Protein AF-A0AAW1TJZ1-F1 (afdb_monomer)

Secondary structure (DSSP, 8-state):
--SSPEEEE-TTS-EEEE-------TT-TT--HHHHHHHHHHHHHH-SEEEEEEESS--HHHHHHHHHHHHHHHHS----S-TTS-HHHHHTTTSPEEEEEEET-----EETTEEPPHHHHHHHHTSPPP--SHHHHHHHHHHHHHHHH-SSEEEEE---S-S-HHHHTTGGGS-GGGS-HHHHHHHHHHHHHHHHH-PPPEETTEEPPHHHHHHHHHHHHHHHHTTPPP-HHHHHHHHHHHHHHHHHHHHHHHHHHH--TT--S-HHHHHHHHHHHHHHHHHHHHHH--S-HHHHHHHHHHHHHHHHHHHHHHHHHHHHHHHHHHHHHHHHHHHHHHHHHHH-HHHHHHHHHHHHHHHHH-SSS-STTHHHHHHHHIIIIIHHHHHHHHHHHHHHHHHHHHHHHHHHHHHHHHHHHHHHHHHHHHHHHHHHHHHHHHHHHHHHHHHHHHHHHHHHHHHH-S--HHHHHHHHHHHHHHHHHHHHHHHHHHHHHHHHHHHHHHHHHHHHHHHHHHHHHHHHHHHHHHHHHHHHHHHHHHHHHHHHHHHHHHHHHHHHHHHHHHHHHHHHHHHHHHHHHHHHHHHHHHHHHHHHHHHHHHHHHT-S-HHHHHHHHHHHHHHHHHHHHHHHHHHHHHHHHHHHHHHHHHHHHHHHHHHHHHHHHHHHHHTT-PPP----------------HHHHHHHS-HHHHHHHHHHTT-HHHHHHHHHTT--HHHHHHHHHHHH-

InterPro domains:
  IPR003191 Guanylate-binding protein/Atlastin, C-terminal [PF02841] (205-469)
  IPR015894 Guanylate-binding protein, N-terminal [PF02263] (1-201)
  IPR027417 P-loop containing nucleoside triphosphate hydrolase [G3DSA:3.40.50.300] (1-204)
  IPR027417 P-loop containing nucleoside triphosphate hydrolase [SSF52540] (12-201)
  IPR030386 GB1/RHD3-type guanine nucleotide-binding (G) domain [PS51715] (1-199)
  IPR036543 Guanylate-binding protein, C-terminal domain superfamily [SSF48340] (205-359)

Solvent-accessible surface area (backbone atoms only — not comparable to full-atom values): 40176 Å² total; per-residue (Å²): 96,60,95,66,67,44,81,44,69,49,98,87,68,51,76,49,68,49,75,55,77,71,76,84,70,75,77,52,94,88,62,53,72,67,56,37,40,50,56,50,47,51,50,44,64,73,30,34,54,38,74,49,78,44,72,36,75,94,50,69,67,62,53,53,59,52,32,58,38,44,50,57,56,62,56,34,44,74,77,66,102,54,99,84,61,67,71,62,69,62,50,40,64,54,42,24,37,35,33,41,36,22,33,51,40,79,78,79,56,61,55,98,89,41,80,51,52,54,44,56,52,49,54,56,73,50,46,75,65,89,71,89,51,71,70,41,50,51,57,35,50,40,35,50,43,50,48,44,50,29,74,51,62,45,39,45,69,31,47,55,50,67,87,54,64,75,55,60,76,43,47,92,77,53,59,77,85,77,39,37,70,68,26,54,54,40,51,53,52,49,52,53,48,50,63,71,63,53,52,83,40,53,55,85,93,42,76,61,46,73,71,54,49,54,48,43,50,50,44,43,50,54,28,48,76,72,73,40,72,43,34,62,45,62,39,48,50,54,46,23,53,51,38,22,48,52,10,31,55,47,13,52,53,43,22,62,72,60,50,67,84,86,58,56,47,34,66,71,52,46,52,51,50,48,53,56,19,48,52,52,10,53,52,45,20,61,78,50,41,42,70,57,71,68,63,37,50,56,38,51,48,56,35,50,53,50,54,49,53,55,48,49,55,50,50,54,53,40,42,53,51,16,47,51,40,34,50,52,52,52,53,52,45,48,57,54,41,56,56,26,33,76,76,29,56,67,51,25,55,58,50,47,58,54,48,50,52,52,54,70,72,32,79,65,36,31,34,86,56,41,61,59,55,48,51,54,41,50,73,42,66,49,44,55,48,52,53,49,24,47,53,54,52,50,53,50,54,50,52,55,49,54,50,48,50,52,51,41,53,58,43,49,54,51,29,54,55,35,47,52,51,32,52,50,42,49,52,56,51,51,52,52,52,50,52,52,53,49,56,49,51,54,49,55,50,52,52,50,51,54,51,52,52,54,52,49,55,67,70,71,51,100,77,56,70,66,60,54,53,52,48,52,51,50,49,51,52,46,56,50,50,52,50,53,49,53,50,48,49,53,54,48,52,54,50,49,51,54,45,48,53,50,34,53,55,33,48,55,50,31,53,54,36,51,51,53,44,54,52,48,50,51,53,45,52,51,52,52,49,52,53,51,48,52,51,50,53,45,52,51,50,52,53,46,50,51,49,47,53,51,46,54,50,48,51,51,48,46,54,50,50,52,52,52,49,52,51,52,53,52,52,52,54,54,49,52,52,52,55,49,49,51,51,54,40,52,51,41,50,52,50,44,54,51,42,51,52,33,40,74,70,69,78,48,59,79,62,61,49,50,50,44,52,51,50,38,52,50,46,48,53,51,49,52,48,52,49,51,53,50,50,53,53,48,55,51,54,49,53,52,48,52,50,55,50,48,53,51,49,51,53,49,51,52,53,48,55,52,51,53,55,53,51,60,65,61,69,76,69,76,82,92,78,88,86,84,92,81,83,82,87,90,82,90,83,87,79,62,55,63,68,54,40,71,74,48,50,68,67,57,50,36,49,51,33,39,78,70,74,36,44,71,59,38,49,54,40,59,76,66,68,57,55,67,67,58,53,35,49,53,53,34,65,71,73,106

Structure (mmCIF, N/CA/C/O backbone):
data_AF-A0AAW1TJZ1-F1
#
_entry.id   AF-A0AAW1TJZ1-F1
#
loop_
_atom_site.group_PDB
_atom_site.id
_atom_site.type_symbol
_atom_site.label_atom_id
_atom_site.label_alt_id
_atom_site.label_comp_id
_atom_site.label_asym_id
_atom_site.label_entity_id
_atom_site.label_seq_id
_atom_site.pdbx_PDB_ins_code
_atom_site.Cartn_x
_atom_site.Cartn_y
_atom_site.Cartn_z
_atom_site.occupancy
_atom_site.B_iso_or_equiv
_atom_site.auth_seq_id
_atom_site.auth_comp_id
_atom_site.auth_asym_id
_atom_site.auth_atom_id
_atom_site.pdbx_PDB_model_num
ATOM 1 N N . MET A 1 1 ? -26.585 -20.824 33.937 1.00 88.81 1 MET A N 1
ATOM 2 C CA . MET A 1 1 ? -26.961 -20.061 32.719 1.00 88.81 1 MET A CA 1
ATOM 3 C C . MET A 1 1 ? -27.839 -20.942 31.843 1.00 88.81 1 MET A C 1
ATOM 5 O O . MET A 1 1 ? -27.502 -22.107 31.672 1.00 88.81 1 MET A O 1
ATOM 9 N N . TRP A 1 2 ? -28.936 -20.411 31.297 1.00 88.88 2 TRP A N 1
ATOM 10 C CA . TRP A 1 2 ? -29.761 -21.132 30.317 1.00 88.88 2 TRP A CA 1
ATOM 11 C C . TRP A 1 2 ? -28.998 -21.361 29.003 1.00 88.88 2 TRP A C 1
ATOM 13 O O . TRP A 1 2 ? -28.299 -20.466 28.535 1.00 88.88 2 TRP A O 1
ATOM 23 N N . SER A 1 3 ? -29.120 -22.547 28.404 1.00 83.56 3 SER A N 1
ATOM 24 C CA . SER A 1 3 ? -28.240 -22.998 27.310 1.00 83.56 3 SER A CA 1
ATOM 25 C C . SER A 1 3 ? -28.377 -22.211 26.001 1.00 83.56 3 SER A C 1
ATOM 27 O O . SER A 1 3 ? -27.434 -22.185 25.213 1.00 83.56 3 SER A O 1
ATOM 29 N N . ALA A 1 4 ? -29.521 -21.563 25.766 1.00 87.12 4 ALA A N 1
ATOM 30 C CA . ALA A 1 4 ? -29.791 -20.792 24.555 1.00 87.12 4 ALA A CA 1
ATOM 31 C C . ALA A 1 4 ? -30.240 -19.357 24.897 1.00 87.12 4 ALA A C 1
ATOM 33 O O . ALA A 1 4 ? -31.246 -19.188 25.590 1.00 87.12 4 ALA A O 1
ATOM 34 N N . PRO A 1 5 ? -29.551 -18.312 24.406 1.00 88.44 5 PRO A N 1
ATOM 35 C CA . PRO A 1 5 ? -30.014 -16.937 24.567 1.00 88.44 5 PRO A CA 1
ATOM 36 C C . PRO A 1 5 ? -31.363 -16.717 23.868 1.00 88.44 5 PRO A C 1
ATOM 38 O O . PRO A 1 5 ? -31.568 -17.171 22.743 1.00 88.44 5 PRO A O 1
ATOM 41 N N . VAL A 1 6 ? -32.278 -15.987 24.506 1.00 88.81 6 VAL A N 1
ATOM 42 C CA . VAL A 1 6 ? -33.618 -15.712 23.959 1.00 88.81 6 VAL A CA 1
ATOM 43 C C . VAL A 1 6 ? -33.593 -14.386 23.201 1.00 88.81 6 VAL A C 1
ATOM 45 O O . VAL A 1 6 ? -33.327 -13.347 23.800 1.00 88.81 6 VAL A O 1
ATOM 48 N N . GLU A 1 7 ? -33.861 -14.393 21.893 1.00 90.44 7 GLU A N 1
ATOM 49 C CA . GLU A 1 7 ? -33.952 -13.157 21.100 1.00 90.44 7 GLU A CA 1
ATOM 50 C C . GLU A 1 7 ? -35.133 -12.291 21.565 1.00 90.44 7 GLU A C 1
ATOM 52 O O . GLU A 1 7 ? -36.242 -12.776 21.803 1.00 90.44 7 GLU A O 1
ATOM 57 N N . ARG A 1 8 ? -34.880 -10.991 21.701 1.00 87.25 8 ARG A N 1
ATOM 58 C CA . ARG A 1 8 ? -35.843 -9.961 22.083 1.00 87.25 8 ARG A CA 1
ATOM 59 C C . ARG A 1 8 ? -35.694 -8.750 21.172 1.00 87.25 8 ARG A C 1
ATOM 61 O O . ARG A 1 8 ? -34.637 -8.516 20.587 1.00 87.25 8 ARG A O 1
ATOM 68 N N . THR A 1 9 ? -36.763 -7.971 21.072 1.00 84.75 9 THR A N 1
ATOM 69 C CA . THR A 1 9 ? -36.805 -6.742 20.279 1.00 84.75 9 THR A CA 1
ATOM 70 C C . THR A 1 9 ? -37.154 -5.586 21.196 1.00 84.75 9 THR A C 1
ATOM 72 O O . THR A 1 9 ? -38.112 -5.660 21.964 1.00 84.75 9 THR A O 1
ATOM 75 N N . ARG A 1 10 ? -36.349 -4.531 21.147 1.00 78.31 10 ARG A N 1
ATOM 76 C CA . ARG A 1 10 ? -36.579 -3.308 21.909 1.00 78.31 10 ARG A CA 1
ATOM 77 C C . ARG A 1 10 ? -37.658 -2.463 21.224 1.00 78.31 10 ARG A C 1
ATOM 79 O O . ARG A 1 10 ? -37.985 -2.676 20.059 1.00 78.31 10 ARG A O 1
ATOM 86 N N . ALA A 1 11 ? -38.190 -1.470 21.933 1.00 77.62 11 ALA A N 1
ATOM 87 C CA . ALA A 1 11 ? -39.194 -0.548 21.397 1.00 77.62 11 ALA A CA 1
ATOM 88 C C . ALA A 1 11 ? -38.735 0.222 20.137 1.00 77.62 11 ALA A C 1
ATOM 90 O O . ALA A 1 11 ? -39.574 0.644 19.350 1.00 77.62 11 ALA A O 1
ATOM 91 N N . ASP A 1 12 ? -37.423 0.384 19.929 1.00 80.62 12 ASP A N 1
ATOM 92 C CA . ASP A 1 12 ? -36.824 1.022 18.745 1.00 80.62 12 ASP A CA 1
ATOM 93 C C . ASP A 1 12 ? -36.609 0.059 17.554 1.00 80.62 12 ASP A C 1
ATOM 95 O O . ASP A 1 12 ? -36.098 0.467 16.514 1.00 80.62 12 ASP A O 1
ATOM 99 N N . GLY A 1 13 ? -36.991 -1.217 17.690 1.00 81.62 13 GLY A N 1
ATOM 100 C CA . GLY A 1 13 ? -36.813 -2.253 16.669 1.00 81.62 13 GLY A CA 1
ATOM 101 C C . GLY A 1 13 ? -35.452 -2.959 16.694 1.00 81.62 13 GLY A C 1
ATOM 102 O O . GLY A 1 13 ? -35.262 -3.927 15.955 1.00 81.62 13 GLY A O 1
ATOM 103 N N . SER A 1 14 ? -34.511 -2.537 17.547 1.00 83.50 14 SER A N 1
ATOM 104 C CA . SER A 1 14 ? -33.222 -3.221 17.704 1.00 83.50 14 SER A CA 1
ATOM 105 C C . SER A 1 14 ? -33.387 -4.597 18.361 1.00 83.50 14 SER A C 1
ATOM 107 O O . SER A 1 14 ? -34.213 -4.795 19.258 1.00 83.50 14 SER A O 1
ATOM 109 N N . LYS A 1 15 ? -32.598 -5.574 17.900 1.00 89.00 15 LYS A N 1
ATOM 110 C CA . LYS A 1 15 ? -32.579 -6.935 18.450 1.00 89.00 15 LYS A CA 1
ATOM 111 C C . LYS A 1 15 ? -31.510 -7.071 19.526 1.00 89.00 15 LYS A C 1
ATOM 113 O O . LYS A 1 15 ? -30.409 -6.547 19.380 1.00 89.00 15 LYS A O 1
ATOM 118 N N . TYR A 1 16 ? -31.815 -7.823 20.574 1.00 88.69 16 TYR A N 1
ATOM 119 C CA . TYR A 1 16 ? -30.864 -8.202 21.614 1.00 88.69 16 TYR A CA 1
ATOM 120 C C . TYR A 1 16 ? -31.169 -9.607 22.131 1.00 88.69 16 TYR A C 1
ATOM 122 O O . TYR A 1 16 ? -32.215 -10.180 21.831 1.00 88.69 16 TYR A O 1
ATOM 130 N N . HIS A 1 17 ? -30.252 -10.169 22.913 1.00 90.94 17 HIS A N 1
ATOM 131 C CA . HIS A 1 17 ? -30.421 -11.495 23.495 1.00 90.94 17 HIS A CA 1
ATOM 132 C C . HIS A 1 17 ? -30.551 -11.406 25.014 1.00 90.94 17 HIS A C 1
ATOM 134 O O . HIS A 1 17 ? -29.714 -10.808 25.688 1.00 90.94 17 HIS A O 1
ATOM 140 N N . LEU A 1 18 ? -31.602 -12.022 25.549 1.00 91.00 18 LEU A N 1
ATOM 141 C CA . LEU A 1 18 ? -31.802 -12.227 26.974 1.00 91.00 18 LEU A CA 1
ATOM 142 C C . LEU A 1 18 ? -31.067 -13.497 27.410 1.00 91.00 18 LEU A C 1
ATOM 144 O O . LEU A 1 18 ? -31.303 -14.582 26.876 1.00 91.00 18 LEU A O 1
ATOM 148 N N . VAL A 1 19 ? -30.209 -13.351 28.415 1.00 92.88 19 VAL A N 1
ATOM 149 C CA . VAL A 1 19 ? -29.474 -14.448 29.045 1.00 92.88 19 VAL A CA 1
ATOM 150 C C . VAL A 1 19 ? -29.983 -14.604 30.472 1.00 92.88 19 VAL A C 1
ATOM 152 O O . VAL A 1 19 ? -29.928 -13.659 31.255 1.00 92.88 19 VAL A O 1
ATOM 155 N N . LEU A 1 20 ? -30.490 -15.792 30.803 1.00 92.44 20 LEU A N 1
ATOM 156 C CA . LEU A 1 20 ? -30.968 -16.107 32.147 1.00 92.44 20 LEU A CA 1
ATOM 157 C C . LEU A 1 20 ? -29.835 -16.735 32.962 1.00 92.44 20 LEU A C 1
ATOM 159 O O . LEU A 1 20 ? -29.272 -17.773 32.587 1.00 92.44 20 LEU A O 1
ATOM 163 N N . LEU A 1 21 ? -29.496 -16.077 34.067 1.00 92.56 21 LEU A N 1
ATOM 164 C CA . LEU A 1 21 ? -28.493 -16.517 35.027 1.00 92.56 21 LEU A CA 1
ATOM 165 C C . LEU A 1 21 ? -29.212 -16.979 36.290 1.00 92.56 21 LEU A C 1
ATOM 167 O O . LEU A 1 21 ? -29.774 -16.163 37.011 1.00 92.56 21 LEU A O 1
ATOM 171 N N . ASP A 1 22 ? -29.199 -18.288 36.510 1.00 92.19 22 ASP A N 1
ATOM 172 C CA . ASP A 1 22 ? -29.608 -18.895 37.771 1.00 92.19 22 ASP A CA 1
ATOM 173 C C . ASP A 1 22 ? -28.366 -19.097 38.643 1.00 92.19 22 ASP A C 1
ATOM 175 O O . ASP A 1 22 ? -27.307 -19.478 38.122 1.00 92.19 22 ASP A O 1
ATOM 179 N N . THR A 1 23 ? -28.483 -18.780 39.929 1.00 88.88 23 THR A N 1
ATOM 180 C CA . THR A 1 23 ? -27.375 -18.749 40.890 1.00 88.88 23 THR A CA 1
ATOM 181 C C . THR A 1 23 ? -27.717 -19.585 42.107 1.00 88.88 23 THR A C 1
ATOM 183 O O . THR A 1 23 ? -28.872 -19.648 42.519 1.00 88.88 23 THR A O 1
ATOM 186 N N . GLU A 1 24 ? -26.701 -20.174 42.723 1.00 85.38 24 GLU A N 1
ATOM 187 C CA . GLU A 1 24 ? -26.867 -20.915 43.969 1.00 85.38 24 GLU A CA 1
ATOM 188 C C . GLU A 1 24 ? -27.382 -20.016 45.113 1.00 85.38 24 GLU A C 1
ATOM 190 O O . GLU A 1 24 ? -27.117 -18.811 45.141 1.00 85.38 24 GLU A O 1
ATOM 195 N N . GLY A 1 25 ? -28.159 -20.598 46.035 1.00 75.31 25 GLY A N 1
ATOM 196 C CA . GLY A 1 25 ? -28.756 -19.887 47.170 1.00 75.31 25 GLY A CA 1
ATOM 197 C C . GLY A 1 25 ? -27.724 -19.454 48.216 1.00 75.31 25 GLY A C 1
ATOM 198 O O . GLY A 1 25 ? -26.722 -20.128 48.422 1.00 75.31 25 GLY A O 1
ATOM 199 N N . ILE A 1 26 ? -27.991 -18.332 48.892 1.00 66.81 26 ILE A N 1
ATOM 200 C CA . ILE A 1 26 ? -27.010 -17.614 49.730 1.00 66.81 26 ILE A CA 1
ATOM 201 C C . ILE A 1 26 ? -26.756 -18.287 51.097 1.00 66.81 26 ILE A C 1
ATOM 203 O O . ILE A 1 26 ? -25.726 -18.022 51.709 1.00 66.81 26 ILE A O 1
ATOM 207 N N . ASP A 1 27 ? -27.607 -19.222 51.528 1.00 62.88 27 ASP A N 1
ATOM 208 C CA . ASP A 1 27 ? -27.545 -19.869 52.850 1.00 62.88 27 ASP A CA 1
ATOM 209 C C . ASP A 1 27 ? -27.599 -21.408 52.758 1.00 62.88 27 ASP A C 1
ATOM 211 O O . ASP A 1 27 ? -28.305 -22.076 53.520 1.00 62.88 27 ASP A O 1
ATOM 215 N N . ALA A 1 28 ? -26.895 -22.002 51.789 1.00 63.72 28 ALA A N 1
ATOM 216 C CA . ALA A 1 28 ? -26.749 -23.456 51.758 1.00 63.72 28 ALA A CA 1
ATOM 217 C C . ALA A 1 28 ? -25.932 -23.938 52.975 1.00 63.72 28 ALA A C 1
ATOM 219 O O . ALA A 1 28 ? -24.959 -23.308 53.389 1.00 63.72 28 ALA A O 1
ATOM 220 N N . TRP A 1 29 ? -26.355 -25.056 53.574 1.00 58.41 29 TRP A N 1
ATOM 221 C CA . TRP A 1 29 ? -25.848 -25.556 54.862 1.00 58.41 29 TRP A CA 1
ATOM 222 C C . TRP A 1 29 ? -24.350 -25.913 54.862 1.00 58.41 29 TRP A C 1
ATOM 224 O O . TRP A 1 29 ? -23.751 -26.055 55.927 1.00 58.41 29 TRP A O 1
ATOM 234 N N . ASP A 1 30 ? -23.756 -26.075 53.685 1.00 58.34 30 ASP A N 1
ATOM 235 C CA . ASP A 1 30 ? -22.378 -26.488 53.432 1.00 58.34 30 ASP A CA 1
ATOM 236 C C . ASP A 1 30 ? -21.462 -25.342 52.959 1.00 58.34 30 ASP A C 1
ATOM 238 O O . ASP A 1 30 ? -20.275 -25.568 52.708 1.00 58.34 30 ASP A O 1
ATOM 242 N N . GLN A 1 31 ? -21.967 -24.107 52.866 1.00 63.06 31 GLN A N 1
ATOM 243 C CA . GLN A 1 31 ? -21.214 -22.979 52.320 1.00 63.06 31 GLN A CA 1
ATOM 244 C C . GLN A 1 31 ? -20.568 -22.080 53.379 1.00 63.06 31 GLN A C 1
ATOM 246 O O . GLN A 1 31 ? -21.090 -21.832 54.465 1.00 63.06 31 GLN A O 1
ATOM 251 N N . THR A 1 32 ? -19.410 -21.520 53.021 1.00 67.38 32 THR A N 1
ATOM 252 C CA . THR A 1 32 ? -18.811 -20.411 53.773 1.00 67.38 32 THR A CA 1
ATOM 253 C C . THR A 1 32 ? -19.457 -19.101 53.330 1.00 67.38 32 THR A C 1
ATOM 255 O O . THR A 1 32 ? -19.640 -18.890 52.134 1.00 67.38 32 THR A O 1
ATOM 258 N N . GLY A 1 33 ? -19.725 -18.171 54.254 1.00 70.00 33 GLY A N 1
ATOM 259 C CA . GLY A 1 33 ? -20.298 -16.863 53.890 1.00 70.00 33 GLY A CA 1
ATOM 260 C C . GLY A 1 33 ? -19.473 -16.095 52.842 1.00 70.00 33 GLY A C 1
ATOM 261 O O . GLY A 1 33 ? -20.010 -15.299 52.074 1.00 70.00 33 GLY A O 1
ATOM 262 N N . GLN A 1 34 ? -18.170 -16.380 52.739 1.00 73.81 34 GLN A N 1
ATOM 263 C CA . GLN A 1 34 ? -17.301 -15.832 51.699 1.00 73.81 34 GLN A CA 1
ATOM 264 C C . GLN A 1 34 ? -17.662 -16.344 50.293 1.00 73.81 34 GLN A C 1
ATOM 266 O O . GLN A 1 34 ? -17.684 -15.549 49.356 1.00 73.81 34 GLN A O 1
ATOM 271 N N . TYR A 1 35 ? -17.983 -17.632 50.143 1.00 78.44 35 TYR A N 1
ATOM 272 C CA . TYR A 1 35 ? -18.396 -18.220 48.865 1.00 78.44 35 TYR A CA 1
ATOM 273 C C . TYR A 1 35 ? -19.728 -17.635 48.382 1.00 78.44 35 TYR A C 1
ATOM 275 O O . TYR A 1 35 ? -19.812 -17.149 47.251 1.00 78.44 35 TYR A O 1
ATOM 283 N N . SER A 1 36 ? -20.733 -17.566 49.262 1.00 75.62 36 SER A N 1
ATOM 284 C CA . SER A 1 36 ? -22.034 -16.959 48.948 1.00 75.62 36 SER A CA 1
ATOM 285 C C . SER A 1 36 ? -21.872 -15.511 48.473 1.00 75.62 36 SER A C 1
ATOM 287 O O . SER A 1 36 ? -22.486 -15.088 47.492 1.00 75.62 36 SER A O 1
ATOM 289 N N . THR A 1 37 ? -20.967 -14.759 49.110 1.00 76.88 37 THR A N 1
ATOM 290 C CA . THR A 1 37 ? -20.686 -13.366 48.731 1.00 76.88 37 THR A CA 1
ATOM 291 C C . THR A 1 37 ? -19.993 -13.258 47.366 1.00 76.88 37 THR A C 1
ATOM 293 O O . THR A 1 37 ? -20.283 -12.336 46.597 1.00 76.88 37 THR A O 1
ATOM 296 N N . GLN A 1 38 ? -19.112 -14.200 47.013 1.00 80.44 38 GLN A N 1
ATOM 297 C CA . GLN A 1 38 ? -18.450 -14.244 45.702 1.00 80.44 38 GLN A CA 1
ATOM 298 C C . GLN A 1 38 ? -19.439 -14.525 44.564 1.00 80.44 38 GLN A C 1
ATOM 300 O O . GLN A 1 38 ? -19.434 -13.803 43.563 1.00 80.44 38 GLN A O 1
ATOM 305 N N . ILE A 1 39 ? -20.309 -15.529 44.725 1.00 84.38 39 ILE A N 1
ATOM 306 C CA . ILE A 1 39 ? -21.350 -15.869 43.741 1.00 84.38 39 ILE A CA 1
ATOM 307 C C . ILE A 1 39 ? -22.295 -14.687 43.535 1.00 84.38 39 ILE A C 1
ATOM 309 O O . ILE A 1 39 ? -22.574 -14.301 42.397 1.00 84.38 39 ILE A O 1
ATOM 313 N N . PHE A 1 40 ? -22.715 -14.051 44.628 1.00 81.31 40 PHE A N 1
ATOM 314 C CA . PHE A 1 40 ? -23.557 -12.864 44.559 1.00 81.31 40 PHE A CA 1
ATOM 315 C C . PHE A 1 40 ? -22.865 -11.716 43.817 1.00 81.31 40 PHE A C 1
ATOM 317 O O . PHE A 1 40 ? -23.442 -11.126 42.902 1.00 81.31 40 PHE A O 1
ATOM 324 N N . SER A 1 41 ? -21.615 -11.406 44.175 1.00 81.25 41 SER A N 1
ATOM 325 C CA . SER A 1 41 ? -20.845 -10.325 43.543 1.00 81.25 41 SER A CA 1
ATOM 326 C C . SER A 1 41 ? -20.720 -10.543 42.031 1.00 81.25 41 SER A C 1
ATOM 328 O O . SER A 1 41 ? -20.903 -9.612 41.245 1.00 81.25 41 SER A O 1
ATOM 330 N N . LEU A 1 42 ? -20.477 -11.787 41.607 1.00 86.25 42 LEU A N 1
ATOM 331 C CA . LEU A 1 42 ? -20.415 -12.153 40.194 1.00 86.25 42 LEU A CA 1
ATOM 332 C C . LEU A 1 42 ? -21.773 -11.974 39.494 1.00 86.25 42 LEU A C 1
ATOM 334 O O . LEU A 1 42 ? -21.828 -11.439 38.385 1.00 86.25 42 LEU A O 1
ATOM 338 N N . ALA A 1 43 ? -22.871 -12.361 40.144 1.00 88.81 43 ALA A N 1
ATOM 339 C CA . ALA A 1 43 ? -24.222 -12.193 39.614 1.00 88.81 43 ALA A CA 1
ATOM 340 C C . ALA A 1 43 ? -24.585 -10.713 39.400 1.00 88.81 43 ALA A C 1
ATOM 342 O O . ALA A 1 43 ? -25.149 -10.354 38.363 1.00 88.81 43 ALA A O 1
ATOM 343 N N . VAL A 1 44 ? -24.205 -9.833 40.331 1.00 86.00 44 VAL A N 1
ATOM 344 C CA . VAL A 1 44 ? -24.391 -8.378 40.200 1.00 86.00 44 VAL A CA 1
ATOM 345 C C . VAL A 1 44 ? -23.558 -7.821 39.044 1.00 86.00 44 VAL A C 1
ATOM 347 O O . VAL A 1 44 ? -24.081 -7.085 38.208 1.00 86.00 44 VAL A O 1
ATOM 350 N N . LEU A 1 45 ? -22.280 -8.198 38.948 1.00 85.12 45 LEU A N 1
ATOM 351 C CA . LEU A 1 45 ? -21.384 -7.708 37.898 1.00 85.12 45 LEU A CA 1
ATOM 352 C C . LEU A 1 45 ? -21.841 -8.100 36.487 1.00 85.12 45 LEU A C 1
ATOM 354 O O . LEU A 1 45 ? -21.790 -7.275 35.570 1.00 85.12 45 LEU A O 1
ATOM 358 N N . LEU A 1 46 ? -22.298 -9.340 36.306 1.00 89.75 46 LEU A N 1
ATOM 359 C CA . LEU A 1 46 ? -22.665 -9.882 34.995 1.00 89.75 46 LEU A CA 1
ATOM 360 C C . LEU A 1 46 ? -24.084 -9.509 34.549 1.00 89.75 46 LEU A C 1
ATOM 362 O O . LEU A 1 46 ? -24.361 -9.500 33.349 1.00 89.75 46 LEU A O 1
ATOM 366 N N . SER A 1 47 ? -24.984 -9.191 35.479 1.00 91.56 47 SER A N 1
ATOM 367 C CA . SER A 1 47 ? -26.386 -8.904 35.164 1.00 91.56 47 SER A CA 1
ATOM 368 C C . SER A 1 47 ? -26.623 -7.448 34.754 1.00 91.56 47 SER A C 1
ATOM 370 O O . SER A 1 47 ? -25.892 -6.532 35.135 1.00 91.56 47 SER A O 1
ATOM 372 N N . SER A 1 48 ? -27.662 -7.218 33.949 1.00 92.06 48 SER A N 1
ATOM 373 C CA . SER A 1 48 ? -28.251 -5.888 33.707 1.00 92.06 48 SER A CA 1
ATOM 374 C C . SER A 1 48 ? -29.510 -5.647 34.551 1.00 92.06 48 SER A C 1
ATOM 376 O O . SER A 1 48 ? -29.841 -4.503 34.868 1.00 92.06 48 SER A O 1
ATOM 378 N N . LEU A 1 49 ? -30.181 -6.730 34.950 1.00 93.31 49 LEU A N 1
ATOM 379 C CA . LEU A 1 49 ? -31.270 -6.782 35.917 1.00 93.31 49 LEU A CA 1
ATOM 380 C C . LEU A 1 49 ? -30.941 -7.880 36.931 1.00 93.31 49 LEU A C 1
ATOM 382 O O . LEU A 1 49 ? -30.781 -9.039 36.554 1.00 93.31 49 LEU A O 1
ATOM 386 N N . PHE A 1 50 ? -30.858 -7.505 38.199 1.00 92.56 50 PHE A N 1
ATOM 387 C CA . PHE A 1 50 ? -30.616 -8.406 39.311 1.00 92.56 50 PHE A CA 1
ATOM 388 C C . PHE A 1 50 ? -31.911 -8.588 40.103 1.00 92.56 50 PHE A C 1
ATOM 390 O O . PHE A 1 50 ? -32.478 -7.612 40.602 1.00 92.56 50 PHE A O 1
ATOM 397 N N . VAL A 1 51 ? -32.390 -9.830 40.191 1.00 93.94 51 VAL A N 1
ATOM 398 C CA . VAL A 1 51 ? -33.608 -10.181 40.929 1.00 93.94 51 VAL A CA 1
ATOM 399 C C . VAL A 1 51 ? -33.205 -10.837 42.241 1.00 93.94 51 VAL A C 1
ATOM 401 O O . VAL A 1 51 ? -32.706 -11.958 42.248 1.00 93.94 51 VAL A O 1
ATOM 404 N N . TYR A 1 52 ? -33.426 -10.139 43.350 1.00 91.69 52 TYR A N 1
ATOM 405 C CA . TYR A 1 52 ? -33.168 -10.661 44.684 1.00 91.69 52 TYR A CA 1
ATOM 406 C C . TYR A 1 52 ? -34.436 -11.309 45.235 1.00 91.69 52 TYR A C 1
ATOM 408 O O . TYR A 1 52 ? -35.418 -10.624 45.520 1.00 91.69 52 TYR A O 1
ATOM 416 N N . ASN A 1 53 ? -34.433 -12.636 45.329 1.00 91.31 53 ASN A N 1
ATOM 417 C CA . ASN A 1 53 ? -35.591 -13.427 45.731 1.00 91.31 53 ASN A CA 1
ATOM 418 C C . ASN A 1 53 ? -35.540 -13.753 47.230 1.00 91.31 53 ASN A C 1
ATOM 420 O O . ASN A 1 53 ? -34.604 -14.402 47.687 1.00 91.31 53 ASN A O 1
ATOM 424 N N . GLN A 1 54 ? -36.578 -13.364 47.968 1.00 90.06 54 GLN A N 1
ATOM 425 C CA . GLN A 1 54 ? -36.714 -13.578 49.410 1.00 90.06 54 GLN A CA 1
ATOM 426 C C . GLN A 1 54 ? -38.127 -14.057 49.749 1.00 90.06 54 GLN A C 1
ATOM 428 O O . GLN A 1 54 ? -39.078 -13.672 49.079 1.00 90.06 54 GLN A O 1
ATOM 433 N N . MET A 1 55 ? -38.288 -14.865 50.801 1.00 89.56 55 MET A N 1
ATOM 434 C CA . MET A 1 55 ? -39.610 -15.192 51.348 1.00 89.56 55 MET A CA 1
ATOM 435 C C . MET A 1 55 ? -40.048 -14.191 52.422 1.00 89.56 55 MET A C 1
ATOM 437 O O . MET A 1 55 ? -39.246 -13.780 53.257 1.00 89.56 55 MET A O 1
ATOM 441 N N . GLY A 1 56 ? -41.338 -13.864 52.450 1.00 91.75 56 GLY A N 1
ATOM 442 C CA . GLY A 1 56 ? -41.933 -12.986 53.452 1.00 91.75 56 GLY A CA 1
ATOM 443 C C . GLY A 1 56 ? -41.644 -11.501 53.221 1.00 91.75 56 GLY A C 1
ATOM 444 O O . GLY A 1 56 ? -41.431 -11.053 52.095 1.00 91.75 56 GLY A O 1
ATOM 445 N N . GLY A 1 57 ? -41.725 -10.717 54.299 1.00 90.12 57 GLY A N 1
ATOM 446 C CA . GLY A 1 57 ? -41.450 -9.277 54.279 1.00 90.12 57 GLY A CA 1
ATOM 447 C C . GLY A 1 57 ? -39.962 -8.941 54.370 1.00 90.12 57 GLY A C 1
ATOM 448 O O . GLY A 1 57 ? -39.138 -9.810 54.635 1.00 90.12 57 GLY A O 1
ATOM 449 N N . ILE A 1 58 ? -39.632 -7.663 54.174 1.00 91.50 58 ILE A N 1
ATOM 450 C CA . ILE A 1 58 ? -38.262 -7.160 54.319 1.00 91.50 58 ILE A CA 1
ATOM 451 C C . ILE A 1 58 ? -37.981 -6.956 55.810 1.00 91.50 58 ILE A C 1
ATOM 453 O O . ILE A 1 58 ? -38.623 -6.122 56.453 1.00 91.50 58 ILE A O 1
ATOM 457 N N . ASP A 1 59 ? -37.021 -7.702 56.349 1.00 87.50 59 ASP A N 1
ATOM 458 C CA . ASP A 1 59 ? -36.535 -7.583 57.721 1.00 87.50 59 ASP A CA 1
ATOM 459 C C . ASP A 1 59 ? -35.085 -7.063 57.768 1.00 87.50 59 ASP A C 1
ATOM 461 O O . ASP A 1 59 ? -34.429 -6.860 56.744 1.00 87.50 59 ASP A O 1
ATOM 465 N N . GLU A 1 60 ? -34.585 -6.789 58.975 1.00 85.06 60 GLU A N 1
ATOM 466 C CA . GLU A 1 60 ? -33.216 -6.281 59.156 1.00 85.06 60 GLU A CA 1
ATOM 467 C C . GLU A 1 60 ? -32.159 -7.313 58.753 1.00 85.06 60 GLU A C 1
ATOM 469 O O . GLU A 1 60 ? -31.127 -6.929 58.215 1.00 85.06 60 GLU A O 1
ATOM 474 N N . ALA A 1 61 ? -32.427 -8.609 58.945 1.00 82.81 61 ALA A N 1
ATOM 475 C CA . ALA A 1 61 ? -31.504 -9.666 58.541 1.00 82.81 61 ALA A CA 1
ATOM 476 C C . ALA A 1 61 ? -31.286 -9.652 57.022 1.00 82.81 61 ALA A C 1
ATOM 478 O O . ALA A 1 61 ? -30.148 -9.668 56.560 1.00 82.81 61 ALA A O 1
ATOM 479 N N . ALA A 1 62 ? -32.354 -9.519 56.233 1.00 83.50 62 ALA A N 1
ATOM 480 C CA . ALA A 1 62 ? -32.232 -9.427 54.785 1.00 83.50 62 ALA A CA 1
ATOM 481 C C . ALA A 1 62 ? -31.486 -8.164 54.321 1.00 83.50 62 ALA A C 1
ATOM 483 O O . ALA A 1 62 ? -30.737 -8.214 53.343 1.00 83.50 62 ALA A O 1
ATOM 484 N N . ILE A 1 63 ? -31.654 -7.040 55.028 1.00 87.31 63 ILE A N 1
ATOM 485 C CA . ILE A 1 63 ? -30.901 -5.803 54.770 1.00 87.31 63 ILE A CA 1
ATOM 486 C C . ILE A 1 63 ? -29.411 -5.992 55.099 1.00 87.31 63 ILE A C 1
ATOM 488 O O . ILE A 1 63 ? -28.557 -5.582 54.310 1.00 87.31 63 ILE A O 1
ATOM 492 N N . ASP A 1 64 ? -29.089 -6.640 56.218 1.00 80.19 64 ASP A N 1
ATOM 493 C CA . ASP A 1 64 ? -27.711 -6.923 56.628 1.00 80.19 64 ASP A CA 1
ATOM 494 C C . ASP A 1 64 ? -27.021 -7.908 55.663 1.00 80.19 64 ASP A C 1
ATOM 496 O O . ASP A 1 64 ? -25.863 -7.705 55.298 1.00 80.19 64 ASP A O 1
ATOM 500 N N . HIS A 1 65 ? -27.731 -8.922 55.156 1.00 76.88 65 HIS A N 1
ATOM 501 C CA . HIS A 1 65 ? -27.198 -9.854 54.150 1.00 76.88 65 HIS A CA 1
ATOM 502 C C . HIS A 1 65 ? -26.869 -9.135 52.832 1.00 76.88 65 HIS A C 1
ATOM 504 O O . HIS A 1 65 ? -25.796 -9.333 52.255 1.00 76.88 65 HIS A O 1
ATOM 510 N N . LEU A 1 66 ? -27.746 -8.229 52.384 1.00 79.62 66 LEU A N 1
ATOM 511 C CA . LEU A 1 66 ? -27.468 -7.353 51.242 1.00 79.62 66 LEU A CA 1
ATOM 512 C C . LEU A 1 66 ? -26.264 -6.433 51.499 1.00 79.62 66 LEU A C 1
ATOM 514 O O . LEU A 1 66 ? -25.528 -6.125 50.560 1.00 79.62 66 LEU A O 1
ATOM 518 N N . SER A 1 67 ? -26.015 -6.028 52.750 1.00 74.38 67 SER A N 1
ATOM 519 C CA . SER A 1 67 ? -24.864 -5.193 53.115 1.00 74.38 67 SER A CA 1
ATOM 520 C C . SER A 1 67 ? -23.528 -5.828 52.756 1.00 74.38 67 SER A C 1
ATOM 522 O O . SER A 1 67 ? -22.677 -5.158 52.170 1.00 74.38 67 SER A O 1
ATOM 524 N N . LEU A 1 68 ? -23.339 -7.107 53.086 1.00 66.75 68 LEU A N 1
ATOM 525 C CA . LEU A 1 68 ? -22.078 -7.822 52.864 1.00 66.75 68 LEU A CA 1
ATOM 526 C C . LEU A 1 68 ? -21.683 -7.812 51.380 1.00 66.75 68 LEU A C 1
ATOM 528 O O . LEU A 1 68 ? -20.525 -7.605 51.012 1.00 66.75 68 LEU A O 1
ATOM 532 N N . VAL A 1 69 ? -22.685 -7.930 50.513 1.00 66.50 69 VAL A N 1
ATOM 533 C CA . VAL A 1 69 ? -22.518 -7.789 49.070 1.00 66.50 69 VAL A CA 1
ATOM 534 C C . VAL A 1 69 ? -22.172 -6.354 48.697 1.00 66.50 69 VAL A C 1
ATOM 536 O O . VAL A 1 69 ? -21.278 -6.138 47.875 1.00 66.50 69 VAL A O 1
ATOM 539 N N . THR A 1 70 ? -22.864 -5.360 49.266 1.00 65.38 70 THR A N 1
ATOM 540 C CA . THR A 1 70 ? -22.522 -3.961 48.985 1.00 65.38 70 THR A CA 1
ATOM 541 C C . THR A 1 70 ? -21.087 -3.637 49.386 1.00 65.38 70 THR A C 1
ATOM 543 O O . THR A 1 70 ? -20.447 -2.865 48.684 1.00 65.38 70 THR A O 1
ATOM 546 N N . GLU A 1 71 ? -20.533 -4.260 50.429 1.00 64.75 71 GLU A N 1
ATOM 547 C CA . GLU A 1 71 ? -19.129 -4.086 50.817 1.00 64.75 71 GLU A CA 1
ATOM 548 C C . GLU A 1 71 ? -18.161 -4.716 49.811 1.00 64.75 71 GLU A C 1
ATOM 550 O O . GLU A 1 71 ? -17.244 -4.037 49.348 1.00 64.75 71 GLU A O 1
ATOM 555 N N . MET A 1 72 ? -18.390 -5.960 49.372 1.00 63.91 72 MET A N 1
ATOM 556 C CA . MET A 1 72 ? -17.570 -6.552 48.305 1.00 63.91 72 MET A CA 1
ATOM 557 C C . MET A 1 72 ? -17.688 -5.781 46.987 1.00 63.91 72 MET A C 1
ATOM 559 O O . MET A 1 72 ? -16.687 -5.588 46.300 1.00 63.91 72 MET A O 1
ATOM 563 N N . THR A 1 73 ? -18.877 -5.262 46.676 1.00 63.00 73 THR A N 1
ATOM 564 C CA . THR A 1 73 ? -19.113 -4.452 45.473 1.00 63.00 73 THR A CA 1
ATOM 565 C C . THR A 1 73 ? -18.547 -3.040 45.587 1.00 63.00 73 THR A C 1
ATOM 567 O O . THR A 1 73 ? -18.180 -2.452 44.579 1.00 63.00 73 THR A O 1
ATOM 570 N N . LYS A 1 74 ? -18.370 -2.511 46.799 1.00 60.88 74 LYS A N 1
ATOM 571 C CA . LYS A 1 74 ? -17.599 -1.284 47.047 1.00 60.88 74 LYS A CA 1
ATOM 572 C C . LYS A 1 74 ? -16.097 -1.503 46.946 1.00 60.88 74 LYS A C 1
ATOM 574 O O . LYS A 1 74 ? -15.373 -0.611 46.521 1.00 60.88 74 LYS A O 1
ATOM 579 N N . HIS A 1 75 ? -15.609 -2.682 47.327 1.00 57.97 75 HIS A N 1
ATOM 580 C CA . HIS A 1 75 ? -14.204 -3.028 47.134 1.00 57.97 75 HIS A CA 1
ATOM 581 C C . HIS A 1 75 ? -13.851 -3.242 45.655 1.00 57.97 75 HIS A C 1
ATOM 583 O O . HIS A 1 75 ? -12.664 -3.213 45.311 1.00 57.97 75 HIS A O 1
ATOM 589 N N . ILE A 1 76 ? -14.851 -3.430 44.782 1.00 61.25 76 ILE A N 1
ATOM 590 C CA . ILE A 1 76 ? -14.675 -3.401 43.330 1.00 61.25 76 ILE A CA 1
ATOM 591 C C . ILE A 1 76 ? -14.247 -1.987 42.941 1.00 61.25 76 ILE A C 1
ATOM 593 O O . ILE A 1 76 ? -15.046 -1.064 42.803 1.00 61.25 76 ILE A O 1
ATOM 597 N N . ARG A 1 77 ? -12.934 -1.812 42.789 1.00 55.25 77 ARG A N 1
ATOM 598 C CA . ARG A 1 77 ? -12.347 -0.526 42.428 1.00 55.25 77 ARG A CA 1
ATOM 599 C C . ARG A 1 77 ? -12.776 -0.158 41.011 1.00 55.25 77 ARG A C 1
ATOM 601 O O . ARG A 1 77 ? -12.602 -0.933 40.068 1.00 55.25 77 ARG A O 1
ATOM 608 N N . ILE A 1 78 ? -13.272 1.059 40.852 1.00 58.22 78 ILE A N 1
ATOM 609 C CA . ILE A 1 78 ? -13.340 1.735 39.562 1.00 58.22 78 ILE A CA 1
ATOM 610 C C . ILE A 1 78 ? -12.157 2.689 39.568 1.00 58.22 78 ILE A C 1
ATOM 612 O O . ILE A 1 78 ? -12.170 3.706 40.246 1.00 58.22 78 ILE A O 1
ATOM 616 N N . LYS A 1 79 ? -11.068 2.321 38.889 1.00 48.53 79 LYS A N 1
ATOM 617 C CA . LYS A 1 79 ? -10.037 3.314 38.580 1.00 48.53 79 LYS A CA 1
ATOM 618 C C . LYS A 1 79 ? -10.529 4.113 37.378 1.00 48.53 79 LYS A C 1
ATOM 620 O O . LYS A 1 79 ? -10.425 3.611 36.261 1.00 48.53 79 LYS A O 1
ATOM 625 N N . ALA A 1 80 ? -11.048 5.309 37.622 1.00 44.19 80 ALA A N 1
ATOM 626 C CA . ALA A 1 80 ? -11.103 6.381 36.638 1.00 44.19 80 ALA A CA 1
ATOM 627 C C . ALA A 1 80 ? -10.030 7.422 37.000 1.00 44.19 80 ALA A C 1
ATOM 629 O O . ALA A 1 80 ? -9.815 7.722 38.172 1.00 44.19 80 ALA A O 1
ATOM 630 N N . ASP A 1 81 ? -9.328 7.940 35.996 1.00 39.91 81 ASP A N 1
ATOM 631 C CA . ASP A 1 81 ? -8.207 8.894 36.083 1.00 39.91 81 ASP A CA 1
ATOM 632 C C . ASP A 1 81 ? -8.594 10.306 36.598 1.00 39.91 81 ASP A C 1
ATOM 634 O O . ASP A 1 81 ? -7.914 11.292 36.315 1.00 39.91 81 ASP A O 1
ATOM 638 N N . SER A 1 82 ? -9.670 10.445 37.374 1.00 38.88 82 SER A N 1
ATOM 639 C CA . SER A 1 82 ? -10.142 11.724 37.911 1.00 38.88 82 SER A CA 1
ATOM 640 C C . SER A 1 82 ? -10.297 11.655 39.426 1.00 38.88 82 SER A C 1
ATOM 642 O O . SER A 1 82 ? -11.299 11.183 39.951 1.00 38.88 82 SER A O 1
ATOM 644 N N . ALA A 1 83 ? -9.308 12.195 40.136 1.00 40.47 83 ALA A N 1
ATOM 645 C CA . ALA A 1 83 ? -9.288 12.328 41.595 1.00 40.47 83 ALA A CA 1
ATOM 646 C C . ALA A 1 83 ? -10.379 13.264 42.182 1.00 40.47 83 ALA A C 1
ATOM 648 O O . ALA A 1 83 ? -10.374 13.502 43.386 1.00 40.47 83 ALA A O 1
ATOM 649 N N . ASP A 1 84 ? -11.305 13.779 41.361 1.00 39.31 84 ASP A N 1
ATOM 650 C CA . ASP A 1 84 ? -12.264 14.838 41.722 1.00 39.31 84 ASP A CA 1
ATOM 651 C C . ASP A 1 84 ? -13.745 14.396 41.733 1.00 39.31 84 ASP A C 1
ATOM 653 O O . ASP A 1 84 ? -14.633 15.215 41.978 1.00 39.31 84 ASP A O 1
ATOM 657 N N . SER A 1 85 ? -14.052 13.116 41.494 1.00 42.66 85 SER A N 1
ATOM 658 C CA . SER A 1 85 ? -15.430 12.591 41.459 1.00 42.66 85 SER A CA 1
ATOM 659 C C . SER A 1 85 ? -15.700 11.588 42.590 1.00 42.66 85 SER A C 1
ATOM 661 O O . SER A 1 85 ? -14.890 10.686 42.798 1.00 42.66 85 SER A O 1
ATOM 663 N N . PRO A 1 86 ? -16.829 11.700 43.325 1.00 50.19 86 PRO A N 1
ATOM 664 C CA . PRO A 1 86 ? -17.139 10.777 44.414 1.00 50.19 86 PRO A CA 1
ATOM 665 C C . PRO A 1 86 ? -17.305 9.346 43.878 1.00 50.19 86 PRO A C 1
ATOM 667 O O . PRO A 1 86 ? -18.163 9.104 43.027 1.00 50.19 86 PRO A O 1
ATOM 670 N N . GLU A 1 87 ? -16.503 8.411 44.403 1.00 53.22 87 GLU A N 1
ATOM 671 C CA . GLU A 1 87 ? -16.405 6.994 43.987 1.00 53.22 87 GLU A CA 1
ATOM 672 C C . GLU A 1 87 ? -17.779 6.295 43.859 1.00 53.22 87 GLU A C 1
ATOM 674 O O . GLU A 1 87 ? -17.999 5.475 42.966 1.00 53.22 87 GLU A O 1
ATOM 679 N N . ASP A 1 88 ? -18.741 6.681 44.703 1.00 52.47 88 ASP A N 1
ATOM 680 C CA . ASP A 1 88 ? -20.105 6.141 44.738 1.00 52.47 88 ASP A CA 1
ATOM 681 C C . ASP A 1 88 ? -20.935 6.448 43.469 1.00 52.47 88 ASP A C 1
ATOM 683 O O . ASP A 1 88 ? -21.766 5.638 43.052 1.00 52.47 88 ASP A O 1
ATOM 687 N N . ALA A 1 89 ? -20.715 7.599 42.819 1.00 54.94 89 ALA A N 1
ATOM 688 C CA . ALA A 1 89 ? -21.488 8.013 41.643 1.00 54.94 89 ALA A CA 1
ATOM 689 C C . ALA A 1 89 ? -21.046 7.299 40.353 1.00 54.94 89 ALA A C 1
ATOM 691 O O . ALA A 1 89 ? -21.852 7.106 39.439 1.00 54.94 89 ALA A O 1
ATOM 692 N N . GLU A 1 90 ? -19.779 6.884 40.272 1.00 60.69 90 GLU A N 1
ATOM 693 C CA . GLU A 1 90 ? -19.269 6.106 39.142 1.00 60.69 90 GLU A CA 1
ATOM 694 C C . GLU A 1 90 ? -19.708 4.641 39.218 1.00 60.69 90 GLU A C 1
ATOM 696 O O . GLU A 1 90 ? -20.063 4.058 38.192 1.00 60.69 90 GLU A O 1
ATOM 701 N N . LEU A 1 91 ? -19.782 4.068 40.425 1.00 64.75 91 LEU A N 1
ATOM 702 C CA . LEU A 1 91 ? -20.213 2.683 40.651 1.00 64.75 91 LEU A CA 1
ATOM 703 C C . LEU A 1 91 ? -21.658 2.434 40.219 1.00 64.75 91 LEU A C 1
ATOM 705 O O . LEU A 1 91 ? -21.945 1.431 39.565 1.00 64.75 91 LEU A O 1
ATOM 709 N N . ALA A 1 92 ? -22.537 3.403 40.467 1.00 64.12 92 ALA A N 1
ATOM 710 C CA . ALA A 1 92 ? -23.934 3.396 40.045 1.00 64.12 92 ALA A CA 1
ATOM 711 C C . ALA A 1 92 ? -24.147 3.218 38.522 1.00 64.12 92 ALA A C 1
ATOM 713 O O . ALA A 1 92 ? -25.238 2.841 38.092 1.00 64.12 92 ALA A O 1
ATOM 714 N N . ARG A 1 93 ? -23.134 3.501 37.685 1.00 67.88 93 ARG A N 1
ATOM 715 C CA . ARG A 1 93 ? -23.215 3.347 36.217 1.00 67.88 93 ARG A CA 1
ATOM 716 C C . ARG A 1 93 ? -22.952 1.921 35.741 1.00 67.88 93 ARG A C 1
ATOM 718 O O . ARG A 1 93 ? -23.308 1.591 34.614 1.00 67.88 93 ARG A O 1
ATOM 725 N N . PHE A 1 94 ? -22.323 1.096 36.573 1.00 72.62 94 PHE A N 1
ATOM 726 C CA . PHE A 1 94 ? -21.938 -0.275 36.230 1.00 72.62 94 PHE A CA 1
ATOM 727 C C . PHE A 1 94 ? -22.819 -1.329 36.906 1.00 72.62 94 PHE A C 1
ATOM 729 O O . PHE A 1 94 ? -22.724 -2.521 36.590 1.00 72.62 94 PHE A O 1
ATOM 736 N N . THR A 1 95 ? -23.695 -0.895 37.812 1.00 78.56 95 THR A N 1
ATOM 737 C CA . THR A 1 95 ? -24.589 -1.762 38.567 1.00 78.56 95 THR A CA 1
ATOM 738 C C . THR A 1 95 ? -25.887 -2.058 37.810 1.00 78.56 95 THR A C 1
ATOM 740 O O . THR A 1 95 ? -26.374 -1.240 37.022 1.00 78.56 95 THR A O 1
ATOM 743 N N . PRO A 1 96 ? -26.460 -3.256 38.006 1.00 89.50 96 PRO A N 1
ATOM 744 C CA . PRO A 1 96 ? -27.718 -3.636 37.382 1.00 89.50 96 PRO A CA 1
ATOM 745 C C . PRO A 1 96 ? -28.896 -2.853 37.966 1.00 89.50 96 PRO A C 1
ATOM 747 O O . PRO A 1 96 ? -28.847 -2.327 39.079 1.00 89.50 96 PRO A O 1
ATOM 750 N N . SER A 1 97 ? -30.013 -2.859 37.239 1.00 92.19 97 SER A N 1
ATOM 751 C CA . SER A 1 97 ? -31.303 -2.549 37.860 1.00 92.19 97 SER A CA 1
ATOM 752 C C . SER A 1 97 ? -31.628 -3.623 38.897 1.00 92.19 97 SER A C 1
ATOM 754 O O . SER A 1 97 ? -31.412 -4.804 38.645 1.00 92.19 97 SER A O 1
ATOM 756 N N . PHE A 1 98 ? -32.159 -3.229 40.045 1.00 93.19 98 PHE A N 1
ATOM 757 C CA . PHE A 1 98 ? -32.449 -4.127 41.157 1.00 93.19 98 PHE A CA 1
ATOM 758 C C . PHE A 1 98 ? -33.953 -4.362 41.290 1.00 93.19 98 PHE A C 1
ATOM 760 O O . PHE A 1 98 ? -34.734 -3.410 41.277 1.00 93.19 98 PHE A O 1
ATOM 767 N N . LEU A 1 99 ? -34.363 -5.619 41.431 1.00 95.44 99 LEU A N 1
ATOM 768 C CA . LEU A 1 99 ? -35.740 -6.010 41.714 1.00 95.44 99 LEU A CA 1
ATOM 769 C C . LEU A 1 99 ? -35.765 -6.912 42.946 1.00 95.44 99 LEU A C 1
ATOM 771 O O . LEU A 1 99 ? -35.277 -8.038 42.892 1.00 95.44 99 LEU A O 1
ATOM 775 N N . TRP A 1 100 ? -36.364 -6.442 44.038 1.00 94.88 100 TRP A N 1
ATOM 776 C CA . TRP A 1 100 ? -36.608 -7.277 45.212 1.00 94.88 100 TRP A CA 1
ATOM 777 C C . TRP A 1 100 ? -37.918 -8.041 45.025 1.00 94.88 100 TRP A C 1
ATOM 779 O O . TRP A 1 100 ? -38.992 -7.441 44.967 1.00 94.88 100 TRP A O 1
ATOM 789 N N . LEU A 1 101 ? -37.829 -9.360 44.896 1.00 96.12 101 LEU A N 1
ATOM 790 C CA . LEU A 1 101 ? -38.974 -10.246 44.765 1.00 96.12 101 LEU A CA 1
ATOM 791 C C . LEU A 1 101 ? -39.308 -10.868 46.123 1.00 96.12 101 LEU A C 1
ATOM 793 O O . LEU A 1 101 ? -38.556 -11.696 46.632 1.00 96.12 101 LEU A O 1
ATOM 797 N N . LEU A 1 102 ? -40.455 -10.485 46.680 1.00 95.19 102 LEU A N 1
ATOM 798 C CA . LEU A 1 102 ? -40.982 -10.995 47.944 1.00 95.19 102 LEU A CA 1
ATOM 799 C C . LEU A 1 102 ? -41.968 -12.134 47.671 1.00 95.19 102 LEU A C 1
ATOM 801 O O . LEU A 1 102 ? -43.095 -11.909 47.233 1.00 95.19 102 LEU A O 1
ATOM 805 N N . ARG A 1 103 ? -41.531 -13.367 47.898 1.00 94.25 103 ARG A N 1
ATOM 806 C CA . ARG A 1 103 ? -42.315 -14.601 47.784 1.00 94.25 103 ARG A CA 1
ATOM 807 C C . ARG A 1 103 ? -43.165 -14.804 49.029 1.00 94.25 103 ARG A C 1
ATOM 809 O O . ARG A 1 103 ? -42.788 -14.379 50.115 1.00 94.25 103 ARG A O 1
ATOM 816 N N . ASP A 1 104 ? -44.289 -15.493 48.873 1.00 93.00 104 ASP A N 1
ATOM 817 C CA . ASP A 1 104 ? -45.194 -15.863 49.967 1.00 93.00 104 ASP A CA 1
ATOM 818 C C . ASP A 1 104 ? -45.574 -14.666 50.857 1.00 93.00 104 ASP A C 1
ATOM 820 O O . ASP A 1 104 ? -45.713 -14.768 52.074 1.00 93.00 104 ASP A O 1
ATOM 824 N N . PHE A 1 105 ? -45.733 -13.498 50.232 1.00 92.69 105 PHE A N 1
ATOM 825 C CA . PHE A 1 105 ? -45.950 -12.244 50.934 1.00 92.69 105 PHE A CA 1
ATOM 826 C C . PHE A 1 105 ? -47.348 -12.204 51.562 1.00 92.69 105 PHE A C 1
ATOM 828 O O . PHE A 1 105 ? -48.358 -12.396 50.879 1.00 92.69 105 PHE A O 1
ATOM 835 N N . TYR A 1 106 ? -47.398 -11.948 52.871 1.00 85.62 106 TYR A N 1
ATOM 836 C CA . TYR A 1 106 ? -48.616 -12.026 53.686 1.00 85.62 106 TYR A CA 1
ATOM 837 C C . TYR A 1 106 ? -48.994 -10.705 54.373 1.00 85.62 106 TYR A C 1
ATOM 839 O O . TYR A 1 106 ? -50.049 -10.627 55.004 1.00 85.62 106 TYR A O 1
ATOM 847 N N . LEU A 1 107 ? -48.159 -9.664 54.279 1.00 86.56 107 LEU A N 1
ATOM 848 C CA . LEU A 1 107 ? -48.446 -8.369 54.897 1.00 86.56 107 LEU A CA 1
ATOM 849 C C . LEU A 1 107 ? -49.433 -7.564 54.045 1.00 86.56 107 LEU A C 1
ATOM 851 O O . LEU A 1 107 ? -49.398 -7.593 52.815 1.00 86.56 107 LEU A O 1
ATOM 855 N N . THR A 1 108 ? -50.298 -6.801 54.710 1.00 84.00 108 THR A N 1
ATOM 856 C CA . THR A 1 108 ? -51.156 -5.822 54.034 1.00 84.00 108 THR A CA 1
ATOM 857 C C . THR A 1 108 ? -50.361 -4.531 53.863 1.00 84.00 108 THR A C 1
ATOM 859 O O . THR A 1 108 ? -49.904 -3.955 54.846 1.00 84.00 108 THR A O 1
ATOM 862 N N . LEU A 1 109 ? -50.154 -4.101 52.617 1.00 87.19 109 LEU A N 1
ATOM 863 C CA . LEU A 1 109 ? -49.417 -2.879 52.286 1.00 87.19 109 LEU A CA 1
ATOM 864 C C . LEU A 1 109 ? -50.310 -1.649 52.495 1.00 87.19 109 LEU A C 1
ATOM 866 O O . LEU A 1 109 ? -50.820 -1.075 51.534 1.00 87.19 109 LEU A O 1
ATOM 870 N N . GLU A 1 110 ? -50.535 -1.273 53.751 1.00 85.44 110 GLU A N 1
ATOM 871 C CA . GLU A 1 110 ? -51.335 -0.108 54.139 1.00 85.44 110 GLU A CA 1
ATOM 872 C C . GLU A 1 110 ? -50.629 0.700 55.235 1.00 85.44 110 GLU A C 1
ATOM 874 O O . GLU A 1 110 ? -50.119 0.140 56.202 1.00 85.44 110 GLU A O 1
ATOM 879 N N . GLU A 1 111 ? -50.622 2.024 55.088 1.00 79.94 111 GLU A N 1
ATOM 880 C CA . GLU A 1 111 ? -50.107 2.977 56.077 1.00 79.94 111 GLU A CA 1
ATOM 881 C C . GLU A 1 111 ? -51.074 4.162 56.151 1.00 79.94 111 GLU A C 1
ATOM 883 O O . GLU A 1 111 ? -51.481 4.696 55.119 1.00 79.94 111 GLU A O 1
ATOM 888 N N . ASP A 1 112 ? -51.516 4.524 57.359 1.00 81.19 112 ASP A N 1
ATOM 889 C CA . ASP A 1 112 ? -52.498 5.594 57.606 1.00 81.19 112 ASP A CA 1
ATOM 890 C C . ASP A 1 112 ? -53.769 5.511 56.727 1.00 81.19 112 ASP A C 1
ATOM 892 O O . ASP A 1 112 ? -54.336 6.516 56.298 1.00 81.19 112 ASP A O 1
ATOM 896 N N . GLY A 1 113 ? -54.224 4.288 56.422 1.00 80.06 113 GLY A N 1
ATOM 897 C CA . GLY A 1 113 ? -55.392 4.028 55.568 1.00 80.06 113 GLY A CA 1
ATOM 898 C C . GLY A 1 113 ? -55.147 4.203 54.061 1.00 80.06 113 GLY A C 1
ATOM 899 O O . GLY A 1 113 ? -56.072 4.029 53.265 1.00 80.06 113 GLY A O 1
ATOM 900 N N . ARG A 1 114 ? -53.915 4.518 53.640 1.00 89.44 114 ARG A N 1
ATOM 901 C CA . ARG A 1 114 ? -53.487 4.556 52.236 1.00 89.44 114 ARG A CA 1
ATOM 902 C C . ARG A 1 114 ? -52.852 3.224 51.843 1.00 89.44 114 ARG A C 1
ATOM 904 O O . ARG A 1 114 ? -51.945 2.736 52.510 1.00 89.44 114 ARG A O 1
ATOM 911 N N . LYS A 1 115 ? -53.266 2.679 50.695 1.00 89.00 115 LYS A N 1
ATOM 912 C CA . LYS A 1 115 ? -52.598 1.526 50.077 1.00 89.00 115 LYS A CA 1
ATOM 913 C C . LYS A 1 115 ? -51.218 1.922 49.558 1.00 89.00 115 LYS A C 1
ATOM 915 O O . LYS A 1 115 ? -51.105 2.848 48.755 1.00 89.00 115 LYS A O 1
ATOM 920 N N . LEU A 1 116 ? -50.204 1.194 50.002 1.00 91.31 116 LEU A N 1
ATOM 921 C CA . LEU A 1 116 ? -48.824 1.310 49.557 1.00 91.31 116 LEU A CA 1
ATOM 922 C C . LEU A 1 116 ? -48.567 0.356 48.389 1.00 91.31 116 LEU A C 1
ATOM 924 O O . LEU A 1 116 ? -49.045 -0.779 48.344 1.00 91.31 116 LEU A O 1
ATOM 928 N N . THR A 1 117 ? -47.763 0.810 47.440 1.00 92.56 117 THR A N 1
ATOM 929 C CA . THR A 1 117 ? -47.173 -0.054 46.419 1.00 92.56 117 THR A CA 1
ATOM 930 C C . THR A 1 117 ? -45.997 -0.844 47.011 1.00 92.56 117 THR A C 1
ATOM 932 O O . THR A 1 117 ? -45.325 -0.353 47.922 1.00 92.56 117 THR A O 1
ATOM 935 N N . PRO A 1 118 ? -45.664 -2.039 46.485 1.00 93.62 118 PRO A N 1
ATOM 936 C CA . PRO A 1 118 ? -44.481 -2.784 46.931 1.00 93.62 118 PRO A CA 1
ATOM 937 C C . PRO A 1 118 ? -43.183 -1.963 46.841 1.00 93.62 118 PRO A C 1
ATOM 939 O O . PRO A 1 118 ? -42.299 -2.086 47.688 1.00 93.62 118 PRO A O 1
ATOM 942 N N . ARG A 1 119 ? -43.083 -1.073 45.845 1.00 93.88 119 ARG A N 1
ATOM 943 C CA . ARG A 1 119 ? -41.967 -0.133 45.702 1.00 93.88 119 ARG A CA 1
ATOM 944 C C . ARG A 1 119 ? -41.904 0.889 46.837 1.00 93.88 119 ARG A C 1
ATOM 946 O O . ARG A 1 119 ? -40.820 1.130 47.358 1.00 93.88 119 ARG A O 1
ATOM 953 N N . GLU A 1 120 ? -43.031 1.491 47.218 1.00 93.81 120 GLU A N 1
ATOM 954 C CA . GLU A 1 120 ? -43.083 2.400 48.373 1.00 93.81 120 GLU A CA 1
ATOM 955 C C . GLU A 1 120 ? -42.688 1.661 49.661 1.00 93.81 120 GLU A C 1
ATOM 957 O O . GLU A 1 120 ? -41.893 2.189 50.436 1.00 93.81 120 GLU A O 1
ATOM 962 N N . TYR A 1 121 ? -43.135 0.412 49.836 1.00 94.12 121 TYR A N 1
ATOM 963 C CA . TYR A 1 121 ? -42.725 -0.441 50.959 1.00 94.12 121 TYR A CA 1
ATOM 964 C C . TYR A 1 121 ? -41.203 -0.673 51.007 1.00 94.12 121 TYR A C 1
ATOM 966 O O . TYR A 1 121 ? -40.592 -0.551 52.069 1.00 94.12 121 TYR A O 1
ATOM 974 N N . LEU A 1 122 ? -40.556 -0.917 49.861 1.00 94.31 122 LEU A N 1
ATOM 975 C CA . LEU A 1 122 ? -39.092 -1.011 49.786 1.00 94.31 122 LEU A CA 1
ATOM 976 C C . LEU A 1 122 ? -38.400 0.303 50.190 1.00 94.31 122 LEU A C 1
ATOM 978 O O . LEU A 1 122 ? -37.433 0.290 50.952 1.00 94.31 122 LEU A O 1
ATOM 982 N N . GLU A 1 123 ? -38.877 1.450 49.699 1.00 94.06 123 GLU A N 1
ATOM 983 C CA . GLU A 1 123 ? -38.285 2.747 50.056 1.00 94.06 123 GLU A CA 1
ATOM 984 C C . GLU A 1 123 ? -38.442 3.072 51.548 1.00 94.06 123 GLU A C 1
ATOM 986 O O . GLU A 1 123 ? -37.548 3.694 52.133 1.00 94.06 123 GLU A O 1
ATOM 991 N N . GLN A 1 124 ? -39.533 2.615 52.171 1.00 91.44 124 GLN A N 1
ATOM 992 C CA . GLN A 1 124 ? -39.744 2.700 53.616 1.00 91.44 124 GLN A CA 1
ATOM 993 C C . GLN A 1 124 ? -38.779 1.802 54.391 1.00 91.44 124 GLN A C 1
ATOM 995 O O . GLN A 1 124 ? -38.134 2.285 55.321 1.00 91.44 124 GLN A O 1
ATOM 1000 N N . ALA A 1 125 ? -38.606 0.542 53.982 1.00 91.12 125 ALA A N 1
ATOM 1001 C CA . ALA A 1 125 ? -37.652 -0.375 54.613 1.00 91.12 125 ALA A CA 1
ATOM 1002 C C . ALA A 1 125 ? -36.207 0.166 54.563 1.00 91.12 125 ALA A C 1
ATOM 1004 O O . ALA A 1 125 ? -35.436 0.036 55.518 1.00 91.12 125 ALA A O 1
ATOM 1005 N N . LEU A 1 126 ? -35.858 0.854 53.470 1.00 92.19 126 LEU A N 1
ATOM 1006 C CA . LEU A 1 126 ? -34.556 1.493 53.283 1.00 92.19 126 LEU A CA 1
ATOM 1007 C C . LEU A 1 126 ? -34.481 2.929 53.842 1.00 92.19 126 LEU A C 1
ATOM 1009 O O . LEU A 1 126 ? -33.477 3.618 53.628 1.00 92.19 126 LEU A O 1
ATOM 1013 N N . LYS A 1 127 ? -35.514 3.446 54.519 1.00 91.94 127 LYS A N 1
ATOM 1014 C CA . LYS A 1 127 ? -35.474 4.774 55.154 1.00 91.94 127 LYS A CA 1
ATOM 1015 C C . LYS A 1 127 ? -34.508 4.759 56.343 1.00 91.94 127 LYS A C 1
ATOM 1017 O O . LYS A 1 127 ? -34.378 3.754 57.036 1.00 91.94 127 LYS A O 1
ATOM 1022 N N . ALA A 1 128 ? -33.809 5.874 56.560 1.00 89.00 128 ALA A N 1
ATOM 1023 C CA . ALA A 1 128 ? -32.917 6.008 57.705 1.00 89.00 128 ALA A CA 1
ATOM 1024 C C . ALA A 1 128 ? -33.711 5.878 59.013 1.00 89.00 128 ALA A C 1
ATOM 1026 O O . ALA A 1 128 ? -34.773 6.483 59.165 1.00 89.00 128 ALA A O 1
ATOM 1027 N N . VAL A 1 129 ? -33.176 5.090 59.938 1.00 89.25 129 VAL A N 1
ATOM 1028 C CA . VAL A 1 129 ? -33.705 4.915 61.288 1.00 89.25 129 VAL A CA 1
ATOM 1029 C C . VAL A 1 129 ? -33.242 6.092 62.144 1.00 89.25 129 VAL A C 1
ATOM 1031 O O . VAL A 1 129 ? -32.071 6.479 62.099 1.00 89.25 129 VAL A O 1
ATOM 1034 N N . GLU A 1 130 ? -34.156 6.679 62.913 1.00 87.75 130 GLU A N 1
ATOM 1035 C CA . GLU A 1 130 ? -33.851 7.802 63.799 1.00 87.75 130 GLU A CA 1
ATOM 1036 C C . GLU A 1 130 ? -33.030 7.355 65.018 1.00 87.75 130 GLU A C 1
ATOM 1038 O O . GLU A 1 130 ? -33.255 6.292 65.596 1.00 87.75 130 GLU A O 1
ATOM 1043 N N . GLY A 1 131 ? -32.061 8.181 65.419 1.00 86.38 131 GLY A N 1
ATOM 1044 C CA . GLY A 1 131 ? -31.203 7.936 66.578 1.00 86.38 131 GLY A CA 1
ATOM 1045 C C . GLY A 1 131 ? -29.734 8.277 66.323 1.00 86.38 131 GLY A C 1
ATOM 1046 O O . GLY A 1 131 ? -29.288 8.409 65.186 1.00 86.38 131 GLY A O 1
ATOM 1047 N N . THR A 1 132 ? -28.964 8.430 67.401 1.00 80.06 132 THR A N 1
ATOM 1048 C CA . THR A 1 132 ? -27.554 8.874 67.357 1.00 80.06 132 THR A CA 1
ATOM 1049 C C . THR A 1 132 ? -26.550 7.802 67.800 1.00 80.06 132 THR A C 1
ATOM 1051 O O . THR A 1 132 ? -25.346 8.052 67.814 1.00 80.06 132 THR A O 1
ATOM 1054 N N . GLY A 1 133 ? -27.010 6.598 68.159 1.00 89.44 133 GLY A N 1
ATOM 1055 C CA . GLY A 1 133 ? -26.145 5.499 68.604 1.00 89.44 133 GLY A CA 1
ATOM 1056 C C . GLY A 1 133 ? -25.344 4.847 67.468 1.00 89.44 133 GLY A C 1
ATOM 1057 O O . GLY A 1 133 ? -25.784 4.834 66.320 1.00 89.44 133 GLY A O 1
ATOM 1058 N N . ARG A 1 134 ? -24.195 4.225 67.788 1.00 84.25 134 ARG A N 1
ATOM 1059 C CA . ARG A 1 134 ? -23.323 3.561 66.787 1.00 84.25 134 ARG A CA 1
ATOM 1060 C C . ARG A 1 134 ? -24.045 2.495 65.954 1.00 84.25 134 ARG A C 1
ATOM 1062 O O . ARG A 1 134 ? -23.837 2.425 64.751 1.00 84.25 134 ARG A O 1
ATOM 1069 N N . SER A 1 135 ? -24.912 1.694 66.578 1.00 83.94 135 SER A N 1
ATOM 1070 C CA . SER A 1 135 ? -25.701 0.674 65.868 1.00 83.94 135 SER A CA 1
ATOM 1071 C C . SER A 1 135 ? -26.673 1.301 64.856 1.00 83.94 135 SER A C 1
ATOM 1073 O O . SER A 1 135 ? -26.815 0.793 63.748 1.00 83.94 135 SER A O 1
ATOM 1075 N N . VAL A 1 136 ? -27.275 2.451 65.187 1.00 86.56 136 VAL A N 1
ATOM 1076 C CA . VAL A 1 136 ? -28.151 3.200 64.267 1.00 86.56 136 VAL A CA 1
ATOM 1077 C C . VAL A 1 136 ? -27.344 3.783 63.105 1.00 86.56 136 VAL A C 1
ATOM 1079 O O . VAL A 1 136 ? -27.771 3.703 61.956 1.00 86.56 136 VAL A O 1
ATOM 1082 N N . GLN A 1 137 ? -26.144 4.306 63.376 1.00 85.50 137 GLN A N 1
ATOM 1083 C CA . GLN A 1 137 ? -25.238 4.790 62.330 1.00 85.50 137 GLN A CA 1
ATOM 1084 C C . GLN A 1 137 ? -24.839 3.675 61.355 1.00 85.50 137 GLN A C 1
ATOM 1086 O O . GLN A 1 137 ? -24.934 3.885 60.149 1.00 85.50 137 GLN A O 1
ATOM 1091 N N . GLN A 1 138 ? -24.478 2.485 61.853 1.00 83.38 138 GLN A N 1
ATOM 1092 C CA . GLN A 1 138 ? -24.174 1.320 61.011 1.00 83.38 138 GLN A CA 1
ATOM 1093 C C . GLN A 1 138 ? -25.376 0.926 60.146 1.00 83.38 138 GLN A C 1
ATOM 1095 O O . GLN A 1 138 ? -25.266 0.883 58.925 1.00 83.38 138 GLN A O 1
ATOM 1100 N N . LYS A 1 139 ? -26.558 0.757 60.748 1.00 85.50 139 LYS A N 1
ATOM 1101 C CA . LYS A 1 139 ? -27.807 0.450 60.028 1.00 85.50 139 LYS A CA 1
ATOM 1102 C C . LYS A 1 139 ? -28.137 1.455 58.921 1.00 85.50 139 LYS A C 1
ATOM 1104 O O . LYS A 1 139 ? -28.585 1.072 57.837 1.00 85.50 139 LYS A O 1
ATOM 1109 N N . ASN A 1 140 ? -27.915 2.742 59.178 1.00 89.00 140 ASN A N 1
ATOM 1110 C CA . ASN A 1 140 ? -28.132 3.803 58.196 1.00 89.00 140 ASN A CA 1
ATOM 1111 C C . ASN A 1 140 ? -27.059 3.803 57.100 1.00 89.00 140 ASN A C 1
ATOM 1113 O O . ASN A 1 140 ? -27.371 4.079 55.939 1.00 89.00 140 ASN A O 1
ATOM 1117 N N . GLN A 1 141 ? -25.818 3.443 57.432 1.00 84.38 141 GLN A N 1
ATOM 1118 C CA . GLN A 1 141 ? -24.735 3.285 56.464 1.00 84.38 141 GLN A CA 1
ATOM 1119 C C . GLN A 1 141 ? -25.022 2.133 55.493 1.00 84.38 141 GLN A C 1
ATOM 1121 O O . GLN A 1 141 ? -24.858 2.313 54.286 1.00 84.38 141 GLN A O 1
ATOM 1126 N N . ILE A 1 142 ? -25.542 1.003 55.980 1.00 85.56 142 ILE A N 1
ATOM 1127 C CA . ILE A 1 142 ? -25.972 -0.135 55.150 1.00 85.56 142 ILE A CA 1
ATOM 1128 C C . ILE A 1 142 ? -27.061 0.293 54.162 1.00 85.56 142 ILE A C 1
ATOM 1130 O O . ILE A 1 142 ? -26.904 0.158 52.949 1.00 85.56 142 ILE A O 1
ATOM 1134 N N . ARG A 1 143 ? -28.140 0.909 54.661 1.00 89.56 143 ARG A N 1
ATOM 1135 C CA . ARG A 1 143 ? -29.250 1.395 53.822 1.00 89.56 143 ARG A CA 1
ATOM 1136 C C . ARG A 1 143 ? -28.784 2.394 52.765 1.00 89.56 143 ARG A C 1
ATOM 1138 O O . ARG A 1 143 ? -29.213 2.324 51.616 1.00 89.56 143 ARG A O 1
ATOM 1145 N N . THR A 1 144 ? -27.883 3.303 53.138 1.00 86.19 144 THR A N 1
ATOM 1146 C CA . THR A 1 144 ? -27.284 4.270 52.205 1.00 86.19 144 THR A CA 1
ATOM 1147 C C . THR A 1 144 ? -26.454 3.562 51.134 1.00 86.19 144 THR A C 1
ATOM 1149 O O . THR A 1 144 ? -26.547 3.905 49.959 1.00 86.19 144 THR A O 1
ATOM 1152 N N . SER A 1 145 ? -25.708 2.526 51.518 1.00 83.25 145 SER A N 1
ATOM 1153 C CA . SER A 1 145 ? -24.885 1.720 50.610 1.00 83.25 145 SER A CA 1
ATOM 1154 C C . SER A 1 145 ? -25.730 0.980 49.577 1.00 83.25 145 SER A C 1
ATOM 1156 O O . SER A 1 145 ? -25.423 1.044 48.391 1.00 83.25 145 SER A O 1
ATOM 1158 N N . ILE A 1 146 ? -26.835 0.358 50.000 1.00 86.25 146 ILE A N 1
ATOM 1159 C CA . ILE A 1 146 ? -27.787 -0.310 49.099 1.00 86.25 146 ILE A CA 1
ATOM 1160 C C . ILE A 1 146 ? -28.400 0.698 48.118 1.00 86.25 146 ILE A C 1
ATOM 1162 O O . ILE A 1 146 ? -28.459 0.435 46.917 1.00 86.25 146 ILE A O 1
ATOM 1166 N N . LYS A 1 147 ? -28.820 1.878 48.602 1.00 87.75 147 LYS A N 1
ATOM 1167 C CA . LYS A 1 147 ? -29.383 2.936 47.742 1.00 87.75 147 LYS A CA 1
ATOM 1168 C C . LYS A 1 147 ? -28.376 3.485 46.733 1.00 87.75 147 LYS A C 1
ATOM 1170 O O . LYS A 1 147 ? -28.782 3.806 45.618 1.00 87.75 147 LYS A O 1
ATOM 1175 N N . SER A 1 148 ? -27.112 3.606 47.138 1.00 82.56 148 SER A N 1
ATOM 1176 C CA . SER A 1 148 ? -26.008 4.050 46.283 1.00 82.56 148 SER A CA 1
ATOM 1177 C C . SER A 1 148 ? -25.702 3.019 45.196 1.00 82.56 148 SER A C 1
ATOM 1179 O O . SER A 1 148 ? -25.657 3.354 44.015 1.00 82.56 148 SER A O 1
ATOM 1181 N N . LEU A 1 149 ? -25.590 1.742 45.581 1.00 80.56 149 LEU A N 1
ATOM 1182 C CA . LEU A 1 149 ? -25.281 0.660 44.651 1.00 80.56 149 LEU A CA 1
ATOM 1183 C C . LEU A 1 149 ? -26.411 0.429 43.640 1.00 80.56 149 LEU A C 1
ATOM 1185 O O . LEU A 1 149 ? -26.149 0.219 42.458 1.00 80.56 149 LEU A O 1
ATOM 1189 N N . PHE A 1 150 ? -27.667 0.504 44.086 1.00 87.56 150 PHE A N 1
ATOM 1190 C CA . PHE A 1 150 ? -28.851 0.285 43.257 1.00 87.56 150 PHE A CA 1
ATOM 1191 C C . PHE A 1 150 ? -29.708 1.558 43.163 1.00 87.56 150 PHE A C 1
ATOM 1193 O O . PHE A 1 150 ? -30.756 1.678 43.818 1.00 87.56 150 PHE A O 1
ATOM 1200 N N . PRO A 1 151 ? -29.309 2.525 42.317 1.00 86.31 151 PRO A N 1
ATOM 1201 C CA . PRO A 1 151 ? -30.092 3.740 42.100 1.00 86.31 151 PRO A CA 1
ATOM 1202 C C . PRO A 1 151 ? -31.439 3.420 41.438 1.00 86.31 151 PRO A C 1
ATOM 1204 O O . PRO A 1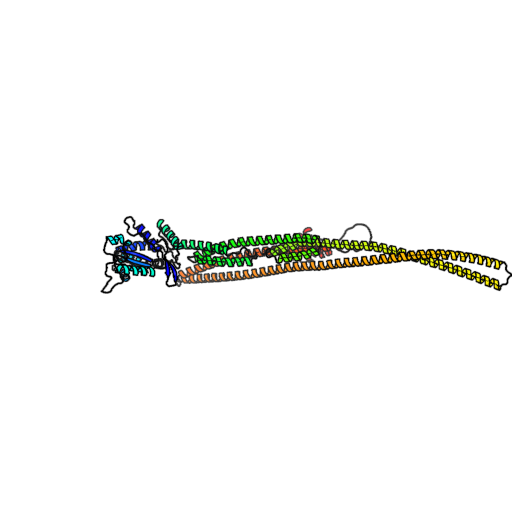 151 ? -32.469 4.003 41.776 1.00 86.31 151 PRO A O 1
ATOM 1207 N N . LYS A 1 152 ? -31.442 2.451 40.513 1.00 90.31 152 LYS A N 1
ATOM 1208 C CA . LYS A 1 152 ? -32.638 1.894 39.878 1.00 90.31 152 LYS A CA 1
ATOM 1209 C C . LYS A 1 152 ? -33.050 0.640 40.636 1.00 90.31 152 LYS A C 1
ATOM 1211 O O . LYS A 1 152 ? -32.543 -0.441 40.359 1.00 90.31 152 LYS A O 1
ATOM 1216 N N . ARG A 1 153 ? -33.979 0.792 41.574 1.00 92.81 153 ARG A N 1
ATOM 1217 C CA . ARG A 1 153 ? -34.519 -0.300 42.388 1.00 92.81 153 ARG A CA 1
ATOM 1218 C C . ARG A 1 153 ? -36.038 -0.340 42.323 1.00 92.81 153 ARG A C 1
ATOM 1220 O O . ARG A 1 153 ? -36.690 0.699 42.214 1.00 92.81 153 ARG A O 1
ATOM 1227 N N . ASP A 1 154 ? -36.579 -1.544 42.363 1.00 95.06 154 ASP A N 1
ATOM 1228 C CA . ASP A 1 154 ? -38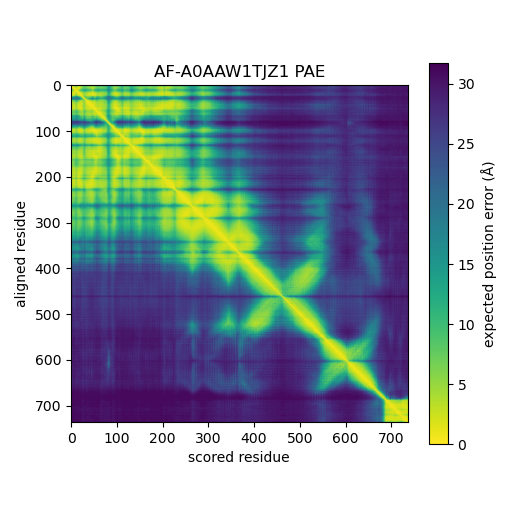.008 -1.813 42.391 1.00 95.06 154 ASP A CA 1
ATOM 1229 C C . ASP A 1 154 ? -38.304 -3.014 43.292 1.00 95.06 154 ASP A C 1
ATOM 1231 O O . ASP A 1 154 ? -37.395 -3.748 43.687 1.00 95.06 154 ASP A O 1
ATOM 1235 N N . CYS A 1 155 ? -39.573 -3.214 43.621 1.00 95.75 155 CYS A N 1
ATOM 1236 C CA . CYS A 1 155 ? -40.018 -4.306 44.475 1.00 95.75 155 CYS A CA 1
ATOM 1237 C C . CYS A 1 155 ? -41.301 -4.915 43.918 1.00 95.75 155 CYS A C 1
ATOM 1239 O O . CYS A 1 155 ? -42.153 -4.207 43.379 1.00 95.75 155 CYS A O 1
ATOM 1241 N N . PHE A 1 156 ? -41.438 -6.228 44.054 1.00 96.50 156 PHE A N 1
ATOM 1242 C CA . PHE A 1 156 ? -42.621 -6.963 43.639 1.00 96.50 156 PHE A CA 1
ATOM 1243 C C . PHE A 1 156 ?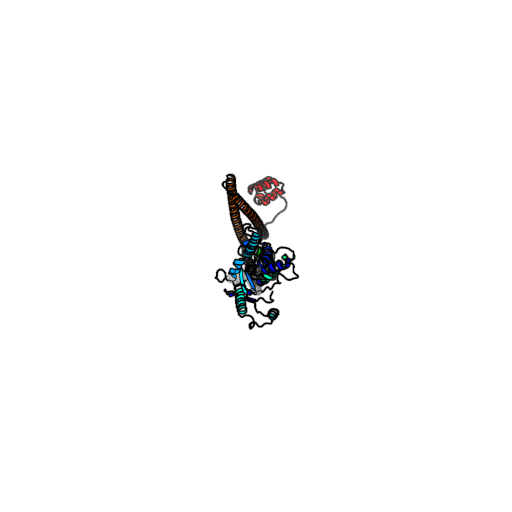 -42.961 -8.024 44.679 1.00 96.50 156 PHE A C 1
ATOM 1245 O O . PHE A 1 156 ? -42.078 -8.738 45.148 1.00 96.50 156 PHE A O 1
ATOM 1252 N N . SER A 1 157 ? -44.240 -8.150 45.026 1.00 95.25 157 SER A N 1
ATOM 1253 C CA . SER A 1 157 ? -44.720 -9.171 45.953 1.00 95.25 157 SER A CA 1
ATOM 1254 C C . SER A 1 157 ? -45.549 -10.228 45.229 1.00 95.25 157 SER A C 1
ATOM 1256 O O . SER A 1 157 ? -46.421 -9.928 44.414 1.00 95.25 157 SER A O 1
ATOM 1258 N N . LEU A 1 158 ? -45.277 -11.489 45.546 1.00 95.06 158 LEU A N 1
ATOM 1259 C CA . LEU A 1 158 ? -46.045 -12.648 45.122 1.00 95.06 158 LEU A CA 1
ATOM 1260 C C . LEU A 1 158 ? -46.700 -13.280 46.340 1.00 95.06 158 LEU A C 1
ATOM 1262 O O . LEU A 1 158 ? -46.057 -13.524 47.359 1.00 95.06 158 LEU A O 1
ATOM 1266 N N . VAL A 1 159 ? -47.986 -13.589 46.212 1.00 93.44 159 VAL A N 1
ATOM 1267 C CA . VAL A 1 159 ? -48.684 -14.400 47.211 1.00 93.44 159 VAL A CA 1
ATOM 1268 C C . VAL A 1 159 ? -48.180 -15.841 47.164 1.00 93.44 159 VAL A C 1
ATOM 1270 O O . VAL A 1 159 ? -47.596 -16.272 46.174 1.00 93.44 159 VAL A O 1
ATOM 1273 N N . ARG A 1 160 ? -48.454 -16.617 48.211 1.00 93.19 160 ARG A N 1
ATOM 1274 C CA . ARG A 1 160 ? -48.139 -18.049 48.213 1.00 93.19 160 ARG A CA 1
ATOM 1275 C C . ARG A 1 160 ? -48.807 -18.770 47.026 1.00 93.19 160 ARG A C 1
ATOM 1277 O O . ARG A 1 160 ? -49.998 -18.511 46.818 1.00 93.19 160 ARG A O 1
ATOM 1284 N N . PRO A 1 161 ? -48.118 -19.663 46.285 1.00 92.88 161 PRO A N 1
ATOM 1285 C CA . PRO A 1 161 ? -48.684 -20.335 45.113 1.00 92.88 161 PRO A CA 1
ATOM 1286 C C . PRO A 1 161 ? -49.918 -21.182 45.431 1.00 92.88 161 PRO A C 1
ATOM 1288 O O . PRO A 1 161 ? -50.924 -21.073 44.730 1.00 92.88 161 PRO A O 1
ATOM 1291 N N . MET A 1 162 ? -49.846 -21.994 46.492 1.00 90.06 162 MET A N 1
ATOM 1292 C CA . MET A 1 162 ? -50.890 -22.912 46.972 1.00 90.06 162 MET A CA 1
ATOM 1293 C C . MET A 1 162 ? -50.764 -23.119 48.491 1.00 90.06 162 MET A C 1
ATOM 1295 O O . MET A 1 162 ? -49.776 -22.696 49.086 1.00 90.06 162 MET A O 1
ATOM 1299 N N . GLU A 1 163 ? -51.766 -23.735 49.121 1.00 87.94 163 GLU A N 1
ATOM 1300 C CA . GLU A 1 163 ? -51.786 -23.991 50.575 1.00 87.94 163 GLU A CA 1
ATOM 1301 C C . GLU A 1 163 ? -51.295 -25.398 50.955 1.00 87.94 163 GLU A C 1
ATOM 1303 O O . GLU A 1 163 ? -50.789 -25.584 52.057 1.00 87.94 163 GLU A O 1
ATOM 1308 N N . ASP A 1 164 ? -51.424 -26.375 50.051 1.00 89.81 164 ASP A N 1
ATOM 1309 C CA . ASP A 1 164 ? -51.013 -27.764 50.279 1.00 89.81 164 ASP A CA 1
ATOM 1310 C C . ASP A 1 164 ? -49.483 -27.903 50.212 1.00 89.81 164 ASP A C 1
ATOM 1312 O O . ASP A 1 164 ? -48.881 -27.732 49.151 1.00 89.81 164 ASP A O 1
ATOM 1316 N N . GLU A 1 165 ? -48.863 -28.236 51.345 1.00 89.81 165 GLU A N 1
ATOM 1317 C CA . GLU A 1 165 ? -47.408 -28.369 51.485 1.00 89.81 165 GLU A CA 1
ATOM 1318 C C . GLU A 1 165 ? -46.812 -29.504 50.634 1.00 89.81 165 GLU A C 1
ATOM 1320 O O . GLU A 1 165 ? -45.709 -29.361 50.105 1.00 89.81 165 GLU A O 1
ATOM 1325 N N . LEU A 1 166 ? -47.528 -30.623 50.462 1.00 87.50 166 LEU A N 1
ATOM 1326 C CA . LEU A 1 166 ? -47.049 -31.757 49.661 1.00 87.50 166 LEU A CA 1
ATOM 1327 C C . LEU A 1 166 ? -47.027 -31.395 48.178 1.00 87.50 166 LEU A C 1
ATOM 1329 O O . LEU A 1 166 ? -46.091 -31.743 47.462 1.00 87.50 166 LEU A O 1
ATOM 1333 N N . GLN A 1 167 ? -48.046 -30.673 47.717 1.00 87.62 167 GLN A N 1
ATOM 1334 C CA . GLN A 1 167 ? -48.081 -30.185 46.342 1.00 87.62 167 GLN A CA 1
ATOM 1335 C C . GLN A 1 167 ? -47.112 -29.019 46.121 1.00 87.62 167 GLN A C 1
ATOM 1337 O O . GLN A 1 167 ? -46.536 -28.907 45.041 1.00 87.62 167 GLN A O 1
ATOM 1342 N N . LEU A 1 168 ? -46.900 -28.167 47.129 1.00 87.94 168 LEU A N 1
ATOM 1343 C CA . LEU A 1 168 ? -45.931 -27.071 47.074 1.00 87.94 168 LEU A CA 1
ATOM 1344 C C . LEU A 1 168 ? -44.493 -27.592 46.921 1.00 87.94 168 LEU A C 1
ATOM 1346 O O . LEU A 1 168 ? -43.709 -26.991 46.191 1.00 87.94 168 LEU A O 1
ATOM 1350 N N . ALA A 1 169 ? -44.165 -28.723 47.556 1.00 87.69 169 ALA A N 1
ATOM 1351 C CA . ALA A 1 169 ? -42.870 -29.391 47.414 1.00 87.69 169 ALA A CA 1
ATOM 1352 C C . ALA A 1 169 ? -42.614 -29.963 46.005 1.00 87.69 169 ALA A C 1
ATOM 1354 O O . ALA A 1 169 ? -41.461 -30.183 45.645 1.00 87.69 169 ALA A O 1
ATOM 1355 N N . HIS A 1 170 ? -43.674 -30.182 45.220 1.00 88.69 170 HIS A N 1
ATOM 1356 C CA . HIS A 1 170 ? -43.630 -30.738 43.863 1.00 88.69 170 HIS A CA 1
ATOM 1357 C C . HIS A 1 170 ? -44.284 -29.803 42.838 1.00 88.69 170 HIS A C 1
ATOM 1359 O O . HIS A 1 170 ? -44.941 -30.254 41.890 1.00 88.69 170 HIS A O 1
ATOM 1365 N N . LEU A 1 171 ? -44.146 -28.488 43.046 1.00 88.50 171 LEU A N 1
ATOM 1366 C CA . LEU A 1 171 ? -44.829 -27.449 42.273 1.00 88.50 171 LEU A CA 1
ATOM 1367 C C . LEU A 1 171 ? -44.560 -27.550 40.762 1.00 88.50 171 LEU A C 1
ATOM 1369 O O . LEU A 1 171 ? -45.406 -27.170 39.960 1.00 88.50 171 LEU A O 1
ATOM 1373 N N . GLU A 1 172 ? -43.409 -28.093 40.366 1.00 88.00 172 GLU A N 1
ATOM 1374 C CA . GLU A 1 172 ? -43.016 -28.347 38.979 1.00 88.00 172 GLU A CA 1
ATOM 1375 C C . GLU A 1 172 ? -43.917 -29.359 38.253 1.00 88.00 172 GLU A C 1
ATOM 1377 O O . GLU A 1 172 ? -44.005 -29.336 37.026 1.00 88.00 172 GLU A O 1
ATOM 1382 N N . THR A 1 173 ? -44.595 -30.235 38.999 1.00 89.12 173 THR A N 1
ATOM 1383 C CA . THR A 1 173 ? -45.526 -31.243 38.460 1.00 89.12 173 THR A CA 1
ATOM 1384 C C . THR A 1 173 ? -46.985 -30.787 38.491 1.00 89.12 173 THR A C 1
ATOM 1386 O O . THR A 1 173 ? -47.849 -31.395 37.856 1.00 89.12 173 THR A O 1
ATOM 1389 N N . VAL A 1 174 ? -47.268 -29.709 39.224 1.00 90.12 174 VAL A N 1
ATOM 1390 C CA . VAL A 1 174 ? -48.613 -29.179 39.435 1.00 90.12 174 VAL A CA 1
ATOM 1391 C C . VAL A 1 174 ? -49.045 -28.353 38.222 1.00 90.12 174 VAL A C 1
ATOM 1393 O O . VAL A 1 174 ? -48.306 -27.510 37.715 1.00 90.12 174 VAL A O 1
ATOM 1396 N N . ALA A 1 175 ? -50.279 -28.561 37.755 1.00 89.00 175 ALA A N 1
ATOM 1397 C CA . ALA A 1 175 ? -50.830 -27.792 36.645 1.00 89.00 175 ALA A CA 1
ATOM 1398 C C . ALA A 1 175 ? -50.967 -26.302 37.010 1.00 89.00 175 ALA A C 1
ATOM 1400 O O . ALA A 1 175 ? -51.452 -25.948 38.082 1.00 89.00 175 ALA A O 1
ATOM 1401 N N . THR A 1 176 ? -50.631 -25.393 36.092 1.00 87.88 176 THR A N 1
ATOM 1402 C CA . THR A 1 176 ? -50.717 -23.941 36.350 1.00 87.88 176 THR A CA 1
ATOM 1403 C C . THR A 1 176 ? -52.126 -23.498 36.763 1.00 87.88 176 THR A C 1
ATOM 1405 O O . THR A 1 176 ? -52.273 -22.601 37.588 1.00 87.88 176 THR A O 1
ATOM 1408 N N . SER A 1 177 ? -53.165 -24.171 36.258 1.00 90.19 177 SER A N 1
ATOM 1409 C CA . SER A 1 177 ? -54.567 -23.894 36.584 1.00 90.19 177 SER A CA 1
ATOM 1410 C C . SER A 1 177 ? -54.957 -24.202 38.033 1.00 90.19 177 SER A C 1
ATOM 1412 O O . SER A 1 177 ? -55.949 -23.646 38.497 1.00 90.19 177 SER A O 1
ATOM 1414 N N . SER A 1 178 ? -54.226 -25.073 38.743 1.00 90.06 178 SER A N 1
ATOM 1415 C CA . SER A 1 178 ? -54.488 -25.366 40.163 1.00 90.06 178 SER A CA 1
ATOM 1416 C C . SER A 1 178 ? -53.802 -24.393 41.120 1.00 90.06 178 SER A C 1
ATOM 1418 O O . SER A 1 178 ? -54.120 -24.385 42.306 1.00 90.06 178 SER A O 1
ATOM 1420 N N . LEU A 1 179 ? -52.908 -23.535 40.621 1.00 93.00 179 LEU A N 1
ATOM 1421 C CA . LEU A 1 179 ? -52.302 -22.472 41.418 1.00 93.00 179 LEU A CA 1
ATOM 1422 C C . LEU A 1 179 ? -53.348 -21.415 41.793 1.00 93.00 179 LEU A C 1
ATOM 1424 O O . LEU A 1 179 ? -54.328 -21.203 41.077 1.00 93.00 179 LEU A O 1
ATOM 1428 N N . ARG A 1 180 ? -53.126 -20.673 42.879 1.00 93.81 180 ARG A N 1
ATOM 1429 C CA . ARG A 1 180 ? -54.035 -19.590 43.280 1.00 93.81 180 ARG A CA 1
ATOM 1430 C C . ARG A 1 180 ? -54.167 -18.542 42.160 1.00 93.81 180 ARG A C 1
ATOM 1432 O O . ARG A 1 180 ? -53.145 -18.085 41.644 1.00 93.81 180 ARG A O 1
ATOM 1439 N N . PRO A 1 181 ? -55.382 -18.075 41.810 1.00 93.44 181 PRO A N 1
ATOM 1440 C CA . PRO A 1 181 ? -55.567 -17.106 40.724 1.00 93.44 181 PRO A CA 1
ATOM 1441 C C . PRO A 1 181 ? -54.785 -15.800 40.915 1.00 93.44 181 PRO A C 1
ATOM 1443 O O . PRO A 1 181 ? -54.314 -15.205 39.949 1.00 93.44 181 PRO A O 1
ATOM 1446 N N . GLN A 1 182 ? -54.623 -15.349 42.164 1.00 92.38 182 GLN A N 1
ATOM 1447 C CA . GLN A 1 182 ? -53.812 -14.174 42.489 1.00 92.38 182 GLN A CA 1
ATOM 1448 C C . GLN A 1 182 ? -52.322 -14.418 42.214 1.00 92.38 182 GLN A C 1
ATOM 1450 O O . GLN A 1 182 ? -51.634 -13.500 41.777 1.00 92.38 182 GLN A O 1
ATOM 1455 N N . PHE A 1 183 ? -51.833 -15.645 42.431 1.00 93.75 183 PHE A N 1
ATOM 1456 C CA . PHE A 1 183 ? -50.462 -16.025 42.101 1.00 93.75 183 PHE A CA 1
ATOM 1457 C C . PHE A 1 183 ? -50.250 -16.075 40.589 1.00 93.75 183 PHE A C 1
ATOM 1459 O O . PHE A 1 183 ? -49.280 -15.504 40.110 1.00 93.75 183 PHE A O 1
ATOM 1466 N N . GLN A 1 184 ? -51.174 -16.681 39.835 1.00 93.75 184 GLN A N 1
ATOM 1467 C CA . GLN A 1 184 ? -51.094 -16.747 38.368 1.00 93.75 184 GLN A CA 1
ATOM 1468 C C . GLN A 1 184 ? -51.003 -15.341 37.751 1.00 93.75 184 GLN A C 1
ATOM 1470 O O . GLN A 1 184 ? -50.041 -15.038 37.049 1.00 93.75 184 GLN A O 1
ATOM 1475 N N . LYS A 1 185 ? -51.926 -14.439 38.120 1.00 94.50 185 LYS A N 1
ATOM 1476 C CA . LYS A 1 185 ? -51.888 -13.029 37.687 1.00 94.50 185 LYS A CA 1
ATOM 1477 C C . LYS A 1 185 ? -50.622 -12.307 38.150 1.00 94.50 185 LYS A C 1
ATOM 1479 O O . LYS A 1 185 ? -50.060 -11.499 37.419 1.00 94.50 185 LYS A O 1
ATOM 1484 N N . GLY A 1 186 ? -50.169 -12.586 39.373 1.00 94.25 186 GLY A N 1
ATOM 1485 C CA . GLY A 1 186 ? -48.922 -12.039 39.904 1.00 94.25 186 GLY A CA 1
ATOM 1486 C C . GLY A 1 186 ? -47.701 -12.475 39.092 1.00 94.25 186 GLY A C 1
ATOM 1487 O O . GLY A 1 186 ? -46.844 -11.649 38.801 1.00 94.25 186 GLY A O 1
ATOM 1488 N N . MET A 1 187 ? -47.640 -13.743 38.683 1.00 94.56 187 MET A N 1
ATOM 1489 C CA . MET A 1 187 ? -46.568 -14.291 37.851 1.00 94.56 187 MET A CA 1
ATOM 1490 C C . MET A 1 187 ? -46.574 -13.711 36.436 1.00 94.56 187 MET A C 1
ATOM 1492 O O . MET A 1 187 ? -45.503 -13.399 35.918 1.00 94.56 187 MET A O 1
ATOM 1496 N N . GLU A 1 188 ? -47.749 -13.524 35.829 1.00 94.31 188 GLU A N 1
ATOM 1497 C CA . GLU A 1 188 ? -47.892 -12.828 34.541 1.00 94.31 188 GLU A CA 1
ATOM 1498 C C . GLU A 1 188 ? -47.333 -11.401 34.637 1.00 94.31 188 GLU A C 1
ATOM 1500 O O . GLU A 1 188 ? -46.404 -11.045 33.912 1.00 94.31 188 GLU A O 1
ATOM 1505 N N . HIS A 1 189 ? -47.794 -10.621 35.621 1.00 95.31 189 HIS A N 1
ATOM 1506 C CA . HIS A 1 189 ? -47.314 -9.254 35.838 1.00 95.31 189 HIS A CA 1
ATOM 1507 C C . HIS A 1 189 ? -45.817 -9.180 36.170 1.00 95.31 189 HIS A C 1
ATOM 1509 O O . HIS A 1 189 ? -45.132 -8.265 35.713 1.00 95.31 189 HIS A O 1
ATOM 1515 N N . LEU A 1 190 ? -45.291 -10.121 36.961 1.00 95.06 190 LEU A N 1
ATOM 1516 C CA . LEU A 1 190 ? -43.862 -10.193 37.262 1.00 95.06 190 LEU A CA 1
ATOM 1517 C C . LEU A 1 190 ? -43.050 -10.461 35.993 1.00 95.06 190 LEU A C 1
ATOM 1519 O O . LEU A 1 190 ? -42.015 -9.833 35.777 1.00 95.06 190 LEU A O 1
ATOM 1523 N N . THR A 1 191 ? -43.520 -11.380 35.154 1.00 92.69 191 THR A N 1
ATOM 1524 C CA . THR A 1 191 ? -42.859 -11.740 33.897 1.00 92.69 191 THR A CA 1
ATOM 1525 C C . THR A 1 191 ? -42.809 -10.538 32.953 1.00 92.69 191 THR A C 1
ATOM 1527 O O . THR A 1 191 ? -41.738 -10.203 32.439 1.00 92.69 191 THR A O 1
ATOM 1530 N N . ASP A 1 192 ? -43.925 -9.822 32.808 1.00 91.56 192 ASP A N 1
ATOM 1531 C CA . ASP A 1 192 ? -44.000 -8.589 32.019 1.00 91.56 192 ASP A CA 1
ATOM 1532 C C . ASP A 1 192 ? -43.084 -7.495 32.579 1.00 91.56 192 ASP A C 1
ATOM 1534 O O . ASP A 1 192 ? -42.370 -6.824 31.826 1.00 91.56 192 ASP A O 1
ATOM 1538 N N . LEU A 1 193 ? -43.044 -7.337 33.905 1.00 91.81 193 LEU A N 1
ATOM 1539 C CA . LEU A 1 193 ? -42.168 -6.379 34.577 1.00 91.81 193 LEU A CA 1
ATOM 1540 C C . LEU A 1 193 ? -40.691 -6.690 34.318 1.00 91.81 193 LEU A C 1
ATOM 1542 O O . LEU A 1 193 ? -39.925 -5.782 33.985 1.00 91.81 193 LEU A O 1
ATOM 1546 N N . ILE A 1 194 ? -40.292 -7.958 34.448 1.00 91.50 194 ILE A N 1
ATOM 1547 C CA . ILE A 1 194 ? -38.923 -8.414 34.189 1.00 91.50 194 ILE A CA 1
ATOM 1548 C C . ILE A 1 194 ? -38.550 -8.126 32.738 1.00 91.50 194 ILE A C 1
ATOM 1550 O O . ILE A 1 194 ? -37.511 -7.514 32.503 1.00 91.50 194 ILE A O 1
ATOM 1554 N N . PHE A 1 195 ? -39.386 -8.490 31.762 1.00 87.94 195 PHE A N 1
ATOM 1555 C CA . PHE A 1 195 ? -39.075 -8.241 30.350 1.00 87.94 195 PHE A CA 1
ATOM 1556 C C . PHE A 1 195 ? -39.081 -6.756 29.983 1.00 87.94 195 PHE A C 1
ATOM 1558 O O . PHE A 1 195 ? -38.274 -6.338 29.157 1.00 87.94 195 PHE A O 1
ATOM 1565 N N . THR A 1 196 ? -39.912 -5.946 30.638 1.00 87.25 196 THR A N 1
ATOM 1566 C CA . THR A 1 196 ? -39.919 -4.488 30.455 1.00 87.25 196 THR A CA 1
ATOM 1567 C C . THR A 1 196 ? -38.652 -3.842 31.025 1.00 87.25 196 THR A C 1
ATOM 1569 O O . THR A 1 196 ? -38.102 -2.904 30.443 1.00 87.25 196 THR A O 1
ATOM 1572 N N . LYS A 1 197 ? -38.160 -4.334 32.169 1.00 88.06 197 LYS A N 1
ATOM 1573 C CA . LYS A 1 197 ? -36.966 -3.792 32.835 1.00 88.06 197 LYS A CA 1
ATOM 1574 C C . LYS A 1 197 ? -35.651 -4.372 32.327 1.00 88.06 197 LYS A C 1
ATOM 1576 O O . LYS A 1 197 ? -34.629 -3.703 32.460 1.00 88.06 197 LYS A O 1
ATOM 1581 N N . ALA A 1 198 ? -35.651 -5.577 31.765 1.00 87.00 198 ALA A N 1
ATOM 1582 C CA . ALA A 1 198 ? -34.458 -6.221 31.236 1.00 87.00 198 ALA A CA 1
ATOM 1583 C C . ALA A 1 198 ? -33.928 -5.447 30.020 1.00 87.00 198 ALA A C 1
ATOM 1585 O O . ALA A 1 198 ? -34.471 -5.524 28.919 1.00 87.00 198 ALA A O 1
ATOM 1586 N N . GLN A 1 199 ? -32.847 -4.699 30.231 1.00 87.06 199 GLN A N 1
ATOM 1587 C CA . GLN A 1 199 ? -32.126 -3.978 29.183 1.00 87.06 199 GLN A CA 1
ATOM 1588 C C . GLN A 1 199 ? -30.850 -4.739 28.789 1.00 87.06 199 GLN A C 1
ATOM 1590 O O . GLN A 1 199 ? -30.355 -5.547 29.586 1.00 87.06 199 GLN A O 1
ATOM 1595 N N . PRO A 1 200 ? -30.290 -4.491 27.590 1.00 89.62 200 PRO A N 1
ATOM 1596 C CA . PRO A 1 200 ? -28.947 -4.950 27.253 1.00 89.62 200 PRO A CA 1
ATOM 1597 C C . PRO A 1 200 ? -27.937 -4.553 28.337 1.00 89.62 200 PRO A C 1
ATOM 1599 O O . PRO A 1 200 ? -28.033 -3.474 28.922 1.00 89.62 200 PRO A O 1
ATOM 1602 N N . LYS A 1 201 ? -26.977 -5.434 28.632 1.00 90.50 201 LYS A N 1
ATOM 1603 C CA . LYS A 1 201 ? -25.887 -5.099 29.554 1.00 90.50 201 LYS A CA 1
ATOM 1604 C C . LYS A 1 201 ? -24.977 -4.078 28.884 1.00 90.50 201 LYS A C 1
ATOM 1606 O O . LYS A 1 201 ? -24.512 -4.292 27.765 1.00 90.50 201 LYS A O 1
ATOM 1611 N N . GLU A 1 202 ? -24.707 -3.001 29.601 1.00 85.75 202 GLU A N 1
ATOM 1612 C CA . GLU A 1 202 ? -23.840 -1.915 29.165 1.00 85.75 202 GLU A CA 1
ATOM 1613 C C . GLU A 1 202 ? -22.689 -1.757 30.161 1.00 85.75 202 GLU A C 1
ATOM 1615 O O . GLU A 1 202 ? -22.852 -1.974 31.366 1.00 85.75 202 GLU A O 1
ATOM 1620 N N . LEU A 1 203 ? -21.516 -1.397 29.646 1.00 79.25 203 LEU A N 1
ATOM 1621 C CA . LEU A 1 203 ? -20.359 -1.008 30.443 1.00 79.25 203 LEU A CA 1
ATOM 1622 C C . LEU A 1 203 ? -19.816 0.292 29.844 1.00 79.25 203 LEU A C 1
ATOM 1624 O O . LEU A 1 203 ? -19.332 0.323 28.711 1.00 79.25 203 LEU A O 1
ATOM 1628 N N . GLY A 1 204 ? -19.986 1.396 30.572 1.00 75.56 204 GLY A N 1
ATOM 1629 C CA . GLY A 1 204 ? -19.772 2.734 30.021 1.00 75.56 204 GLY A CA 1
ATOM 1630 C C . GLY A 1 204 ? -20.796 3.042 28.926 1.00 75.56 204 GLY A C 1
ATOM 1631 O O . GLY A 1 204 ? -21.990 3.066 29.198 1.00 75.56 204 GLY A O 1
ATOM 1632 N N . ASN A 1 205 ? -20.324 3.261 27.698 1.00 74.12 205 ASN A N 1
ATOM 1633 C CA . ASN A 1 205 ? -21.176 3.510 26.527 1.00 74.12 205 ASN A CA 1
ATOM 1634 C C . ASN A 1 205 ? -21.233 2.303 25.570 1.00 74.12 205 ASN A C 1
ATOM 1636 O O . ASN A 1 205 ? -21.721 2.432 24.449 1.00 74.12 205 ASN A O 1
ATOM 1640 N N . GLN A 1 206 ? -20.697 1.146 25.975 1.00 80.81 206 GLN A N 1
ATOM 1641 C CA . GLN A 1 206 ? -20.578 -0.029 25.117 1.00 80.81 206 GLN A CA 1
ATOM 1642 C C . GLN A 1 206 ? -21.582 -1.112 25.521 1.00 80.81 206 GLN A C 1
ATOM 1644 O O . GLN A 1 206 ? -21.612 -1.553 26.671 1.00 80.81 206 GLN A O 1
ATOM 1649 N N . ILE A 1 207 ? -22.361 -1.586 24.546 1.00 87.44 207 ILE A N 1
ATOM 1650 C CA . ILE A 1 207 ? -23.225 -2.760 24.709 1.00 87.44 207 ILE A CA 1
ATOM 1651 C C . ILE A 1 207 ? -22.346 -4.012 24.722 1.00 87.44 207 ILE A C 1
ATOM 1653 O O . ILE A 1 207 ? -21.501 -4.207 23.842 1.00 87.44 207 ILE A O 1
ATOM 1657 N N . ILE A 1 208 ? -22.558 -4.864 25.721 1.00 88.88 208 ILE A N 1
ATOM 1658 C CA . ILE A 1 208 ? -21.806 -6.100 25.907 1.00 88.88 208 ILE A CA 1
ATOM 1659 C C . ILE A 1 208 ? -22.393 -7.204 25.024 1.00 88.88 208 ILE A C 1
ATOM 1661 O O . ILE A 1 208 ? -23.550 -7.598 25.173 1.00 88.88 208 ILE A O 1
ATOM 1665 N N . THR A 1 209 ? -21.577 -7.723 24.107 1.00 89.31 209 THR A N 1
ATOM 1666 C CA . THR A 1 209 ? -21.923 -8.872 23.254 1.00 89.31 209 THR A CA 1
ATOM 1667 C C . THR A 1 209 ? -21.625 -10.202 23.954 1.00 89.31 209 THR A C 1
ATOM 1669 O O . THR A 1 209 ? -20.962 -10.237 24.989 1.00 89.31 209 THR A O 1
ATOM 1672 N N . GLY A 1 210 ? -22.078 -11.324 23.383 1.00 88.88 210 GLY A N 1
ATOM 1673 C CA . GLY A 1 210 ? -21.814 -12.664 23.928 1.00 88.88 210 GLY A CA 1
ATOM 1674 C C . GLY A 1 210 ? -20.323 -12.961 24.179 1.00 88.88 210 GLY A C 1
ATOM 1675 O O . GLY A 1 210 ? -19.975 -13.304 25.310 1.00 88.88 210 GLY A O 1
ATOM 1676 N N . PRO A 1 211 ? -19.428 -12.786 23.183 1.00 87.19 211 PRO A N 1
ATOM 1677 C CA . PRO A 1 211 ? -17.987 -12.967 23.378 1.00 87.19 211 PRO A CA 1
ATOM 1678 C C . PRO A 1 211 ? -17.407 -12.076 24.484 1.00 87.19 211 PRO A C 1
ATOM 1680 O O . PRO A 1 211 ? -16.641 -12.547 25.324 1.00 87.19 211 PRO A O 1
ATOM 1683 N N . MET A 1 212 ? -17.838 -10.813 24.546 1.00 88.88 212 MET A N 1
ATOM 1684 C CA . MET A 1 212 ? -17.397 -9.872 25.578 1.00 88.88 212 MET A CA 1
ATOM 1685 C C . MET A 1 212 ? -17.876 -10.292 26.972 1.00 88.88 212 MET A C 1
ATOM 1687 O O . MET A 1 212 ? -17.103 -10.234 27.925 1.00 88.88 212 MET A O 1
ATOM 1691 N N . LEU A 1 213 ? -19.124 -10.756 27.101 1.00 90.75 213 LEU A N 1
ATOM 1692 C CA . LEU A 1 213 ? -19.675 -11.251 28.364 1.00 90.75 213 LEU A CA 1
ATOM 1693 C C . LEU A 1 213 ? -18.908 -12.483 28.859 1.00 90.75 213 LEU A C 1
ATOM 1695 O O . LEU A 1 213 ? -18.598 -12.576 30.045 1.00 90.75 213 LEU A O 1
ATOM 1699 N N . ALA A 1 214 ? -18.565 -13.407 27.958 1.00 90.38 214 ALA A N 1
ATOM 1700 C CA . ALA A 1 214 ? -17.756 -14.577 28.290 1.00 90.38 214 ALA A CA 1
ATOM 1701 C C . ALA A 1 214 ? -16.346 -14.179 28.758 1.00 90.38 214 ALA A C 1
ATOM 1703 O O . ALA A 1 214 ? -15.853 -14.704 29.758 1.00 90.38 214 ALA A O 1
ATOM 1704 N N . ALA A 1 215 ? -15.719 -13.210 28.084 1.00 88.69 215 ALA A N 1
ATOM 1705 C CA . ALA A 1 215 ? -14.402 -12.706 28.457 1.00 88.69 215 ALA A CA 1
ATOM 1706 C C . ALA A 1 215 ? -14.417 -11.970 29.812 1.00 88.69 215 ALA A C 1
ATOM 1708 O O . ALA A 1 215 ? -13.540 -12.210 30.642 1.00 88.69 215 ALA A O 1
ATOM 1709 N N . LEU A 1 216 ? -15.444 -11.152 30.080 1.00 89.44 216 LEU A N 1
ATOM 1710 C CA . LEU A 1 216 ? -15.663 -10.516 31.386 1.00 89.44 216 LEU A CA 1
ATOM 1711 C C . LEU A 1 216 ? -15.893 -11.553 32.488 1.00 89.44 216 LEU A C 1
ATOM 1713 O O . LEU A 1 216 ? -15.284 -11.462 33.549 1.00 89.44 216 LEU A O 1
ATOM 1717 N N . THR A 1 217 ? -16.723 -12.565 32.221 1.00 91.31 217 THR A N 1
ATOM 1718 C CA . THR A 1 217 ? -16.981 -13.668 33.161 1.00 91.31 217 THR A CA 1
ATOM 1719 C C . THR A 1 217 ? -15.678 -14.352 33.549 1.00 91.31 217 THR A C 1
ATOM 1721 O O . THR A 1 217 ? -15.401 -14.511 34.735 1.00 91.31 217 THR A O 1
ATOM 1724 N N . LYS A 1 218 ? -14.840 -14.688 32.561 1.00 90.94 218 LYS A N 1
ATOM 1725 C CA . LYS A 1 218 ? -13.523 -15.276 32.805 1.00 90.94 218 LYS A CA 1
ATOM 1726 C C . LYS A 1 218 ? -12.638 -14.352 33.646 1.00 90.94 218 LYS A C 1
ATOM 1728 O O . LYS A 1 218 ? -12.112 -14.791 34.661 1.00 90.94 218 LYS A O 1
ATOM 1733 N N . ALA A 1 219 ? -12.525 -13.076 33.273 1.00 87.56 219 ALA A N 1
ATOM 1734 C CA . ALA A 1 219 ? -11.693 -12.110 33.990 1.00 87.56 219 ALA A CA 1
ATOM 1735 C C . ALA A 1 219 ? -12.126 -11.921 35.457 1.00 87.56 219 ALA A C 1
ATOM 1737 O O . ALA A 1 219 ? -11.277 -11.839 36.344 1.00 87.56 219 ALA A O 1
ATOM 1738 N N . TYR A 1 220 ? -13.434 -11.875 35.728 1.00 87.38 220 TYR A N 1
ATOM 1739 C CA . TYR A 1 220 ? -13.953 -11.763 37.091 1.00 87.38 220 TYR A CA 1
ATOM 1740 C C . TYR A 1 220 ? -13.716 -13.031 37.907 1.00 87.38 220 TYR A C 1
ATOM 1742 O O . TYR A 1 220 ? -13.248 -12.932 39.038 1.00 87.38 220 TYR A O 1
ATOM 1750 N N . VAL A 1 221 ? -13.984 -14.208 37.340 1.00 89.25 221 VAL A N 1
ATOM 1751 C CA . VAL A 1 221 ? -13.741 -15.491 38.016 1.00 89.25 221 VAL A CA 1
ATOM 1752 C C . VAL A 1 221 ? -12.255 -15.670 38.328 1.00 89.25 221 VAL A C 1
ATOM 1754 O O . VAL A 1 221 ? -11.911 -16.025 39.453 1.00 89.25 221 VAL A O 1
ATOM 1757 N N . ASP A 1 222 ? -11.371 -15.354 37.379 1.00 87.62 222 ASP A N 1
ATOM 1758 C CA . ASP A 1 222 ? -9.924 -15.411 37.589 1.00 87.62 222 ASP A CA 1
ATOM 1759 C C . ASP A 1 222 ? -9.505 -14.473 38.733 1.00 87.62 222 ASP A C 1
ATOM 1761 O O . ASP A 1 222 ? -8.773 -14.895 39.626 1.00 87.62 222 ASP A O 1
ATOM 1765 N N . ALA A 1 223 ? -10.000 -13.232 38.778 1.00 83.50 223 ALA A N 1
ATOM 1766 C CA . ALA A 1 223 ? -9.686 -12.304 39.868 1.00 83.50 223 ALA A CA 1
ATOM 1767 C C . ALA A 1 223 ? -10.143 -12.832 41.243 1.00 83.50 223 ALA A C 1
ATOM 1769 O O . ALA A 1 223 ? -9.342 -12.858 42.181 1.00 83.50 223 ALA A O 1
ATOM 1770 N N . ILE A 1 224 ? -11.391 -13.311 41.337 1.00 80.81 224 ILE A N 1
ATOM 1771 C CA . ILE A 1 224 ? -11.972 -13.861 42.573 1.00 80.81 224 ILE A CA 1
ATOM 1772 C C . ILE A 1 224 ? -11.158 -15.063 43.070 1.00 80.81 224 ILE A C 1
ATOM 1774 O O . ILE A 1 224 ? -10.808 -15.125 44.249 1.00 80.81 224 ILE A O 1
ATOM 1778 N N . ASN A 1 225 ? -10.813 -15.991 42.174 1.00 85.38 225 ASN A N 1
ATOM 1779 C CA . ASN A 1 225 ? -10.091 -17.217 42.520 1.00 85.38 225 ASN A CA 1
ATOM 1780 C C . ASN A 1 225 ? -8.662 -16.957 43.021 1.00 85.38 225 ASN A C 1
ATOM 1782 O O . ASN A 1 225 ? -8.147 -17.731 43.824 1.00 85.38 225 ASN A O 1
ATOM 1786 N N . HIS A 1 226 ? -8.026 -15.862 42.595 1.00 83.75 226 HIS A N 1
ATOM 1787 C CA . HIS A 1 226 ? -6.707 -15.452 43.094 1.00 83.75 226 HIS A CA 1
ATOM 1788 C C . HIS A 1 226 ? -6.779 -14.616 44.385 1.00 83.75 226 HIS A C 1
ATOM 1790 O O . HIS A 1 226 ? -5.769 -14.058 44.816 1.00 83.75 226 HIS A O 1
ATOM 1796 N N . GLY A 1 227 ? -7.960 -14.496 45.005 1.00 70.00 227 GLY A N 1
ATOM 1797 C CA . GLY A 1 227 ? -8.169 -13.697 46.216 1.00 70.00 227 GLY A CA 1
ATOM 1798 C C . GLY A 1 227 ? -8.060 -12.186 45.987 1.00 70.00 227 GLY A C 1
ATOM 1799 O O . GLY A 1 227 ? -8.021 -11.421 46.951 1.00 70.00 227 GLY A O 1
ATOM 1800 N N . ALA A 1 228 ? -8.004 -11.744 44.728 1.00 67.12 228 ALA A N 1
ATOM 1801 C CA . ALA A 1 228 ? -8.009 -10.337 44.369 1.00 67.12 228 ALA A CA 1
ATOM 1802 C C . ALA A 1 228 ? -9.453 -9.833 44.281 1.00 67.12 228 ALA A C 1
ATOM 1804 O O . ALA A 1 228 ? -10.350 -10.532 43.811 1.00 67.12 228 ALA A O 1
ATOM 1805 N N . VAL A 1 229 ? -9.686 -8.587 44.692 1.00 66.19 229 VAL A N 1
ATOM 1806 C CA . VAL A 1 229 ? -10.994 -7.971 44.465 1.00 66.19 229 VAL A CA 1
ATOM 1807 C C . VAL A 1 229 ? -11.128 -7.636 42.974 1.00 66.19 229 VAL A C 1
ATOM 1809 O O . VAL A 1 229 ? -10.262 -6.927 42.443 1.00 66.19 229 VAL A O 1
ATOM 1812 N N . PRO A 1 230 ? -12.175 -8.119 42.276 1.00 67.00 230 PRO A N 1
ATOM 1813 C CA . PRO A 1 230 ? -12.379 -7.820 40.864 1.00 67.00 230 PRO A CA 1
ATOM 1814 C C . PRO A 1 230 ? -12.403 -6.313 40.642 1.00 67.00 230 PRO A C 1
ATOM 1816 O O . PRO A 1 230 ? -13.107 -5.589 41.333 1.00 67.00 230 PRO A O 1
ATOM 1819 N N . THR A 1 231 ? -11.630 -5.820 39.682 1.00 71.56 231 THR A N 1
ATOM 1820 C CA . THR A 1 231 ? -11.638 -4.403 39.305 1.00 71.56 231 THR A CA 1
ATOM 1821 C C . THR A 1 231 ? -12.315 -4.306 37.942 1.00 71.56 231 THR A C 1
ATOM 1823 O O . THR A 1 231 ? -11.839 -4.896 36.969 1.00 71.56 231 THR A O 1
ATOM 1826 N N . ILE A 1 232 ? -13.451 -3.599 37.862 1.00 74.31 232 ILE A N 1
ATOM 1827 C CA . ILE A 1 232 ? -14.236 -3.483 36.616 1.00 74.31 232 ILE A CA 1
ATOM 1828 C C . ILE A 1 232 ? -13.365 -2.911 35.497 1.00 74.31 232 ILE A C 1
ATOM 1830 O O . ILE A 1 232 ? -13.394 -3.427 34.381 1.00 74.31 232 ILE A O 1
ATOM 1834 N N . SER A 1 233 ? -12.548 -1.899 35.803 1.00 73.88 233 SER A N 1
ATOM 1835 C CA . SER A 1 233 ? -11.708 -1.237 34.805 1.00 73.88 233 SER A CA 1
ATOM 1836 C C . SER A 1 233 ? -10.630 -2.154 34.227 1.00 73.88 233 SER A C 1
ATOM 1838 O O . SER A 1 233 ? -10.467 -2.178 33.014 1.00 73.88 233 SER A O 1
ATOM 1840 N N . THR A 1 234 ? -9.940 -2.967 35.034 1.00 77.50 234 THR A N 1
ATOM 1841 C CA . THR A 1 234 ? -8.887 -3.863 34.516 1.00 77.50 234 THR A CA 1
ATOM 1842 C C . THR A 1 234 ? -9.467 -5.016 33.705 1.00 77.50 234 THR A C 1
ATOM 1844 O O . THR A 1 234 ? -8.908 -5.381 32.673 1.00 77.50 234 THR A O 1
ATOM 1847 N N . ALA A 1 235 ? -10.602 -5.577 34.143 1.00 83.06 235 ALA A N 1
ATOM 1848 C CA . ALA A 1 235 ? -11.311 -6.599 33.378 1.00 83.06 235 ALA A CA 1
ATOM 1849 C C . ALA A 1 235 ? -11.777 -6.032 32.029 1.00 83.06 235 ALA A C 1
ATOM 1851 O O . ALA A 1 235 ? -11.553 -6.646 30.988 1.00 83.06 235 ALA A O 1
ATOM 1852 N N . TRP A 1 236 ? -12.350 -4.824 32.036 1.00 83.50 236 TRP A N 1
ATOM 1853 C CA . TRP A 1 236 ? -12.764 -4.134 30.820 1.00 83.50 236 TRP A CA 1
ATOM 1854 C C . TRP A 1 236 ? -11.598 -3.820 29.882 1.00 83.50 236 TRP A C 1
ATOM 1856 O O . TRP A 1 236 ? -11.689 -4.118 28.696 1.00 83.50 236 TRP A O 1
ATOM 1866 N N . GLN A 1 237 ? -10.495 -3.275 30.399 1.00 83.69 237 GLN A N 1
ATOM 1867 C CA . GLN A 1 237 ? -9.295 -2.973 29.615 1.00 83.69 237 GLN A CA 1
ATOM 1868 C C . GLN A 1 237 ? -8.753 -4.223 28.916 1.00 83.69 237 GLN A C 1
ATOM 1870 O O . GLN A 1 237 ? -8.496 -4.181 27.716 1.00 83.69 237 GLN A O 1
ATOM 1875 N N . GLY A 1 238 ? -8.662 -5.354 29.626 1.00 85.06 238 GLY A N 1
ATOM 1876 C CA . GLY A 1 238 ? -8.210 -6.617 29.038 1.00 85.06 238 GLY A CA 1
ATOM 1877 C C . GLY A 1 238 ? -9.134 -7.129 27.926 1.00 85.06 238 GLY A C 1
ATOM 1878 O O . GLY A 1 238 ? -8.656 -7.598 26.891 1.00 85.06 238 GLY A O 1
ATOM 1879 N N . VAL A 1 239 ? -10.455 -7.000 28.102 1.00 87.44 239 VAL A N 1
ATOM 1880 C CA . VAL A 1 239 ? -11.442 -7.350 27.065 1.00 87.44 239 VAL A CA 1
ATOM 1881 C C . VAL A 1 239 ? -11.345 -6.400 25.870 1.00 87.44 239 VAL A C 1
ATOM 1883 O O . VAL A 1 239 ? -11.297 -6.861 24.732 1.00 87.44 239 VAL A O 1
ATOM 1886 N N . ALA A 1 240 ? -11.247 -5.092 26.108 1.00 88.19 240 ALA A N 1
ATOM 1887 C CA . ALA A 1 240 ? -11.104 -4.088 25.061 1.00 88.19 240 ALA A CA 1
ATOM 1888 C C . ALA A 1 240 ? -9.820 -4.286 24.240 1.00 88.19 240 ALA A C 1
ATOM 1890 O O . ALA A 1 240 ? -9.857 -4.218 23.013 1.00 88.19 240 ALA A O 1
ATOM 1891 N N . GLU A 1 241 ? -8.696 -4.603 24.888 1.00 89.50 241 GLU A N 1
ATOM 1892 C CA . GLU A 1 241 ? -7.443 -4.949 24.209 1.00 89.50 241 GLU A CA 1
ATOM 1893 C C . GLU A 1 241 ? -7.544 -6.248 23.401 1.00 89.50 241 GLU A C 1
ATOM 1895 O O . GLU A 1 241 ? -6.964 -6.348 22.319 1.00 89.50 241 GLU A O 1
ATOM 1900 N N . ALA A 1 242 ? -8.247 -7.267 23.902 1.00 88.38 242 ALA A N 1
ATOM 1901 C CA . ALA A 1 242 ? -8.460 -8.513 23.166 1.00 88.38 242 ALA A CA 1
ATOM 1902 C C . ALA A 1 242 ? -9.332 -8.296 21.917 1.00 88.38 242 ALA A C 1
ATOM 1904 O O . ALA A 1 242 ? -8.963 -8.736 20.829 1.00 88.38 242 ALA A O 1
ATOM 1905 N N . GLU A 1 243 ? -10.434 -7.560 22.045 1.00 89.44 243 GLU A N 1
ATOM 1906 C CA . GLU A 1 243 ? -11.311 -7.239 20.916 1.00 89.44 243 GLU A CA 1
ATOM 1907 C C . GLU A 1 243 ? -10.643 -6.293 19.911 1.00 89.44 243 GLU A C 1
ATOM 1909 O O . GLU A 1 243 ? -10.769 -6.500 18.708 1.00 89.44 243 GLU A O 1
ATOM 1914 N N . CYS A 1 244 ? -9.854 -5.309 20.358 1.00 92.19 244 CYS A N 1
ATOM 1915 C CA . CYS A 1 244 ? -9.063 -4.469 19.452 1.00 92.19 244 CYS A CA 1
ATOM 1916 C C . CYS A 1 244 ? -7.982 -5.259 18.700 1.00 92.19 244 CYS A C 1
ATOM 1918 O O . CYS A 1 244 ? -7.693 -4.950 17.545 1.00 92.19 244 CYS A O 1
ATOM 1920 N N . ARG A 1 245 ? -7.389 -6.290 19.319 1.00 91.31 245 ARG A N 1
ATOM 1921 C CA . ARG A 1 245 ? -6.484 -7.207 18.608 1.00 91.31 245 ARG A CA 1
ATOM 1922 C C . ARG A 1 245 ? -7.229 -7.985 17.528 1.00 91.31 245 ARG A C 1
ATOM 1924 O O . ARG A 1 245 ? -6.794 -7.968 16.384 1.00 91.31 245 ARG A O 1
ATOM 1931 N N . ARG A 1 246 ? -8.395 -8.548 17.863 1.00 91.12 246 ARG A N 1
ATOM 1932 C CA . ARG A 1 246 ? -9.274 -9.231 16.900 1.00 91.12 246 ARG A CA 1
ATOM 1933 C C . ARG A 1 246 ? -9.729 -8.305 15.767 1.00 91.12 246 ARG A C 1
ATOM 1935 O O . ARG A 1 246 ? -9.846 -8.741 14.626 1.00 91.12 246 ARG A O 1
ATOM 1942 N N . ALA A 1 247 ? -9.967 -7.027 16.064 1.00 94.00 247 ALA A N 1
ATOM 1943 C CA . ALA A 1 247 ? -10.255 -6.005 15.063 1.00 94.00 247 ALA A CA 1
ATOM 1944 C C . ALA A 1 247 ? -9.072 -5.793 14.106 1.00 94.00 247 ALA A C 1
ATOM 1946 O O . ALA A 1 247 ? -9.284 -5.626 12.908 1.00 94.00 247 ALA A O 1
ATOM 1947 N N . GLY A 1 248 ? -7.838 -5.826 14.623 1.00 95.44 248 GLY A N 1
ATOM 1948 C CA . GLY A 1 248 ? -6.614 -5.800 13.820 1.00 95.44 248 GLY A CA 1
ATOM 1949 C C . GLY A 1 248 ? -6.528 -6.988 12.863 1.00 95.44 248 GLY A C 1
ATOM 1950 O O . GLY A 1 248 ? -6.323 -6.785 11.672 1.00 95.44 248 GLY A O 1
ATOM 1951 N N . ASP A 1 249 ? -6.784 -8.199 13.357 1.00 94.31 249 ASP A N 1
ATOM 1952 C CA . ASP A 1 249 ? -6.761 -9.415 12.532 1.00 94.31 249 ASP A CA 1
ATOM 1953 C C . ASP A 1 249 ? -7.841 -9.369 11.429 1.00 94.31 249 ASP A C 1
ATOM 1955 O O . ASP A 1 249 ? -7.582 -9.684 10.268 1.00 94.31 249 ASP A O 1
ATOM 1959 N N . ALA A 1 250 ? -9.048 -8.890 11.758 1.00 94.56 250 ALA A N 1
ATOM 1960 C CA . ALA A 1 250 ? -10.121 -8.690 10.781 1.00 94.56 250 ALA A CA 1
ATOM 1961 C C . ALA A 1 250 ? -9.775 -7.616 9.732 1.00 94.56 250 ALA A C 1
ATOM 1963 O O . ALA A 1 250 ? -10.158 -7.734 8.565 1.00 94.56 250 ALA A O 1
ATOM 1964 N N . ALA A 1 251 ? -9.051 -6.567 10.132 1.00 97.31 251 ALA A N 1
ATOM 1965 C CA . ALA A 1 251 ? -8.565 -5.536 9.223 1.00 97.31 251 ALA A CA 1
ATOM 1966 C C . ALA A 1 251 ? -7.522 -6.094 8.245 1.00 97.31 251 ALA A C 1
ATOM 1968 O O . ALA A 1 251 ? -7.595 -5.798 7.053 1.00 97.31 251 ALA A O 1
ATOM 1969 N N . GLU A 1 252 ? -6.597 -6.928 8.726 1.00 96.19 252 GLU A N 1
ATOM 1970 C CA . GLU A 1 252 ? -5.606 -7.622 7.894 1.00 96.19 252 GLU A CA 1
ATOM 1971 C C . GLU A 1 252 ? -6.276 -8.546 6.869 1.00 96.19 252 GLU A C 1
ATOM 1973 O O . GLU A 1 252 ? -5.994 -8.462 5.670 1.00 96.19 252 GLU A O 1
ATOM 1978 N N . GLU A 1 253 ? -7.241 -9.362 7.299 1.00 96.69 253 GLU A N 1
ATOM 1979 C CA . GLU A 1 253 ? -8.000 -10.228 6.393 1.00 96.69 253 GLU A CA 1
ATOM 1980 C C . GLU A 1 253 ? -8.756 -9.417 5.325 1.00 96.69 253 GLU A C 1
ATOM 1982 O O . GLU A 1 253 ? -8.696 -9.728 4.129 1.00 96.69 253 GLU A O 1
ATOM 1987 N N . ALA A 1 254 ? -9.434 -8.341 5.735 1.00 96.75 254 ALA A N 1
ATOM 1988 C CA . ALA A 1 254 ? -10.161 -7.461 4.826 1.00 96.75 254 ALA A CA 1
ATOM 1989 C C . ALA A 1 254 ? -9.227 -6.764 3.824 1.00 96.75 254 ALA A C 1
ATOM 1991 O O . ALA A 1 254 ? -9.569 -6.667 2.641 1.00 96.75 254 ALA A O 1
ATOM 1992 N N . TYR A 1 255 ? -8.044 -6.327 4.270 1.00 97.62 255 TYR A N 1
ATOM 1993 C CA . TYR A 1 255 ? -7.016 -5.743 3.412 1.00 97.62 255 TYR A CA 1
ATOM 1994 C C . TYR A 1 255 ? -6.588 -6.732 2.328 1.00 97.62 255 TYR A C 1
ATOM 1996 O O . TYR A 1 255 ? -6.711 -6.436 1.140 1.00 97.62 255 TYR A O 1
ATOM 2004 N N . HIS A 1 256 ? -6.145 -7.930 2.720 1.00 94.75 256 HIS A N 1
ATOM 2005 C CA . HIS A 1 256 ? -5.633 -8.926 1.780 1.00 94.75 256 HIS A CA 1
ATOM 2006 C C . HIS A 1 256 ? -6.695 -9.425 0.803 1.00 94.75 256 HIS A C 1
ATOM 2008 O O . HIS A 1 256 ? -6.384 -9.667 -0.361 1.00 94.75 256 HIS A O 1
ATOM 2014 N N . LYS A 1 257 ? -7.951 -9.544 1.247 1.00 95.62 257 LYS A N 1
ATOM 2015 C CA . LYS A 1 257 ? -9.071 -9.912 0.376 1.00 95.62 257 LYS A CA 1
ATOM 2016 C C . LYS A 1 257 ? -9.411 -8.813 -0.631 1.00 95.62 257 LYS A C 1
ATOM 2018 O O . LYS A 1 257 ? -9.826 -9.115 -1.748 1.00 95.62 257 LYS A O 1
ATOM 2023 N N . ALA A 1 258 ? -9.271 -7.548 -0.240 1.00 94.50 258 ALA A N 1
ATOM 2024 C CA . ALA A 1 258 ? -9.522 -6.415 -1.120 1.00 94.50 258 ALA A CA 1
ATOM 2025 C C . ALA A 1 258 ? -8.369 -6.161 -2.101 1.00 94.50 258 ALA A C 1
ATOM 2027 O O . ALA A 1 258 ? -8.629 -5.628 -3.181 1.00 94.50 258 ALA A O 1
ATOM 2028 N N . PHE A 1 259 ? -7.135 -6.510 -1.733 1.00 94.44 259 PHE A N 1
ATOM 2029 C CA . PHE A 1 259 ? -5.920 -6.143 -2.454 1.00 94.44 259 PHE A CA 1
ATOM 2030 C C . PHE A 1 259 ? -5.754 -6.886 -3.783 1.00 94.44 259 PHE A C 1
ATOM 2032 O O . PHE A 1 259 ? -5.646 -8.113 -3.829 1.00 94.44 259 PHE A O 1
ATOM 2039 N N . ARG A 1 260 ? -5.680 -6.131 -4.883 1.00 92.44 260 ARG A N 1
ATOM 2040 C CA . ARG A 1 260 ? -5.470 -6.671 -6.231 1.00 92.44 260 ARG A CA 1
ATOM 2041 C C . ARG A 1 260 ? -3.986 -6.847 -6.500 1.00 92.44 260 ARG A C 1
ATOM 2043 O O . ARG A 1 260 ? -3.235 -5.879 -6.638 1.00 92.44 260 ARG A O 1
ATOM 2050 N N . ARG A 1 261 ? -3.553 -8.101 -6.620 1.00 87.00 261 ARG A N 1
ATOM 2051 C CA . ARG A 1 261 ? -2.143 -8.420 -6.869 1.00 87.00 261 ARG A CA 1
ATOM 2052 C C . ARG A 1 261 ? -1.703 -8.037 -8.281 1.00 87.00 261 ARG A C 1
ATOM 2054 O O . ARG A 1 261 ? -0.520 -7.812 -8.481 1.00 87.00 261 ARG A O 1
ATOM 2061 N N . GLU A 1 262 ? -2.619 -7.918 -9.234 1.00 84.06 262 GLU A N 1
ATOM 2062 C CA . GLU A 1 262 ? -2.350 -7.560 -10.634 1.00 84.06 262 GLU A CA 1
ATOM 2063 C C . GLU A 1 262 ? -2.155 -6.048 -10.858 1.00 84.06 262 GLU A C 1
ATOM 2065 O O . GLU A 1 262 ? -2.096 -5.596 -12.000 1.00 84.06 262 GLU A O 1
ATOM 2070 N N . THR A 1 263 ? -2.063 -5.256 -9.788 1.00 84.06 263 THR A N 1
ATOM 2071 C CA . THR A 1 263 ? -1.823 -3.808 -9.865 1.00 84.06 263 THR A CA 1
ATOM 2072 C C . THR A 1 263 ? -0.506 -3.506 -10.586 1.00 84.06 263 THR A C 1
ATOM 2074 O O . THR A 1 263 ? 0.483 -4.224 -10.409 1.00 84.06 263 THR A O 1
ATOM 2077 N N . SER A 1 264 ? -0.496 -2.453 -11.416 1.00 82.25 264 SER A N 1
ATOM 2078 C CA . SER A 1 264 ? 0.704 -2.056 -12.158 1.00 82.25 264 SER A CA 1
ATOM 2079 C C . SER A 1 264 ? 1.842 -1.694 -11.204 1.00 82.25 264 SER A C 1
ATOM 2081 O O . SER A 1 264 ? 1.606 -1.272 -10.075 1.00 82.25 264 SER A O 1
ATOM 2083 N N . ALA A 1 265 ? 3.088 -1.854 -11.655 1.00 83.19 265 ALA A N 1
ATOM 2084 C CA . ALA A 1 265 ? 4.272 -1.518 -10.860 1.00 83.19 265 ALA A CA 1
ATOM 2085 C C . ALA A 1 265 ? 4.520 0.000 -10.747 1.00 83.19 265 ALA A C 1
ATOM 2087 O O . ALA A 1 265 ? 5.540 0.423 -10.204 1.00 83.19 265 ALA A O 1
ATOM 2088 N N . ASP A 1 266 ? 3.609 0.819 -11.275 1.00 81.81 266 ASP A N 1
ATOM 2089 C CA . ASP A 1 266 ? 3.696 2.268 -11.192 1.00 81.81 266 ASP A CA 1
ATOM 2090 C C . ASP A 1 266 ? 3.402 2.713 -9.762 1.00 81.81 266 ASP A C 1
ATOM 2092 O O . ASP A 1 266 ? 2.412 2.301 -9.154 1.00 81.81 266 ASP A O 1
ATOM 2096 N N . GLU A 1 267 ? 4.253 3.588 -9.234 1.00 82.00 267 GLU A N 1
ATOM 2097 C CA . GLU A 1 267 ? 4.192 4.015 -7.837 1.00 82.00 267 GLU A CA 1
ATOM 2098 C C . GLU A 1 267 ? 2.823 4.598 -7.463 1.00 82.00 267 GLU A C 1
ATOM 2100 O O . GLU A 1 267 ? 2.220 4.173 -6.480 1.00 82.00 267 GLU A O 1
ATOM 2105 N N . ALA A 1 268 ? 2.272 5.471 -8.311 1.00 84.62 268 ALA A N 1
ATOM 2106 C CA . ALA A 1 268 ? 0.949 6.053 -8.103 1.00 84.62 268 ALA A CA 1
ATOM 2107 C C . ALA A 1 268 ? -0.173 4.997 -8.065 1.00 84.62 268 ALA A C 1
ATOM 2109 O O . ALA A 1 268 ? -1.106 5.122 -7.273 1.00 84.62 268 ALA A O 1
ATOM 2110 N N . SER A 1 269 ? -0.086 3.953 -8.896 1.00 87.44 269 SER A N 1
ATOM 2111 C CA . SER A 1 269 ? -1.076 2.870 -8.935 1.00 87.44 269 SER A CA 1
ATOM 2112 C C . SER A 1 269 ? -0.998 1.992 -7.689 1.00 87.44 269 SER A C 1
ATOM 2114 O O . SER A 1 269 ? -2.033 1.669 -7.104 1.00 87.44 269 SER A O 1
ATOM 2116 N N . LEU A 1 270 ? 0.217 1.628 -7.264 1.00 90.19 270 LEU A N 1
ATOM 2117 C CA . LEU A 1 270 ? 0.447 0.842 -6.051 1.00 90.19 270 LEU A CA 1
ATOM 2118 C C . LEU A 1 270 ? -0.039 1.590 -4.808 1.00 90.19 270 LEU A C 1
ATOM 2120 O O . LEU A 1 270 ? -0.753 1.012 -3.987 1.00 90.19 270 LEU A O 1
ATOM 2124 N N . ASP A 1 271 ? 0.304 2.872 -4.689 1.00 90.81 271 ASP A N 1
ATOM 2125 C CA . ASP A 1 271 ? -0.087 3.691 -3.545 1.00 90.81 271 ASP A CA 1
ATOM 2126 C C . ASP A 1 271 ? -1.611 3.912 -3.521 1.00 90.81 271 ASP A C 1
ATOM 2128 O O . ASP A 1 271 ? -2.237 3.787 -2.465 1.00 90.81 271 ASP A O 1
ATOM 2132 N N . ALA A 1 272 ? -2.245 4.154 -4.677 1.00 92.31 272 ALA A N 1
ATOM 2133 C CA . ALA A 1 272 ? -3.701 4.275 -4.776 1.00 92.31 272 ALA A CA 1
ATOM 2134 C C . ALA A 1 272 ? -4.426 2.978 -4.377 1.00 92.31 272 ALA A C 1
ATOM 2136 O O . ALA A 1 272 ? -5.420 3.019 -3.644 1.00 92.31 272 ALA A O 1
ATOM 2137 N N . GLU A 1 273 ? -3.923 1.822 -4.815 1.00 94.12 273 GLU A N 1
ATOM 2138 C CA . GLU A 1 273 ? -4.482 0.524 -4.438 1.00 94.12 273 GLU A CA 1
ATOM 2139 C C . GLU A 1 273 ? -4.299 0.243 -2.940 1.00 94.12 273 GLU A C 1
ATOM 2141 O O . GLU A 1 273 ? -5.236 -0.221 -2.281 1.00 94.12 273 GLU A O 1
ATOM 2146 N N . HIS A 1 274 ? -3.135 0.578 -2.374 1.00 95.81 274 HIS A N 1
ATOM 2147 C CA . HIS A 1 274 ? -2.901 0.472 -0.937 1.00 95.81 274 HIS A CA 1
ATOM 2148 C C . HIS A 1 274 ? -3.879 1.337 -0.146 1.00 95.81 274 HIS A C 1
ATOM 2150 O O . HIS A 1 274 ? -4.532 0.815 0.755 1.00 95.81 274 HIS A O 1
ATOM 2156 N N . GLN A 1 275 ? -4.050 2.613 -0.506 1.00 95.38 275 GLN A N 1
ATOM 2157 C CA . GLN A 1 275 ? -4.990 3.509 0.177 1.00 95.38 275 GLN A CA 1
ATOM 2158 C C . GLN A 1 275 ? -6.432 2.996 0.100 1.00 95.38 275 GLN A C 1
ATOM 2160 O O . GLN A 1 275 ? -7.161 3.008 1.095 1.00 95.38 275 GLN A O 1
ATOM 2165 N N . ARG A 1 276 ? -6.849 2.476 -1.061 1.00 96.50 276 ARG A N 1
ATOM 2166 C CA . ARG A 1 276 ? -8.177 1.876 -1.231 1.00 96.50 276 ARG A CA 1
ATOM 2167 C C . ARG A 1 276 ? -8.386 0.694 -0.283 1.00 96.50 276 ARG A C 1
ATOM 2169 O O . ARG A 1 276 ? -9.422 0.616 0.376 1.00 96.50 276 ARG A O 1
ATOM 2176 N N . CYS A 1 277 ? -7.422 -0.219 -0.212 1.00 96.62 277 CYS A N 1
ATOM 2177 C CA . CYS A 1 277 ? -7.514 -1.408 0.635 1.00 96.62 277 CYS A CA 1
ATOM 2178 C C . CYS A 1 277 ? -7.383 -1.063 2.120 1.00 96.62 277 CYS A C 1
ATOM 2180 O O . CYS A 1 277 ? -8.089 -1.641 2.944 1.00 96.62 277 CYS A O 1
ATOM 2182 N N . LEU A 1 278 ? -6.547 -0.081 2.462 1.00 96.69 278 LEU A N 1
ATOM 2183 C CA . LEU A 1 278 ? -6.393 0.420 3.823 1.00 96.69 278 LEU A CA 1
ATOM 2184 C C . LEU A 1 278 ? -7.711 0.997 4.346 1.00 96.69 278 LEU A C 1
ATOM 2186 O O . LEU A 1 278 ? -8.100 0.700 5.470 1.00 96.69 278 LEU A O 1
ATOM 2190 N N . ASN A 1 279 ? -8.450 1.746 3.525 1.00 96.25 279 ASN A N 1
ATOM 2191 C CA . ASN A 1 279 ? -9.767 2.256 3.912 1.00 96.25 279 ASN A CA 1
ATOM 2192 C C . ASN A 1 279 ? -10.761 1.127 4.224 1.00 96.25 279 ASN A C 1
ATOM 2194 O O . ASN A 1 279 ? -11.469 1.198 5.228 1.00 96.25 279 ASN A O 1
ATOM 2198 N N . VAL A 1 280 ? -10.784 0.064 3.413 1.00 96.81 280 VAL A N 1
ATOM 2199 C CA . VAL A 1 280 ? -11.618 -1.126 3.670 1.00 96.81 280 VAL A CA 1
ATOM 2200 C C . VAL A 1 280 ? -11.200 -1.816 4.974 1.00 96.81 280 VAL A C 1
ATOM 2202 O O . VAL A 1 280 ? -12.050 -2.158 5.795 1.00 96.81 280 VAL A O 1
ATOM 2205 N N . ALA A 1 281 ? -9.895 -1.960 5.203 1.00 97.12 281 ALA A N 1
ATOM 2206 C CA . ALA A 1 281 ? -9.349 -2.536 6.427 1.00 97.12 281 ALA A CA 1
ATOM 2207 C C . ALA A 1 281 ? -9.729 -1.719 7.672 1.00 97.12 281 ALA A C 1
ATOM 2209 O O . ALA A 1 281 ? -10.155 -2.283 8.676 1.00 97.12 281 ALA A O 1
ATOM 2210 N N . MET A 1 282 ? -9.640 -0.387 7.609 1.00 96.31 282 MET A N 1
ATOM 2211 C CA . MET A 1 282 ? -9.975 0.490 8.739 1.00 96.31 282 MET A CA 1
ATOM 2212 C C . MET A 1 282 ? -11.482 0.536 9.024 1.00 96.31 282 MET A C 1
ATOM 2214 O O . MET A 1 282 ? -11.883 0.693 10.179 1.00 96.31 282 MET A O 1
ATOM 2218 N N . GLN A 1 283 ? -12.328 0.337 8.010 1.00 95.38 283 GLN A N 1
ATOM 2219 C CA . GLN A 1 283 ? -13.765 0.133 8.215 1.00 95.38 283 GLN A CA 1
ATOM 2220 C C . GLN A 1 283 ? -14.039 -1.183 8.955 1.00 95.38 283 GLN A C 1
ATOM 2222 O O . GLN A 1 283 ? -14.807 -1.188 9.917 1.00 95.38 283 GLN A O 1
ATOM 2227 N N . ALA A 1 284 ? -13.374 -2.275 8.561 1.00 94.88 284 ALA A N 1
ATOM 2228 C CA . ALA A 1 284 ? -13.475 -3.560 9.253 1.00 94.88 284 ALA A CA 1
ATOM 2229 C C . ALA A 1 284 ? -12.956 -3.477 10.701 1.00 94.88 284 ALA A C 1
ATOM 2231 O O . ALA A 1 284 ? -13.616 -3.970 11.615 1.00 94.88 284 ALA A O 1
ATOM 2232 N N . PHE A 1 285 ? -11.836 -2.778 10.924 1.00 95.62 285 PHE A N 1
ATOM 2233 C CA . PHE A 1 285 ? -11.304 -2.499 12.259 1.00 95.62 285 PHE A CA 1
ATOM 2234 C C . PHE A 1 285 ? -12.331 -1.760 13.125 1.00 95.62 285 PHE A C 1
ATOM 2236 O O . PHE A 1 285 ? -12.673 -2.208 14.216 1.00 95.62 285 PHE A O 1
ATOM 2243 N N . SER A 1 286 ? -12.867 -0.644 12.623 1.00 92.00 286 SER A N 1
ATOM 2244 C CA . SER A 1 286 ? -13.786 0.223 13.374 1.00 92.00 286 SER A CA 1
ATOM 2245 C C . SER A 1 286 ? -15.110 -0.462 13.723 1.00 92.00 286 SER A C 1
ATOM 2247 O O . SER A 1 286 ? -15.729 -0.106 14.719 1.00 92.00 286 SER A O 1
ATOM 2249 N N . ALA A 1 287 ? -15.543 -1.449 12.931 1.00 89.75 287 ALA A N 1
ATOM 2250 C CA . ALA A 1 287 ? -16.754 -2.223 13.204 1.00 89.75 287 ALA A CA 1
ATOM 2251 C C . ALA A 1 287 ? -16.606 -3.185 14.398 1.00 89.75 287 ALA A C 1
ATOM 2253 O O . ALA A 1 287 ? -17.609 -3.612 14.968 1.00 89.75 287 ALA A O 1
ATOM 2254 N N . VAL A 1 288 ? -15.371 -3.545 14.758 1.00 88.94 288 VAL A N 1
ATOM 2255 C CA . VAL A 1 288 ? -15.066 -4.536 15.800 1.00 88.94 288 VAL A CA 1
ATOM 2256 C C . VAL A 1 288 ? -14.392 -3.909 17.020 1.00 88.94 288 VAL A C 1
ATOM 2258 O O . VAL A 1 288 ? -14.614 -4.361 18.141 1.00 88.94 288 VAL A O 1
ATOM 2261 N N . ALA A 1 289 ? -13.562 -2.887 16.819 1.00 89.62 289 ALA A N 1
ATOM 2262 C CA . ALA A 1 289 ? -12.771 -2.271 17.872 1.00 89.62 289 ALA A CA 1
ATOM 2263 C C . ALA A 1 289 ? -13.657 -1.583 18.922 1.00 89.62 289 ALA A C 1
ATOM 2265 O O . ALA A 1 289 ? -14.525 -0.774 18.599 1.00 89.62 289 ALA A O 1
ATOM 2266 N N . ILE A 1 290 ? -13.379 -1.863 20.193 1.00 86.56 290 ILE A N 1
ATOM 2267 C CA . ILE A 1 290 ? -14.110 -1.335 21.350 1.00 86.56 290 ILE A CA 1
ATOM 2268 C C . ILE A 1 290 ? -13.146 -0.757 22.389 1.00 86.56 290 ILE A C 1
ATOM 2270 O O . ILE A 1 290 ? -11.942 -1.000 22.349 1.00 86.56 290 ILE A O 1
ATOM 2274 N N . GLY A 1 291 ? -13.695 -0.041 23.367 1.00 82.69 291 GLY A N 1
ATOM 2275 C CA . GLY A 1 291 ? -12.939 0.538 24.474 1.00 82.69 291 GLY A CA 1
ATOM 2276 C C . GLY A 1 291 ? -12.533 1.985 24.228 1.00 82.69 291 GLY A C 1
ATOM 2277 O O . GLY A 1 291 ? -12.988 2.627 23.279 1.00 82.69 291 GLY A O 1
ATOM 2278 N N . ASP A 1 292 ? -11.697 2.504 25.123 1.00 81.38 292 ASP A N 1
ATOM 2279 C CA . ASP A 1 292 ? -11.312 3.911 25.121 1.00 81.38 292 ASP A CA 1
ATOM 2280 C C . ASP A 1 292 ? -10.469 4.279 23.897 1.00 81.38 292 ASP A C 1
ATOM 2282 O O . ASP A 1 292 ? -9.765 3.452 23.307 1.00 81.38 292 ASP A O 1
ATOM 2286 N N . GLU A 1 293 ? -10.508 5.562 23.535 1.00 83.31 293 GLU A N 1
ATOM 2287 C CA . GLU A 1 293 ? -9.831 6.091 22.349 1.00 83.31 293 GLU A CA 1
ATOM 2288 C C . GLU A 1 293 ? -8.318 5.820 22.363 1.00 83.31 293 GLU A C 1
ATOM 2290 O O . GLU A 1 293 ? -7.719 5.598 21.314 1.00 83.31 293 GLU A O 1
ATOM 2295 N N . SER A 1 294 ? -7.697 5.779 23.546 1.00 85.00 294 SER A N 1
ATOM 2296 C CA . SER A 1 294 ? -6.278 5.446 23.710 1.00 85.00 294 SER A CA 1
ATOM 2297 C C . SER A 1 294 ? -5.963 4.007 23.281 1.00 85.00 294 SER A C 1
ATOM 2299 O O . SER A 1 294 ? -5.041 3.795 22.490 1.00 85.00 294 SER A O 1
ATOM 2301 N N . ILE A 1 295 ? -6.746 3.026 23.746 1.00 86.81 295 ILE A N 1
ATOM 2302 C CA . ILE A 1 295 ? -6.585 1.599 23.419 1.00 86.81 295 ILE A CA 1
ATOM 2303 C C . ILE A 1 295 ? -6.895 1.365 21.941 1.00 86.81 295 ILE A C 1
ATOM 2305 O O . ILE A 1 295 ? -6.136 0.678 21.249 1.00 86.81 295 ILE A O 1
ATOM 2309 N N . ARG A 1 296 ? -7.979 1.970 21.441 1.00 89.81 296 ARG A N 1
ATOM 2310 C CA . ARG A 1 296 ? -8.384 1.862 20.037 1.00 89.81 296 ARG A CA 1
ATOM 2311 C C . ARG A 1 296 ? -7.309 2.411 19.107 1.00 89.81 296 ARG A C 1
ATOM 2313 O O . ARG A 1 296 ? -6.829 1.662 18.262 1.00 89.81 296 ARG A O 1
ATOM 2320 N N . LYS A 1 297 ? -6.846 3.650 19.316 1.00 91.38 297 LYS A N 1
ATOM 2321 C CA . LYS A 1 297 ? -5.782 4.259 18.498 1.00 91.38 297 LYS A CA 1
ATOM 2322 C C . LYS A 1 297 ? -4.472 3.483 18.559 1.00 91.38 297 LYS A C 1
ATOM 2324 O O . LYS A 1 297 ? -3.814 3.322 17.536 1.00 91.38 297 LYS A O 1
ATOM 2329 N N . ALA A 1 298 ? -4.082 2.985 19.734 1.00 91.69 298 ALA A N 1
ATOM 2330 C CA . ALA A 1 298 ? -2.856 2.201 19.864 1.00 91.69 298 ALA A CA 1
ATOM 2331 C C . ALA A 1 298 ? -2.905 0.916 19.019 1.00 91.69 298 ALA A C 1
ATOM 2333 O O . ALA A 1 298 ? -1.925 0.578 18.356 1.00 91.69 298 ALA A O 1
ATOM 2334 N N . ASN A 1 299 ? -4.040 0.212 19.011 1.00 93.06 299 ASN A N 1
ATOM 2335 C CA . ASN A 1 299 ? -4.212 -0.994 18.199 1.00 93.06 299 ASN A CA 1
ATOM 2336 C C . ASN A 1 299 ? -4.441 -0.683 16.712 1.00 93.06 299 ASN A C 1
ATOM 2338 O O . ASN A 1 299 ? -3.916 -1.408 15.871 1.00 93.06 299 ASN A O 1
ATOM 2342 N N . GLU A 1 300 ? -5.134 0.410 16.385 1.00 94.00 300 GLU A N 1
ATOM 2343 C CA . GLU A 1 300 ? -5.299 0.902 15.010 1.00 94.00 300 GLU A CA 1
ATOM 2344 C C . GLU A 1 300 ? -3.938 1.209 14.380 1.00 94.00 300 GLU A C 1
ATOM 2346 O O . GLU A 1 300 ? -3.644 0.741 13.282 1.00 94.00 300 GLU A O 1
ATOM 2351 N N . ASN A 1 301 ? -3.068 1.922 15.103 1.00 94.69 301 ASN A N 1
ATOM 2352 C CA . ASN A 1 301 ? -1.711 2.217 14.648 1.00 94.69 301 ASN A CA 1
ATOM 2353 C C . ASN A 1 301 ? -0.904 0.931 14.440 1.00 94.69 301 ASN A C 1
ATOM 2355 O O . ASN A 1 301 ? -0.303 0.761 13.387 1.00 94.69 301 ASN A O 1
ATOM 2359 N N . ARG A 1 302 ? -0.969 -0.031 15.374 1.00 94.31 302 ARG A N 1
ATOM 2360 C CA . ARG A 1 302 ? -0.306 -1.339 15.200 1.00 94.31 302 ARG A CA 1
ATOM 2361 C C . ARG A 1 302 ? -0.805 -2.105 13.973 1.00 94.31 302 ARG A C 1
ATOM 2363 O O . ARG A 1 302 ? -0.017 -2.822 13.364 1.00 94.31 302 ARG A O 1
ATOM 2370 N N . ALA A 1 303 ? -2.095 -2.020 13.647 1.00 94.38 303 ALA A N 1
ATOM 2371 C CA . ALA A 1 303 ? -2.655 -2.646 12.450 1.00 94.38 303 ALA A CA 1
ATOM 2372 C C . ALA A 1 303 ? -2.190 -1.914 11.180 1.00 94.38 303 ALA A C 1
ATOM 2374 O O . ALA A 1 303 ? -1.738 -2.552 10.233 1.00 94.38 303 ALA A O 1
ATOM 2375 N N . ARG A 1 304 ? -2.214 -0.574 11.180 1.00 96.06 304 ARG A N 1
ATOM 2376 C CA . ARG A 1 304 ? -1.681 0.248 10.081 1.00 96.06 304 ARG A CA 1
ATOM 2377 C C . ARG A 1 304 ? -0.207 -0.027 9.812 1.00 96.06 304 ARG A C 1
ATOM 2379 O O . ARG A 1 304 ? 0.158 -0.220 8.659 1.00 96.06 304 ARG A O 1
ATOM 2386 N N . ASP A 1 305 ? 0.616 -0.085 10.854 1.00 95.75 305 ASP A N 1
ATOM 2387 C CA . ASP A 1 305 ? 2.053 -0.333 10.735 1.00 95.75 305 ASP A CA 1
ATOM 2388 C C . ASP A 1 305 ? 2.332 -1.713 10.122 1.00 95.75 305 ASP A C 1
ATOM 2390 O O . ASP A 1 305 ? 3.192 -1.843 9.251 1.00 95.75 305 ASP A O 1
ATOM 2394 N N . ARG A 1 306 ? 1.572 -2.742 10.525 1.00 94.50 306 ARG A N 1
ATOM 2395 C CA . ARG A 1 306 ? 1.653 -4.086 9.929 1.00 94.50 306 ARG A CA 1
ATOM 2396 C C . ARG A 1 306 ? 1.292 -4.068 8.444 1.00 94.50 306 ARG A C 1
ATOM 2398 O O . ARG A 1 306 ? 2.108 -4.472 7.621 1.00 94.50 306 ARG A O 1
ATOM 2405 N N . LEU A 1 307 ? 0.142 -3.493 8.094 1.00 96.12 307 LEU A N 1
ATOM 2406 C CA . LEU A 1 307 ? -0.307 -3.372 6.702 1.00 96.12 307 LEU A CA 1
ATOM 2407 C C . LEU A 1 307 ? 0.655 -2.556 5.827 1.00 96.12 307 LEU A C 1
ATOM 2409 O O . LEU A 1 307 ? 0.852 -2.870 4.654 1.00 96.12 307 LEU A O 1
ATOM 2413 N N . MET A 1 308 ? 1.262 -1.508 6.384 1.00 95.12 308 MET A N 1
ATOM 2414 C CA . MET A 1 308 ? 2.253 -0.685 5.693 1.00 95.12 308 MET A CA 1
ATOM 2415 C C . MET A 1 308 ? 3.546 -1.463 5.429 1.00 95.12 308 MET A C 1
ATOM 2417 O O . MET A 1 308 ? 4.107 -1.372 4.337 1.00 95.12 308 MET A O 1
ATOM 2421 N N . ASN A 1 309 ? 4.006 -2.259 6.396 1.00 94.88 309 ASN A N 1
ATOM 2422 C CA . ASN A 1 309 ? 5.174 -3.120 6.219 1.00 94.88 309 ASN A CA 1
ATOM 2423 C C . ASN A 1 309 ? 4.933 -4.192 5.148 1.00 94.88 309 ASN A C 1
ATOM 2425 O O . ASN A 1 309 ? 5.795 -4.394 4.290 1.00 94.88 309 ASN A O 1
ATOM 2429 N N . ASP A 1 310 ? 3.760 -4.823 5.148 1.00 93.12 310 ASP A N 1
ATOM 2430 C CA . ASP A 1 310 ? 3.383 -5.812 4.133 1.00 93.12 310 ASP A CA 1
ATOM 2431 C C . ASP A 1 310 ? 3.286 -5.180 2.741 1.00 93.12 310 ASP A C 1
ATOM 2433 O O . ASP A 1 310 ? 3.801 -5.722 1.758 1.00 93.12 310 ASP A O 1
ATOM 2437 N N . PHE A 1 311 ? 2.685 -3.989 2.651 1.00 95.12 311 PHE A N 1
ATOM 2438 C CA . PHE A 1 311 ? 2.623 -3.235 1.404 1.00 95.12 311 PHE A CA 1
ATOM 2439 C C . PHE A 1 311 ? 4.013 -2.849 0.898 1.00 95.12 311 PHE A C 1
ATOM 2441 O O . PHE A 1 311 ? 4.282 -3.000 -0.291 1.00 95.12 311 PHE A O 1
ATOM 2448 N N . LYS A 1 312 ? 4.915 -2.409 1.782 1.00 93.31 312 LYS A N 1
ATOM 2449 C CA . LYS A 1 312 ? 6.295 -2.079 1.414 1.00 93.31 312 LYS A CA 1
ATOM 2450 C C . LYS A 1 312 ? 7.012 -3.284 0.806 1.00 93.31 312 LYS A C 1
ATOM 2452 O O . LYS A 1 312 ? 7.585 -3.165 -0.271 1.00 93.31 312 LYS A O 1
ATOM 2457 N N . GLN A 1 313 ? 6.913 -4.454 1.438 1.00 92.81 313 GLN A N 1
ATOM 2458 C CA . GLN A 1 313 ? 7.501 -5.684 0.897 1.00 92.81 313 GLN A CA 1
ATOM 2459 C C . GLN A 1 313 ? 6.916 -6.045 -0.473 1.00 92.81 313 GLN A C 1
ATOM 2461 O O . GLN A 1 313 ? 7.652 -6.422 -1.385 1.00 92.81 313 GLN A O 1
ATOM 2466 N N . PHE A 1 314 ? 5.598 -5.910 -0.642 1.00 91.75 314 PHE A N 1
ATOM 2467 C CA . PHE A 1 314 ? 4.948 -6.148 -1.928 1.00 91.75 314 PHE A CA 1
ATOM 2468 C C . PHE A 1 314 ? 5.393 -5.142 -3.001 1.00 91.75 314 PHE A C 1
ATOM 2470 O O . PHE A 1 314 ? 5.678 -5.546 -4.129 1.00 91.75 314 PHE A O 1
ATOM 2477 N N . LYS A 1 315 ? 5.482 -3.851 -2.656 1.00 90.25 315 LYS A N 1
ATOM 2478 C CA . LYS A 1 315 ? 5.959 -2.774 -3.536 1.00 90.25 315 LYS A CA 1
ATOM 2479 C C . LYS A 1 315 ? 7.381 -3.066 -4.009 1.00 90.25 315 LYS A C 1
ATOM 2481 O O . LYS A 1 315 ? 7.609 -3.095 -5.216 1.00 90.25 315 LYS A O 1
ATOM 2486 N N . ASP A 1 316 ? 8.289 -3.398 -3.093 1.00 89.69 316 ASP A N 1
ATOM 2487 C CA . ASP A 1 316 ? 9.680 -3.743 -3.413 1.00 89.69 316 ASP A CA 1
ATOM 2488 C C . ASP A 1 316 ? 9.756 -4.953 -4.364 1.00 89.69 316 ASP A C 1
ATOM 2490 O O . ASP A 1 316 ? 10.454 -4.918 -5.380 1.00 89.69 316 ASP A O 1
ATOM 2494 N N . GLN A 1 317 ? 8.979 -6.010 -4.097 1.00 90.06 317 GLN A N 1
ATOM 2495 C CA . GLN A 1 317 ? 8.910 -7.189 -4.969 1.00 90.06 317 GLN A CA 1
ATOM 2496 C C . GLN A 1 317 ? 8.366 -6.859 -6.364 1.00 90.06 317 GLN A C 1
ATOM 2498 O O . GLN A 1 317 ? 8.885 -7.361 -7.362 1.00 90.06 317 GLN A O 1
ATOM 2503 N N . ARG A 1 318 ? 7.326 -6.024 -6.455 1.00 88.56 318 ARG A N 1
ATOM 2504 C CA . ARG A 1 318 ? 6.716 -5.636 -7.733 1.00 88.56 318 ARG A CA 1
ATOM 2505 C C . ARG A 1 318 ? 7.632 -4.765 -8.573 1.00 88.56 318 ARG A C 1
ATOM 2507 O O . ARG A 1 318 ? 7.762 -5.024 -9.767 1.00 88.56 318 ARG A O 1
ATOM 2514 N N . VAL A 1 319 ? 8.295 -3.791 -7.955 1.00 86.19 319 VAL A N 1
ATOM 2515 C CA . VAL A 1 319 ? 9.291 -2.949 -8.626 1.00 86.19 319 VAL A CA 1
ATOM 2516 C C . VAL A 1 319 ? 10.448 -3.809 -9.137 1.00 86.19 319 VAL A C 1
ATOM 2518 O O . VAL A 1 319 ? 10.812 -3.701 -10.305 1.00 86.19 319 VAL A O 1
ATOM 2521 N N . ALA A 1 320 ? 10.958 -4.743 -8.325 1.00 87.88 320 ALA A N 1
ATOM 2522 C CA . ALA A 1 320 ? 12.019 -5.658 -8.746 1.00 87.88 320 ALA A CA 1
ATOM 2523 C C . ALA A 1 320 ? 11.600 -6.566 -9.921 1.00 87.88 320 ALA A C 1
ATOM 2525 O O . ALA A 1 320 ? 12.374 -6.774 -10.856 1.00 87.88 320 ALA A O 1
ATOM 2526 N N . GLN A 1 321 ? 10.369 -7.089 -9.911 1.00 88.44 321 GLN A N 1
ATOM 2527 C CA . GLN A 1 321 ? 9.831 -7.889 -11.019 1.00 88.44 321 GLN A CA 1
ATOM 2528 C C . GLN A 1 321 ? 9.697 -7.073 -12.309 1.00 88.44 321 GLN A C 1
ATOM 2530 O O . GLN A 1 321 ? 10.088 -7.551 -13.374 1.00 88.44 321 GLN A O 1
ATOM 2535 N N . ALA A 1 322 ? 9.188 -5.844 -12.217 1.00 87.12 322 ALA A N 1
ATOM 2536 C CA . ALA A 1 322 ? 9.060 -4.956 -13.367 1.00 87.12 322 ALA A CA 1
ATOM 2537 C C . ALA A 1 322 ? 10.432 -4.549 -13.931 1.00 87.12 322 ALA A C 1
ATOM 2539 O O . ALA A 1 322 ? 10.622 -4.542 -15.147 1.00 87.12 322 ALA A O 1
ATOM 2540 N N . ALA A 1 323 ? 11.418 -4.303 -13.063 1.00 85.38 323 ALA A N 1
ATOM 2541 C CA . ALA A 1 323 ? 12.796 -4.017 -13.455 1.00 85.38 323 ALA A CA 1
ATOM 2542 C C . ALA A 1 323 ? 13.450 -5.201 -14.192 1.00 85.38 323 ALA A C 1
ATOM 2544 O O . ALA A 1 323 ? 14.102 -5.008 -15.223 1.00 85.38 323 ALA A O 1
ATOM 2545 N N . LEU A 1 324 ? 13.232 -6.429 -13.707 1.00 89.38 324 LEU A N 1
ATOM 2546 C CA . LEU A 1 324 ? 13.687 -7.649 -14.376 1.00 89.38 324 LEU A CA 1
ATOM 2547 C C . LEU A 1 324 ? 13.030 -7.820 -15.752 1.00 89.38 324 LEU A C 1
ATOM 2549 O O . LEU A 1 324 ? 13.692 -8.228 -16.706 1.00 89.38 324 LEU A O 1
ATOM 2553 N N . GLU A 1 325 ? 11.741 -7.512 -15.874 1.00 88.88 325 GLU A N 1
ATOM 2554 C CA . GLU A 1 325 ? 11.041 -7.598 -17.154 1.00 88.88 325 GLU A CA 1
ATOM 2555 C C . GLU A 1 325 ? 11.529 -6.544 -18.154 1.00 88.88 325 GLU A C 1
ATOM 2557 O O . GLU A 1 325 ? 11.749 -6.870 -19.322 1.00 88.88 325 GLU A O 1
ATOM 2562 N N . CYS A 1 326 ? 11.800 -5.315 -17.695 1.00 82.88 326 CYS A N 1
ATOM 2563 C CA . CYS A 1 326 ? 12.460 -4.293 -18.511 1.00 82.88 326 CYS A CA 1
ATOM 2564 C C . CYS A 1 326 ? 13.785 -4.821 -19.079 1.00 82.88 326 CYS A C 1
ATOM 2566 O O . CYS A 1 326 ? 14.047 -4.705 -20.273 1.00 82.88 326 CYS A O 1
ATOM 2568 N N . GLU A 1 327 ? 14.610 -5.447 -18.239 1.00 87.69 327 GLU A N 1
ATOM 2569 C CA . GLU A 1 327 ? 15.903 -5.994 -18.655 1.00 87.69 327 GLU A CA 1
ATOM 2570 C C . GLU A 1 327 ? 15.768 -7.142 -19.662 1.00 87.69 327 GLU A C 1
ATOM 2572 O O . GLU A 1 327 ? 16.492 -7.179 -20.658 1.00 87.69 327 GLU A O 1
ATOM 2577 N N . LYS A 1 328 ? 14.811 -8.053 -19.457 1.00 91.12 328 LYS A N 1
ATOM 2578 C CA . LYS A 1 328 ? 14.526 -9.134 -20.411 1.00 91.12 328 LYS A CA 1
ATOM 2579 C C . LYS A 1 328 ? 14.101 -8.596 -21.773 1.00 91.12 328 LYS A C 1
ATOM 2581 O O . LYS A 1 328 ? 14.615 -9.073 -22.784 1.00 91.12 328 LYS A O 1
ATOM 2586 N N . GLN A 1 329 ? 13.203 -7.611 -21.803 1.00 90.25 329 GLN A N 1
ATOM 2587 C CA . GLN A 1 329 ? 12.740 -7.010 -23.055 1.00 90.25 329 GLN A CA 1
ATOM 2588 C C . GLN A 1 329 ? 13.874 -6.275 -23.776 1.00 90.25 329 GLN A C 1
ATOM 2590 O O . GLN A 1 329 ? 14.061 -6.486 -24.971 1.00 90.25 329 GLN A O 1
ATOM 2595 N N . LEU A 1 330 ? 14.697 -5.504 -23.054 1.00 86.62 330 LEU A N 1
ATOM 2596 C CA . LEU A 1 330 ? 15.870 -4.839 -23.636 1.00 86.62 330 LEU A CA 1
ATOM 2597 C C . LEU A 1 330 ? 16.894 -5.842 -24.183 1.00 86.62 330 LEU A C 1
ATOM 2599 O O . LEU A 1 330 ? 17.425 -5.643 -25.272 1.00 86.62 330 LEU A O 1
ATOM 2603 N N . ASN A 1 331 ? 17.150 -6.947 -23.480 1.00 90.31 331 ASN A N 1
ATOM 2604 C CA . ASN A 1 331 ? 18.064 -7.990 -23.954 1.00 90.31 331 ASN A CA 1
ATOM 2605 C C . ASN A 1 331 ? 17.522 -8.729 -25.191 1.00 90.31 331 ASN A C 1
ATOM 2607 O O . ASN A 1 331 ? 18.286 -9.052 -26.109 1.00 90.31 331 ASN A O 1
ATOM 2611 N N . ALA A 1 332 ? 16.211 -8.978 -25.244 1.00 90.81 332 ALA A N 1
ATOM 2612 C CA . ALA A 1 332 ? 15.554 -9.561 -26.410 1.00 90.81 332 ALA A CA 1
ATOM 2613 C C . ALA A 1 332 ? 15.649 -8.623 -27.624 1.00 90.81 332 ALA A C 1
ATOM 2615 O O . ALA A 1 332 ? 16.111 -9.053 -28.683 1.00 90.81 332 ALA A O 1
ATOM 2616 N N . ALA A 1 333 ? 15.317 -7.340 -27.442 1.00 88.38 333 ALA A N 1
ATOM 2617 C CA . ALA A 1 333 ? 15.467 -6.307 -28.464 1.00 88.38 333 ALA A CA 1
ATOM 2618 C C . ALA A 1 333 ? 16.923 -6.215 -28.944 1.00 88.38 333 ALA A C 1
ATOM 2620 O O . ALA A 1 333 ? 17.189 -6.264 -30.142 1.00 88.38 333 ALA A O 1
ATOM 2621 N N . ASN A 1 334 ? 17.890 -6.205 -28.022 1.00 88.44 334 ASN A N 1
ATOM 2622 C CA . ASN A 1 334 ? 19.311 -6.168 -28.359 1.00 88.44 334 ASN A CA 1
ATOM 2623 C C . ASN A 1 334 ? 19.743 -7.340 -29.245 1.00 88.44 334 ASN A C 1
ATOM 2625 O O . ASN A 1 334 ? 20.513 -7.158 -30.183 1.00 88.44 334 ASN A O 1
ATOM 2629 N N . THR A 1 335 ? 19.235 -8.541 -28.971 1.00 90.50 335 THR A N 1
ATOM 2630 C CA . THR A 1 335 ? 19.545 -9.733 -29.772 1.00 90.50 335 THR A CA 1
ATOM 2631 C C . THR A 1 335 ? 19.034 -9.586 -31.205 1.00 90.50 335 THR A C 1
ATOM 2633 O O . THR A 1 335 ? 19.747 -9.910 -32.154 1.00 90.50 335 THR A O 1
ATOM 2636 N N . GLN A 1 336 ? 17.821 -9.058 -31.374 1.00 89.12 336 GLN A N 1
ATOM 2637 C CA . GLN A 1 336 ? 17.243 -8.813 -32.695 1.00 89.12 336 GLN A CA 1
ATOM 2638 C C . GLN A 1 336 ? 17.974 -7.689 -33.438 1.00 89.12 336 GLN A C 1
ATOM 2640 O O . GLN A 1 336 ? 18.252 -7.809 -34.630 1.00 89.12 336 GLN A O 1
ATOM 2645 N N . LEU A 1 337 ? 18.357 -6.627 -32.728 1.00 88.44 337 LEU A N 1
ATOM 2646 C CA . LEU A 1 337 ? 19.116 -5.516 -33.296 1.00 88.44 337 LEU A CA 1
ATOM 2647 C C . LEU A 1 337 ? 20.515 -5.946 -33.739 1.00 88.44 337 LEU A C 1
ATOM 2649 O O . LEU A 1 337 ? 20.954 -5.546 -34.812 1.00 88.44 337 LEU A O 1
ATOM 2653 N N . MET A 1 338 ? 21.181 -6.838 -33.002 1.00 87.50 338 MET A N 1
ATOM 2654 C CA . MET A 1 338 ? 22.468 -7.406 -33.427 1.00 87.50 338 MET A CA 1
ATOM 2655 C C . MET A 1 338 ? 22.355 -8.172 -34.754 1.00 87.50 338 MET A C 1
ATOM 2657 O O . MET A 1 338 ? 23.254 -8.092 -35.592 1.00 87.50 338 MET A O 1
ATOM 2661 N N . GLN A 1 339 ? 21.248 -8.888 -34.979 1.00 88.06 339 GLN A N 1
ATOM 2662 C CA . GLN A 1 339 ? 20.984 -9.548 -36.263 1.00 88.06 339 GLN A CA 1
ATOM 2663 C C . GLN A 1 339 ? 20.737 -8.517 -37.374 1.00 88.06 339 GLN A C 1
ATOM 2665 O O . GLN A 1 339 ? 21.337 -8.619 -38.447 1.00 88.06 339 GLN A O 1
ATOM 2670 N N . ALA A 1 340 ? 19.932 -7.487 -37.108 1.00 86.50 340 ALA A N 1
ATOM 2671 C CA . ALA A 1 340 ? 19.676 -6.403 -38.057 1.00 86.50 340 ALA A CA 1
ATOM 2672 C C . ALA A 1 340 ? 20.963 -5.641 -38.434 1.00 86.50 340 ALA A C 1
ATOM 2674 O O . ALA A 1 340 ? 21.212 -5.387 -39.612 1.00 86.50 340 ALA A O 1
ATOM 2675 N N . ALA A 1 341 ? 21.848 -5.381 -37.464 1.00 81.06 341 ALA A N 1
ATOM 2676 C CA . ALA A 1 341 ? 23.139 -4.723 -37.676 1.00 81.06 341 ALA A CA 1
ATOM 2677 C C . ALA A 1 341 ? 24.043 -5.477 -38.661 1.00 81.06 341 ALA A C 1
ATOM 2679 O O . ALA A 1 341 ? 24.777 -4.851 -39.424 1.00 81.06 341 ALA A O 1
ATOM 2680 N N . SER A 1 342 ? 23.971 -6.813 -38.681 1.00 83.44 342 SER A N 1
ATOM 2681 C CA . SER A 1 342 ? 24.720 -7.630 -39.646 1.00 83.44 342 SER A CA 1
ATOM 2682 C C . SER A 1 342 ? 24.201 -7.504 -41.085 1.00 83.44 342 SER A C 1
ATOM 2684 O O . SER A 1 342 ? 24.958 -7.728 -42.028 1.00 83.44 342 SER A O 1
ATOM 2686 N N . SER A 1 343 ? 22.935 -7.110 -41.259 1.00 83.56 343 SER A N 1
ATOM 2687 C CA . SER A 1 343 ? 22.294 -6.934 -42.569 1.00 83.56 343 SER A CA 1
ATOM 2688 C C . SER A 1 343 ? 22.540 -5.542 -43.160 1.00 83.56 343 SER A C 1
ATOM 2690 O O . SER A 1 343 ? 22.585 -5.387 -44.380 1.00 83.56 343 SER A O 1
ATOM 2692 N N . GLY A 1 344 ? 22.753 -4.533 -42.312 1.00 74.81 344 GLY A N 1
ATOM 2693 C CA . GLY A 1 344 ? 23.114 -3.180 -42.725 1.00 74.81 344 GLY A CA 1
ATOM 2694 C C . GLY A 1 344 ? 22.500 -2.098 -41.840 1.00 74.81 344 GLY A C 1
ATOM 2695 O O . GLY A 1 344 ? 21.676 -2.366 -40.969 1.00 74.81 344 GLY A O 1
ATOM 2696 N N . LEU A 1 345 ? 22.906 -0.848 -42.078 1.00 70.94 345 LEU A N 1
ATOM 2697 C CA . LEU A 1 345 ? 22.465 0.303 -41.283 1.00 70.94 345 LEU A CA 1
ATOM 2698 C C . LEU A 1 345 ? 20.957 0.581 -41.407 1.00 70.94 345 LEU A C 1
ATOM 2700 O O . LEU A 1 345 ? 20.319 0.909 -40.412 1.00 70.94 345 LEU A O 1
ATOM 2704 N N . GLU A 1 346 ? 20.386 0.451 -42.607 1.00 67.06 346 GLU A N 1
ATOM 2705 C CA . GLU A 1 346 ? 18.960 0.727 -42.845 1.00 67.06 346 GLU A CA 1
ATOM 2706 C C . GLU A 1 346 ? 18.052 -0.261 -42.098 1.00 67.06 346 GLU A C 1
ATOM 2708 O O . GLU A 1 346 ? 17.112 0.154 -41.421 1.00 67.06 346 GLU A O 1
ATOM 2713 N N . GLU A 1 347 ? 18.384 -1.554 -42.147 1.00 80.62 347 GLU A N 1
ATOM 2714 C CA . GLU A 1 347 ? 17.651 -2.604 -41.429 1.00 80.62 347 GLU A CA 1
ATOM 2715 C C . GLU A 1 347 ? 17.747 -2.409 -39.908 1.00 80.62 347 GLU A C 1
ATOM 2717 O O . GLU A 1 347 ? 16.753 -2.546 -39.195 1.00 80.62 347 GLU A O 1
ATOM 2722 N N . LEU A 1 348 ? 18.925 -2.016 -39.404 1.00 75.00 348 LEU A N 1
ATOM 2723 C CA . LEU A 1 348 ? 19.138 -1.714 -37.987 1.00 75.00 348 LEU A CA 1
ATOM 2724 C C . LEU A 1 348 ? 18.246 -0.564 -37.494 1.00 75.00 348 LEU A C 1
ATOM 2726 O O . LEU A 1 348 ? 17.613 -0.695 -36.447 1.00 75.00 348 LEU A O 1
ATOM 2730 N N . LEU A 1 349 ? 18.186 0.547 -38.235 1.00 71.44 349 LEU A N 1
ATOM 2731 C CA . LEU A 1 349 ? 17.376 1.714 -37.863 1.00 71.44 349 LEU A CA 1
ATOM 2732 C C . LEU A 1 349 ? 15.874 1.413 -37.937 1.00 71.44 349 LEU A C 1
ATOM 2734 O O . LEU A 1 349 ? 15.123 1.794 -37.042 1.00 71.44 349 LEU A O 1
ATOM 2738 N N . SER A 1 350 ? 15.435 0.684 -38.966 1.00 74.06 350 SER A N 1
ATOM 2739 C CA . SER A 1 350 ? 14.035 0.267 -39.084 1.00 74.06 350 SER A CA 1
ATOM 2740 C C . SER A 1 350 ? 13.625 -0.661 -37.939 1.00 74.06 350 SER A C 1
ATOM 2742 O O . SER A 1 350 ? 12.529 -0.529 -37.388 1.00 74.06 350 SER A O 1
ATOM 2744 N N . ARG A 1 351 ? 14.499 -1.604 -37.564 1.00 82.19 351 ARG A N 1
ATOM 2745 C CA . ARG A 1 351 ? 14.207 -2.544 -36.483 1.00 82.19 351 ARG A CA 1
ATOM 2746 C C . ARG A 1 351 ? 14.198 -1.863 -35.118 1.00 82.19 351 ARG A C 1
ATOM 2748 O O . ARG A 1 351 ? 13.340 -2.185 -34.303 1.00 82.19 351 ARG A O 1
ATOM 2755 N N . GLU A 1 352 ? 15.084 -0.900 -34.879 1.00 79.56 352 GLU A N 1
ATOM 2756 C CA . GLU A 1 352 ? 15.117 -0.163 -33.611 1.00 79.56 352 GLU A CA 1
ATOM 2757 C C . GLU A 1 352 ? 13.829 0.618 -33.355 1.00 79.56 352 GLU A C 1
ATOM 2759 O O . GLU A 1 352 ? 13.260 0.492 -32.271 1.00 79.56 352 GLU A O 1
ATOM 2764 N N . ALA A 1 353 ? 13.292 1.304 -34.365 1.00 69.69 353 ALA A N 1
ATOM 2765 C CA . ALA A 1 353 ? 12.031 2.025 -34.228 1.00 69.69 353 ALA A CA 1
ATOM 2766 C C . ALA A 1 353 ? 10.864 1.098 -33.825 1.00 69.69 353 ALA A C 1
ATOM 2768 O O . ALA A 1 353 ? 9.991 1.482 -33.039 1.00 69.69 353 ALA A O 1
ATOM 2769 N N . GLN A 1 354 ? 10.857 -0.139 -34.338 1.00 78.88 354 GLN A N 1
ATOM 2770 C CA . GLN A 1 354 ? 9.855 -1.150 -34.006 1.00 78.88 354 GLN A CA 1
ATOM 2771 C C . GLN A 1 354 ? 10.005 -1.665 -32.566 1.00 78.88 354 GLN A C 1
ATOM 2773 O O . GLN A 1 354 ? 9.007 -1.771 -31.849 1.00 78.88 354 GLN A O 1
ATOM 2778 N N . GLU A 1 355 ? 11.229 -1.982 -32.140 1.00 81.81 355 GLU A N 1
ATOM 2779 C CA . GLU A 1 355 ? 11.509 -2.456 -30.778 1.00 81.81 355 GLU A CA 1
ATOM 2780 C C . GLU A 1 355 ? 11.256 -1.355 -29.734 1.00 81.81 355 GLU A C 1
ATOM 2782 O O . GLU A 1 355 ? 10.689 -1.620 -28.672 1.00 81.81 355 GLU A O 1
ATOM 2787 N N . TRP A 1 356 ? 11.581 -0.099 -30.055 1.00 76.12 356 TRP A N 1
ATOM 2788 C CA . TRP A 1 356 ? 11.283 1.057 -29.210 1.00 76.12 356 TRP A CA 1
ATOM 2789 C C . TRP A 1 356 ? 9.782 1.225 -28.969 1.00 76.12 356 TRP A C 1
ATOM 2791 O O . TRP A 1 356 ? 9.357 1.388 -27.824 1.00 76.12 356 TRP A O 1
ATOM 2801 N N . ALA A 1 357 ? 8.966 1.157 -30.026 1.00 71.06 357 ALA A N 1
ATOM 2802 C CA . ALA A 1 357 ? 7.517 1.275 -29.894 1.00 71.06 357 ALA A CA 1
ATOM 2803 C C . ALA A 1 357 ? 6.946 0.177 -28.980 1.00 71.06 357 ALA A C 1
ATOM 2805 O O . ALA A 1 357 ? 6.145 0.468 -28.092 1.00 71.06 357 ALA A O 1
ATOM 2806 N N . GLN A 1 358 ? 7.420 -1.064 -29.136 1.00 81.75 358 GLN A N 1
ATOM 2807 C CA . GLN A 1 358 ? 7.019 -2.181 -28.276 1.00 81.75 358 GLN A CA 1
ATOM 2808 C C . GLN A 1 358 ? 7.429 -1.962 -26.815 1.00 81.75 358 GLN A C 1
ATOM 2810 O O . GLN A 1 358 ? 6.609 -2.148 -25.917 1.00 81.75 358 GLN A O 1
ATOM 2815 N N . TYR A 1 359 ? 8.665 -1.525 -26.560 1.00 75.75 359 TYR A N 1
ATOM 2816 C CA . TYR A 1 359 ? 9.153 -1.275 -25.202 1.00 75.75 359 TYR A CA 1
ATOM 2817 C C . TYR A 1 359 ? 8.422 -0.105 -24.525 1.00 75.75 359 TYR A C 1
ATOM 2819 O O . TYR A 1 359 ? 8.045 -0.185 -23.350 1.00 75.75 359 TYR A O 1
ATOM 2827 N N . ARG A 1 360 ? 8.167 0.984 -25.263 1.00 73.25 360 ARG A N 1
ATOM 2828 C CA . ARG A 1 360 ? 7.440 2.160 -24.766 1.00 73.25 360 ARG A CA 1
ATOM 2829 C C . ARG A 1 360 ? 6.029 1.790 -24.318 1.00 73.25 360 ARG A C 1
ATOM 2831 O O . ARG A 1 360 ? 5.653 2.134 -23.197 1.00 73.25 360 ARG A O 1
ATOM 2838 N N . ASP A 1 361 ? 5.309 1.041 -25.148 1.00 78.44 361 ASP A N 1
ATOM 2839 C CA . ASP A 1 361 ? 3.889 0.736 -24.948 1.00 78.44 361 ASP A CA 1
ATOM 2840 C C . ASP A 1 361 ? 3.669 -0.545 -24.101 1.00 78.44 361 ASP A C 1
ATOM 2842 O O . ASP A 1 361 ? 2.540 -0.899 -23.762 1.00 78.44 361 ASP A O 1
ATOM 2846 N N . SER A 1 362 ? 4.753 -1.223 -23.700 1.00 77.62 362 SER A N 1
ATOM 2847 C CA . SER A 1 362 ? 4.741 -2.394 -22.813 1.00 77.62 362 SER A CA 1
ATOM 2848 C C . SER A 1 362 ? 4.213 -2.045 -21.420 1.00 77.62 362 SER A C 1
ATOM 2850 O O . SER A 1 362 ? 4.802 -1.236 -20.698 1.00 77.62 362 SER A O 1
ATOM 2852 N N . SER A 1 363 ? 3.124 -2.707 -21.020 1.00 73.00 363 SER A N 1
ATOM 2853 C CA . SER A 1 363 ? 2.539 -2.613 -19.676 1.00 73.00 363 SER A CA 1
ATOM 2854 C C . SER A 1 363 ? 3.223 -3.522 -18.650 1.00 73.00 363 SER A C 1
ATOM 2856 O O . SER A 1 363 ? 2.965 -3.398 -17.456 1.00 73.00 363 SER A O 1
ATOM 2858 N N . VAL A 1 364 ? 4.060 -4.463 -19.106 1.00 75.06 364 VAL A N 1
ATOM 2859 C CA . VAL A 1 364 ? 4.776 -5.421 -18.242 1.00 75.06 364 VAL A CA 1
ATOM 2860 C C . VAL A 1 364 ? 6.160 -4.880 -17.866 1.00 75.06 364 VAL A C 1
ATOM 2862 O O . VAL A 1 364 ? 6.576 -4.994 -16.716 1.00 75.06 364 VAL A O 1
ATOM 2865 N N . ALA A 1 365 ? 6.841 -4.219 -18.809 1.00 72.44 365 ALA A N 1
ATOM 2866 C CA . ALA A 1 365 ? 8.022 -3.403 -18.540 1.00 72.44 365 ALA A CA 1
ATOM 2867 C C . ALA A 1 365 ? 7.566 -1.998 -18.110 1.00 72.44 365 ALA A C 1
ATOM 2869 O O . ALA A 1 365 ? 7.444 -1.090 -18.934 1.00 72.44 365 ALA A O 1
ATOM 2870 N N . ALA A 1 366 ? 7.244 -1.852 -16.826 1.00 71.12 366 ALA A N 1
ATOM 2871 C CA . ALA A 1 366 ? 6.697 -0.637 -16.215 1.00 71.12 366 ALA A CA 1
ATOM 2872 C C . ALA A 1 366 ? 7.529 -0.191 -14.996 1.00 71.12 366 ALA A C 1
ATOM 2874 O O . ALA A 1 366 ? 8.542 -0.808 -14.665 1.00 71.12 366 ALA A O 1
ATOM 2875 N N . GLY A 1 367 ? 7.101 0.877 -14.319 1.00 68.25 367 GLY A N 1
ATOM 2876 C CA . GLY A 1 367 ? 7.747 1.364 -13.098 1.00 68.25 367 GLY A CA 1
ATOM 2877 C C . GLY A 1 367 ? 8.859 2.398 -13.314 1.00 68.25 367 GLY A C 1
ATOM 2878 O O . GLY A 1 367 ? 9.241 2.738 -14.437 1.00 68.25 367 GLY A O 1
ATOM 2879 N N . SER A 1 368 ? 9.376 2.922 -12.200 1.00 69.38 368 SER A N 1
ATOM 2880 C CA . SER A 1 368 ? 10.289 4.076 -12.157 1.00 69.38 368 SER A CA 1
ATOM 2881 C C . SER A 1 368 ? 11.642 3.834 -12.838 1.00 69.38 368 SER A C 1
ATOM 2883 O O . SER A 1 368 ? 12.211 4.755 -13.421 1.00 69.38 368 SER A O 1
ATOM 2885 N N . GLU A 1 369 ? 12.143 2.595 -12.844 1.00 68.00 369 GLU A N 1
ATOM 2886 C CA . GLU A 1 369 ? 13.421 2.245 -13.484 1.00 68.00 369 GLU A CA 1
ATOM 2887 C C . GLU A 1 369 ? 13.338 2.070 -15.011 1.00 68.00 369 GLU A C 1
ATOM 2889 O O . GLU A 1 369 ? 14.382 2.013 -15.671 1.00 68.00 369 GLU A O 1
ATOM 2894 N N . LYS A 1 370 ? 12.129 1.995 -15.597 1.00 75.44 370 LYS A N 1
ATOM 2895 C CA . LYS A 1 370 ? 11.911 1.677 -17.024 1.00 75.44 370 LYS A CA 1
ATOM 2896 C C . LYS A 1 370 ? 12.771 2.536 -17.951 1.00 75.44 370 LYS A C 1
ATOM 2898 O O . LYS A 1 370 ? 13.463 2.019 -18.833 1.00 75.44 370 LYS A O 1
ATOM 2903 N N . TRP A 1 371 ? 12.726 3.851 -17.750 1.00 73.81 371 TRP A N 1
ATOM 2904 C CA . TRP A 1 371 ? 13.417 4.814 -18.606 1.00 73.81 37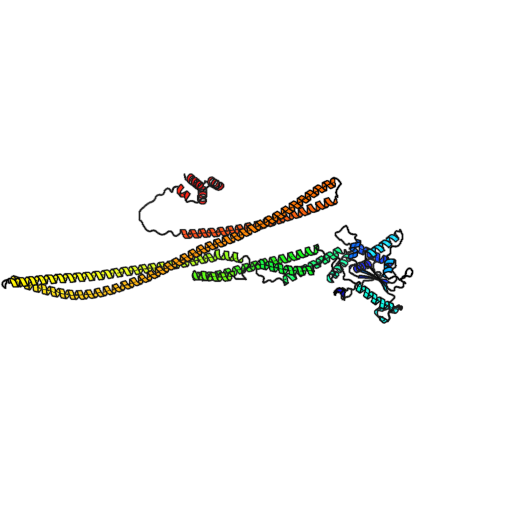1 TRP A CA 1
ATOM 2905 C C . TRP A 1 371 ? 14.910 4.893 -18.314 1.00 73.81 371 TRP A C 1
ATOM 2907 O O . TRP A 1 371 ? 15.704 5.016 -19.242 1.00 73.81 371 TRP A O 1
ATOM 2917 N N . MET A 1 372 ? 15.311 4.739 -17.052 1.00 66.31 372 MET A N 1
ATOM 2918 C CA . MET A 1 372 ? 16.723 4.709 -16.671 1.00 66.31 372 MET A CA 1
ATOM 2919 C C . MET A 1 372 ? 17.450 3.530 -17.335 1.00 66.31 372 MET A C 1
ATOM 2921 O O . MET A 1 372 ? 18.532 3.693 -17.901 1.00 66.31 372 MET A O 1
ATOM 2925 N N . ARG A 1 373 ? 16.830 2.343 -17.332 1.00 73.62 373 ARG A N 1
ATOM 2926 C CA . ARG A 1 373 ? 17.374 1.144 -17.988 1.00 73.62 373 ARG A CA 1
ATOM 2927 C C . ARG A 1 373 ? 17.440 1.297 -19.504 1.00 73.62 373 ARG A C 1
ATOM 2929 O O . ARG A 1 373 ? 18.451 0.934 -20.102 1.00 73.62 373 ARG A O 1
ATOM 2936 N N . TYR A 1 374 ? 16.413 1.892 -20.110 1.00 69.81 374 TYR A N 1
ATOM 2937 C CA . TYR A 1 374 ? 16.419 2.209 -21.537 1.00 69.81 374 TYR A CA 1
ATOM 2938 C C . TYR A 1 374 ? 17.548 3.174 -21.912 1.00 69.81 374 TYR A C 1
ATOM 2940 O O . TYR A 1 374 ? 18.302 2.902 -22.840 1.00 69.81 374 TYR A O 1
ATOM 2948 N N . LEU A 1 375 ? 17.736 4.258 -21.155 1.00 62.19 375 LEU A N 1
ATOM 2949 C CA . LEU A 1 375 ? 18.827 5.206 -21.395 1.00 62.19 375 LEU A CA 1
ATOM 2950 C C . LEU A 1 375 ? 20.195 4.522 -21.312 1.00 62.19 375 LEU A C 1
ATOM 2952 O O . LEU A 1 375 ? 21.029 4.698 -22.200 1.00 62.19 375 LEU A O 1
ATOM 2956 N N . LYS A 1 376 ? 20.411 3.678 -20.296 1.00 69.12 376 LYS A N 1
ATOM 2957 C CA . LYS A 1 376 ? 21.645 2.889 -20.165 1.00 69.12 376 LYS A CA 1
ATOM 2958 C C . LYS A 1 376 ? 21.868 1.964 -21.368 1.00 69.12 376 LYS A C 1
ATOM 2960 O O . LYS A 1 376 ? 23.001 1.806 -21.820 1.00 69.12 376 LYS A O 1
ATOM 2965 N N . TYR A 1 377 ? 20.798 1.374 -21.898 1.00 74.69 377 TYR A N 1
ATOM 2966 C CA . TYR A 1 377 ? 20.841 0.541 -23.096 1.00 74.69 377 TYR A CA 1
ATOM 2967 C C . TYR A 1 377 ? 21.202 1.339 -24.363 1.00 74.69 377 TYR A C 1
ATOM 2969 O O . TYR A 1 377 ? 22.117 0.958 -25.098 1.00 74.69 377 TYR A O 1
ATOM 2977 N N . VAL A 1 378 ? 20.528 2.469 -24.594 1.00 62.03 378 VAL A N 1
ATOM 2978 C CA . VAL A 1 378 ? 20.748 3.329 -25.767 1.00 62.03 378 VAL A CA 1
ATOM 2979 C C . VAL A 1 378 ? 22.173 3.873 -25.789 1.00 62.03 378 VAL A C 1
ATOM 2981 O O . VAL A 1 378 ? 22.849 3.794 -26.815 1.00 62.03 378 VAL A O 1
ATOM 2984 N N . HIS A 1 379 ? 22.654 4.383 -24.653 1.00 58.16 379 HIS A N 1
ATOM 2985 C CA . HIS A 1 379 ? 23.983 4.988 -24.550 1.00 58.16 379 HIS A CA 1
ATOM 2986 C C . HIS A 1 379 ? 25.131 3.970 -24.501 1.00 58.16 379 HIS A C 1
ATOM 2988 O O . HIS A 1 379 ? 26.272 4.333 -24.777 1.00 58.16 379 HIS A O 1
ATOM 2994 N N . GLY A 1 380 ? 24.855 2.705 -24.177 1.00 69.75 380 GLY A N 1
ATOM 2995 C CA . GLY A 1 380 ? 25.863 1.649 -24.131 1.00 69.75 380 GLY A CA 1
ATOM 2996 C C . GLY A 1 380 ? 25.787 0.714 -25.346 1.00 69.75 380 GLY A C 1
ATOM 2997 O O . GLY A 1 380 ? 26.349 1.037 -26.398 1.00 69.75 380 GLY A O 1
ATOM 2998 N N . PRO A 1 381 ? 25.139 -0.462 -25.214 1.00 74.69 381 PRO A N 1
ATOM 2999 C CA . PRO A 1 381 ? 25.104 -1.494 -26.252 1.00 74.69 381 PRO A CA 1
ATOM 3000 C C . PRO A 1 381 ? 24.650 -1.005 -27.631 1.00 74.69 381 PRO A C 1
ATOM 3002 O O . PRO A 1 381 ? 25.319 -1.282 -28.629 1.00 74.69 381 PRO A O 1
ATOM 3005 N N . PHE A 1 382 ? 23.545 -0.258 -27.699 1.00 73.81 382 PHE A N 1
ATOM 3006 C CA . PHE A 1 382 ? 22.989 0.171 -28.981 1.00 73.81 382 PHE A CA 1
ATOM 3007 C C . PHE A 1 382 ? 23.890 1.189 -29.689 1.00 73.81 382 PHE A C 1
ATOM 3009 O O . PHE A 1 382 ? 24.147 1.058 -30.885 1.00 73.81 382 PHE A O 1
ATOM 3016 N N . HIS A 1 383 ? 24.445 2.158 -28.955 1.00 69.88 383 HIS A N 1
ATOM 3017 C CA . HIS A 1 383 ? 25.386 3.125 -29.520 1.00 69.88 383 HIS A CA 1
ATOM 3018 C C . HIS A 1 383 ? 26.608 2.446 -30.161 1.00 69.88 383 HIS A C 1
ATOM 3020 O O . HIS A 1 383 ? 27.008 2.804 -31.272 1.00 69.88 383 HIS A O 1
ATOM 3026 N N . GLN A 1 384 ? 27.184 1.437 -29.499 1.00 71.19 384 GLN A N 1
ATOM 3027 C CA . GLN A 1 384 ? 28.317 0.688 -30.053 1.00 71.19 384 GLN A CA 1
ATOM 3028 C C . GLN A 1 384 ? 27.939 -0.074 -31.323 1.00 71.19 384 GLN A C 1
ATOM 3030 O O . GLN A 1 384 ? 28.696 -0.059 -32.298 1.00 71.19 384 GLN A O 1
ATOM 3035 N N . MET A 1 385 ? 26.756 -0.690 -31.331 1.00 77.12 385 MET A N 1
ATOM 3036 C CA . MET A 1 385 ? 26.215 -1.409 -32.483 1.00 77.12 385 MET A CA 1
ATOM 3037 C C . MET A 1 385 ? 26.006 -0.482 -33.685 1.00 77.12 385 MET A C 1
ATOM 3039 O O . MET A 1 385 ? 26.442 -0.787 -34.795 1.00 77.12 385 MET A O 1
ATOM 3043 N N . LEU A 1 386 ? 25.423 0.696 -33.455 1.00 68.81 386 LEU A N 1
ATOM 3044 C CA . LEU A 1 386 ? 25.241 1.709 -34.489 1.00 68.81 386 LEU A CA 1
ATOM 3045 C C . LEU A 1 386 ? 26.586 2.177 -35.056 1.00 68.81 386 LEU A C 1
ATOM 3047 O O . LEU A 1 386 ? 26.747 2.264 -36.271 1.00 68.81 386 LEU A O 1
ATOM 3051 N N . LYS A 1 387 ? 27.575 2.425 -34.189 1.00 69.50 387 LYS A N 1
ATOM 3052 C CA . LYS A 1 387 ? 28.924 2.834 -34.600 1.00 69.50 387 LYS A CA 1
ATOM 3053 C C . LYS A 1 387 ? 29.605 1.779 -35.480 1.00 69.50 387 LYS A C 1
ATOM 3055 O O . LYS A 1 387 ? 30.257 2.134 -36.461 1.00 69.50 387 LYS A O 1
ATOM 3060 N N . THR A 1 388 ? 29.454 0.494 -35.155 1.00 75.56 388 THR A N 1
ATOM 3061 C CA . THR A 1 388 ? 30.039 -0.604 -35.947 1.00 75.56 388 THR A CA 1
ATOM 3062 C C . THR A 1 388 ? 29.327 -0.793 -37.283 1.00 75.56 388 THR A C 1
ATOM 3064 O O . THR A 1 388 ? 29.999 -0.861 -38.313 1.00 75.56 388 THR A O 1
ATOM 3067 N N . ALA A 1 389 ? 27.990 -0.813 -37.295 1.00 71.31 389 ALA A N 1
ATOM 3068 C CA . ALA A 1 389 ? 27.202 -0.895 -38.528 1.00 71.31 389 ALA A CA 1
ATOM 3069 C C . ALA A 1 389 ? 27.506 0.283 -39.470 1.00 71.31 389 ALA A C 1
ATOM 3071 O O . ALA A 1 389 ? 27.652 0.110 -40.683 1.00 71.31 389 ALA A O 1
ATOM 3072 N N . TRP A 1 390 ? 27.689 1.475 -38.898 1.00 64.94 390 TRP A N 1
ATOM 3073 C CA . TRP A 1 390 ? 28.100 2.668 -39.625 1.00 64.94 390 TRP A CA 1
ATOM 3074 C C . TRP A 1 390 ? 29.483 2.522 -40.275 1.00 64.94 390 TRP A C 1
ATOM 3076 O O . TRP A 1 390 ? 29.627 2.734 -41.480 1.00 64.94 390 TRP A O 1
ATOM 3086 N N . ALA A 1 391 ? 30.497 2.127 -39.499 1.00 68.69 391 ALA A N 1
ATOM 3087 C CA . ALA A 1 391 ? 31.854 1.930 -40.007 1.00 68.69 391 ALA A CA 1
ATOM 3088 C C . ALA A 1 391 ? 31.900 0.876 -41.130 1.00 68.69 391 ALA A C 1
ATOM 3090 O O . ALA A 1 391 ? 32.578 1.074 -42.139 1.00 68.69 391 ALA A O 1
ATOM 3091 N N . GLY A 1 392 ? 31.127 -0.207 -40.994 1.00 72.81 392 GLY A N 1
ATOM 3092 C CA . GLY A 1 392 ? 30.978 -1.223 -42.037 1.00 72.81 392 GLY A CA 1
ATOM 3093 C C . GLY A 1 392 ? 30.361 -0.671 -43.327 1.00 72.81 392 GLY A C 1
ATOM 3094 O O . GLY A 1 392 ? 30.872 -0.938 -44.416 1.00 72.81 392 GLY A O 1
ATOM 3095 N N . SER A 1 393 ? 29.311 0.150 -43.215 1.00 65.81 393 SER A N 1
ATOM 3096 C CA . SER A 1 393 ? 28.673 0.804 -44.367 1.00 65.81 393 SER A CA 1
ATOM 3097 C C . SER A 1 393 ? 29.624 1.773 -45.086 1.00 65.81 393 SER A C 1
ATOM 3099 O O . SER A 1 393 ? 29.717 1.756 -46.315 1.00 65.81 393 SER A O 1
ATOM 3101 N N . GLN A 1 394 ? 30.413 2.557 -44.338 1.00 62.50 394 GLN A N 1
ATOM 3102 C CA . GLN A 1 394 ? 31.431 3.440 -44.921 1.00 62.50 394 GLN A CA 1
ATOM 3103 C C . GLN A 1 394 ? 32.518 2.669 -45.667 1.00 62.50 394 GLN A C 1
ATOM 3105 O O . GLN A 1 394 ? 32.872 3.040 -46.786 1.00 62.50 394 GLN A O 1
ATOM 3110 N N . GLN A 1 395 ? 33.034 1.593 -45.072 1.00 74.69 395 GLN A N 1
ATOM 3111 C CA . GLN A 1 395 ? 34.069 0.778 -45.702 1.00 74.69 395 GLN A CA 1
ATOM 3112 C C . GLN A 1 395 ? 33.566 0.141 -47.003 1.00 74.69 395 GLN A C 1
ATOM 3114 O O . GLN A 1 395 ? 34.302 0.101 -47.989 1.00 74.69 395 GLN A O 1
ATOM 3119 N N . LYS A 1 396 ? 32.304 -0.308 -47.029 1.00 73.38 396 LYS A N 1
ATOM 3120 C CA . LYS A 1 396 ? 31.660 -0.845 -48.233 1.00 73.38 396 LYS A CA 1
ATOM 3121 C C . LYS A 1 396 ? 31.512 0.223 -49.322 1.00 73.38 396 LYS A C 1
ATOM 3123 O O . LYS A 1 396 ? 31.983 0.008 -50.431 1.00 73.38 396 LYS A O 1
ATOM 3128 N N . SER A 1 397 ? 30.968 1.394 -48.982 1.00 65.00 397 SER A N 1
ATOM 3129 C CA . SER A 1 397 ? 30.822 2.528 -49.912 1.00 65.00 397 SER A CA 1
ATOM 3130 C C . SER A 1 397 ? 32.168 2.982 -50.499 1.00 65.00 397 SER A C 1
ATOM 3132 O O . SER A 1 397 ? 32.295 3.195 -51.708 1.00 65.00 397 SER A O 1
ATOM 3134 N N . LYS A 1 398 ? 33.212 3.060 -49.662 1.00 68.56 398 LYS A N 1
ATOM 3135 C CA . LYS A 1 398 ? 34.572 3.384 -50.104 1.00 68.56 398 LYS A CA 1
ATOM 3136 C C . LYS A 1 398 ? 35.131 2.318 -51.048 1.00 68.56 398 LYS A C 1
ATOM 3138 O O . LYS A 1 398 ? 35.602 2.662 -52.122 1.00 68.56 398 LYS A O 1
ATOM 3143 N N . SER A 1 399 ? 35.019 1.038 -50.692 1.00 73.69 399 SER A N 1
ATOM 3144 C CA . SER A 1 399 ? 35.467 -0.073 -51.541 1.00 73.69 399 SER A CA 1
ATOM 3145 C C . SER A 1 399 ? 34.754 -0.103 -52.898 1.00 73.69 399 SER A C 1
ATOM 3147 O O . SER A 1 399 ? 35.391 -0.378 -53.916 1.00 73.69 399 SER A O 1
ATOM 3149 N N . ASP A 1 400 ? 33.448 0.171 -52.931 1.00 71.38 400 ASP A N 1
ATOM 3150 C CA . ASP A 1 400 ? 32.667 0.230 -54.171 1.00 71.38 400 ASP A CA 1
ATOM 3151 C C . ASP A 1 400 ? 33.124 1.407 -55.051 1.00 71.38 400 ASP A C 1
ATOM 3153 O O . ASP A 1 400 ? 33.305 1.250 -56.261 1.00 71.38 400 ASP A O 1
ATOM 3157 N N . THR A 1 401 ? 33.398 2.561 -54.433 1.00 67.75 401 THR A N 1
ATOM 3158 C CA . THR A 1 401 ? 33.936 3.752 -55.110 1.00 67.75 401 THR A CA 1
ATOM 3159 C C . THR A 1 401 ? 35.337 3.491 -55.671 1.00 67.75 401 THR A C 1
ATOM 3161 O O . THR A 1 401 ? 35.565 3.713 -56.859 1.00 67.75 401 THR A O 1
ATOM 3164 N N . ASP A 1 402 ? 36.252 2.946 -54.864 1.00 74.81 402 ASP A N 1
ATOM 3165 C CA . ASP A 1 402 ? 37.625 2.610 -55.266 1.00 74.81 402 ASP A CA 1
ATOM 3166 C C . ASP A 1 402 ? 37.629 1.584 -56.420 1.00 74.81 402 ASP A C 1
ATOM 3168 O O . ASP A 1 402 ? 38.385 1.709 -57.388 1.00 74.81 402 ASP A O 1
ATOM 3172 N N . SER A 1 403 ? 36.732 0.589 -56.369 1.00 76.94 403 SER A N 1
ATOM 3173 C CA . SER A 1 403 ? 36.563 -0.405 -57.436 1.00 76.94 403 SER A CA 1
ATOM 3174 C C . SER A 1 403 ? 36.079 0.230 -58.743 1.00 76.94 403 SER A C 1
ATOM 3176 O O . SER A 1 403 ? 36.643 -0.040 -59.809 1.00 76.94 403 SER A O 1
ATOM 3178 N N . LEU A 1 404 ? 35.080 1.120 -58.682 1.00 70.81 404 LEU A N 1
ATOM 3179 C CA . LEU A 1 404 ? 34.588 1.860 -59.849 1.00 70.81 404 LEU A CA 1
ATOM 3180 C C . LEU A 1 404 ? 35.658 2.795 -60.429 1.00 70.81 404 LEU A C 1
ATOM 3182 O O . LEU A 1 404 ? 35.808 2.858 -61.650 1.00 70.81 404 LEU A O 1
ATOM 3186 N N . GLN A 1 405 ? 36.442 3.468 -59.584 1.00 72.12 405 GLN A N 1
ATOM 3187 C CA . GLN A 1 405 ? 37.561 4.312 -60.015 1.00 72.12 405 GLN A CA 1
ATOM 3188 C C . GLN A 1 405 ? 38.646 3.498 -60.726 1.00 72.12 405 GLN A C 1
ATOM 3190 O O . GLN A 1 405 ? 39.101 3.884 -61.804 1.00 72.12 405 GLN A O 1
ATOM 3195 N N . HIS A 1 406 ? 39.016 2.334 -60.187 1.00 78.06 406 HIS A N 1
ATOM 3196 C CA . HIS A 1 406 ? 39.976 1.442 -60.835 1.00 78.06 406 HIS A CA 1
ATOM 3197 C C . HIS A 1 406 ? 39.448 0.921 -62.185 1.00 78.06 406 HIS A C 1
ATOM 3199 O O . HIS A 1 406 ? 40.176 0.895 -63.185 1.00 78.06 406 HIS A O 1
ATOM 3205 N N . GLN A 1 407 ? 38.168 0.537 -62.256 1.00 74.00 407 GLN A N 1
ATOM 3206 C CA . GLN A 1 407 ? 37.527 0.137 -63.513 1.00 74.00 407 GLN A CA 1
ATOM 3207 C C . GLN A 1 407 ? 37.544 1.278 -64.539 1.00 74.00 407 GLN A C 1
ATOM 3209 O O . GLN A 1 407 ? 37.927 1.044 -65.688 1.00 74.00 407 GLN A O 1
ATOM 3214 N N . LEU A 1 408 ? 37.223 2.508 -64.127 1.00 74.25 408 LEU A N 1
ATOM 3215 C CA . LEU A 1 408 ? 37.243 3.696 -64.982 1.00 74.25 408 LEU A CA 1
ATOM 3216 C C . LEU A 1 408 ? 38.656 4.036 -65.477 1.00 74.25 408 LEU A C 1
ATOM 3218 O O . LEU A 1 408 ? 38.833 4.319 -66.662 1.00 74.25 408 LEU A O 1
ATOM 3222 N N . ALA A 1 409 ? 39.675 3.950 -64.618 1.00 73.94 409 ALA A N 1
ATOM 3223 C CA . ALA A 1 409 ? 41.071 4.161 -65.002 1.00 73.94 409 ALA A CA 1
ATOM 3224 C C . ALA A 1 409 ? 41.526 3.127 -66.048 1.00 73.94 409 ALA A C 1
ATOM 3226 O O . ALA A 1 409 ? 42.104 3.479 -67.081 1.00 73.94 409 ALA A O 1
ATOM 3227 N N . SER A 1 410 ? 41.186 1.851 -65.834 1.00 76.94 410 SER A N 1
ATOM 3228 C CA . SER A 1 410 ? 41.497 0.774 -66.783 1.00 76.94 410 SER A CA 1
ATOM 3229 C C . SER A 1 410 ? 40.754 0.921 -68.121 1.00 76.94 410 SER A C 1
ATOM 3231 O O . SER A 1 410 ? 41.301 0.620 -69.184 1.00 76.94 410 SER A O 1
ATOM 3233 N N . ALA A 1 411 ? 39.505 1.399 -68.105 1.00 70.88 411 ALA A N 1
ATOM 3234 C CA . ALA A 1 411 ? 38.720 1.676 -69.305 1.00 70.88 411 ALA A CA 1
ATOM 3235 C C . ALA A 1 411 ? 39.257 2.900 -70.064 1.00 70.88 411 ALA A C 1
ATOM 3237 O O . ALA A 1 411 ? 39.423 2.835 -71.281 1.00 70.88 411 ALA A O 1
ATOM 3238 N N . SER A 1 412 ? 39.639 3.958 -69.348 1.00 72.69 412 SER A N 1
ATOM 3239 C CA . SER A 1 412 ? 40.215 5.179 -69.920 1.00 72.69 412 SER A CA 1
ATOM 3240 C C . SER A 1 412 ? 41.571 4.936 -70.578 1.00 72.69 412 SER A C 1
ATOM 3242 O O . SER A 1 412 ? 41.809 5.423 -71.680 1.00 72.69 412 SER A O 1
ATOM 3244 N N . SER A 1 413 ? 42.430 4.109 -69.976 1.00 76.94 413 SER A N 1
ATOM 3245 C CA . SER A 1 413 ? 43.685 3.681 -70.610 1.00 76.94 413 SER A CA 1
ATOM 3246 C C . SER A 1 413 ? 43.432 2.912 -71.916 1.00 76.94 413 SER A C 1
ATOM 3248 O O . SER A 1 413 ? 44.067 3.190 -72.937 1.00 76.94 413 SER A O 1
ATOM 3250 N N . ARG A 1 414 ? 42.448 1.998 -71.936 1.00 76.44 414 ARG A N 1
ATOM 3251 C CA . ARG A 1 414 ? 42.048 1.286 -73.165 1.00 76.44 414 ARG A CA 1
ATOM 3252 C C . ARG A 1 414 ? 41.508 2.238 -74.238 1.00 76.44 414 ARG A C 1
ATOM 3254 O O . ARG A 1 414 ? 41.854 2.060 -75.405 1.00 76.44 414 ARG A O 1
ATOM 3261 N N . ALA A 1 415 ? 40.717 3.243 -73.856 1.00 71.31 415 ALA A N 1
ATOM 3262 C CA . ALA A 1 415 ? 40.206 4.267 -74.767 1.00 71.31 415 ALA A CA 1
ATOM 3263 C C . ALA A 1 415 ? 41.343 5.103 -75.382 1.00 71.31 415 ALA A C 1
ATOM 3265 O O . ALA A 1 415 ? 41.421 5.208 -76.603 1.00 71.31 415 ALA A O 1
ATOM 3266 N N . ALA A 1 416 ? 42.291 5.585 -74.570 1.00 74.75 416 ALA A N 1
ATOM 3267 C CA . ALA A 1 416 ? 43.449 6.350 -75.046 1.00 74.75 416 ALA A CA 1
ATOM 3268 C C . ALA A 1 416 ? 44.328 5.543 -76.024 1.00 74.75 416 ALA A C 1
ATOM 3270 O O . ALA A 1 416 ? 44.788 6.055 -77.049 1.00 74.75 416 ALA A O 1
ATOM 3271 N N . HIS A 1 417 ? 44.530 4.249 -75.752 1.00 78.12 417 HIS A N 1
ATOM 3272 C CA . HIS A 1 417 ? 45.231 3.357 -76.677 1.00 78.12 417 HIS A CA 1
ATOM 3273 C C . HIS A 1 417 ? 44.464 3.136 -77.989 1.00 78.12 417 HIS A C 1
ATOM 3275 O O . HIS A 1 417 ? 45.091 3.040 -79.046 1.00 78.12 417 HIS A O 1
ATOM 3281 N N . ALA A 1 418 ? 43.131 3.058 -77.948 1.00 72.12 418 ALA A N 1
ATOM 3282 C CA . ALA A 1 418 ? 42.298 2.944 -79.144 1.00 72.12 418 ALA A CA 1
ATOM 3283 C C . ALA A 1 418 ? 42.325 4.231 -79.990 1.00 72.12 418 ALA A C 1
ATOM 3285 O O . ALA A 1 418 ? 42.503 4.145 -81.203 1.00 72.12 418 ALA A O 1
ATOM 3286 N N . GLU A 1 419 ? 42.242 5.406 -79.359 1.00 74.62 419 GLU A N 1
ATOM 3287 C CA . GLU A 1 419 ? 42.335 6.716 -80.024 1.00 74.62 419 GLU A CA 1
ATOM 3288 C C . GLU A 1 419 ? 43.705 6.933 -80.676 1.00 74.62 419 GLU A C 1
ATOM 3290 O O . GLU A 1 419 ? 43.785 7.352 -81.829 1.00 74.62 419 GLU A O 1
ATOM 3295 N N . THR A 1 420 ? 44.789 6.556 -79.990 1.00 80.06 420 THR A N 1
ATOM 3296 C CA . THR A 1 420 ? 46.147 6.627 -80.556 1.00 80.06 420 THR A CA 1
ATOM 3297 C C . THR A 1 420 ? 46.273 5.758 -81.811 1.00 80.06 420 THR A C 1
ATOM 3299 O O . THR A 1 420 ? 46.831 6.197 -82.815 1.00 80.06 420 THR A O 1
ATOM 3302 N N . ARG A 1 421 ? 45.727 4.532 -81.783 1.00 77.44 421 ARG A N 1
ATOM 3303 C CA . ARG A 1 421 ? 45.727 3.630 -82.948 1.00 77.44 421 ARG A CA 1
ATOM 3304 C C . ARG A 1 421 ? 44.897 4.194 -84.104 1.00 77.44 421 ARG A C 1
ATOM 3306 O O . ARG A 1 421 ? 45.362 4.140 -85.238 1.00 77.44 421 ARG A O 1
ATOM 3313 N N . ALA A 1 422 ? 43.727 4.766 -83.811 1.00 74.69 422 ALA A N 1
ATOM 3314 C CA . ALA A 1 422 ? 42.870 5.402 -84.810 1.00 74.69 422 ALA A CA 1
ATOM 3315 C C . ALA A 1 422 ? 43.564 6.606 -85.471 1.00 74.69 422 ALA A C 1
ATOM 3317 O O . ALA A 1 422 ? 43.601 6.694 -86.695 1.00 74.69 422 ALA A O 1
ATOM 3318 N N . SER A 1 423 ? 44.201 7.474 -84.677 1.00 76.62 423 SER A N 1
ATOM 3319 C CA . SER A 1 423 ? 44.962 8.625 -85.180 1.00 76.62 423 SER A CA 1
ATOM 3320 C C . SER A 1 423 ? 46.155 8.203 -86.048 1.00 76.62 423 SER A C 1
ATOM 3322 O O . SER A 1 423 ? 46.398 8.801 -87.096 1.00 76.62 423 SER A O 1
ATOM 3324 N N . GLN A 1 424 ? 46.865 7.132 -85.674 1.00 80.25 424 GLN A N 1
ATOM 3325 C CA . GLN A 1 424 ? 47.933 6.556 -86.502 1.00 80.25 424 GLN A CA 1
ATOM 3326 C C . GLN A 1 424 ? 47.397 6.030 -87.842 1.00 80.25 424 GLN A C 1
ATOM 3328 O O . GLN A 1 424 ? 47.970 6.334 -88.886 1.00 80.25 424 GLN A O 1
ATOM 3333 N N . ALA A 1 425 ? 46.272 5.306 -87.832 1.00 75.25 425 ALA A N 1
ATOM 3334 C CA . ALA A 1 425 ? 45.650 4.800 -89.055 1.00 75.25 425 ALA A CA 1
ATOM 3335 C C . ALA A 1 425 ? 45.162 5.927 -89.986 1.00 75.25 425 ALA A C 1
ATOM 3337 O O . ALA A 1 425 ? 45.256 5.804 -91.210 1.00 75.25 425 ALA A O 1
ATOM 3338 N N . GLU A 1 426 ? 44.667 7.038 -89.432 1.00 75.12 426 GLU A N 1
ATOM 3339 C CA . GLU A 1 426 ? 44.295 8.226 -90.208 1.00 75.12 426 GLU A CA 1
ATOM 3340 C C . GLU A 1 426 ? 45.513 8.949 -90.795 1.00 75.12 426 GLU A C 1
ATOM 3342 O O . GLU A 1 426 ? 45.498 9.293 -91.978 1.00 75.12 426 GLU A O 1
ATOM 3347 N N . ALA A 1 427 ? 46.591 9.110 -90.023 1.00 80.50 427 ALA A N 1
ATOM 3348 C CA . ALA A 1 427 ? 47.831 9.718 -90.502 1.00 80.50 427 ALA A CA 1
ATOM 3349 C C . ALA A 1 427 ? 48.479 8.901 -91.634 1.00 80.50 427 ALA A C 1
ATOM 3351 O O . ALA A 1 427 ? 48.939 9.470 -92.627 1.00 80.50 427 ALA A O 1
ATOM 3352 N N . ASP A 1 428 ? 48.482 7.570 -91.526 1.00 77.69 428 ASP A N 1
ATOM 3353 C CA . ASP A 1 428 ? 48.974 6.682 -92.585 1.00 77.69 428 ASP A CA 1
ATOM 3354 C C . ASP A 1 428 ? 48.121 6.791 -93.858 1.00 77.69 428 ASP A C 1
ATOM 3356 O O . ASP A 1 428 ? 48.653 6.812 -94.972 1.00 77.69 428 ASP A O 1
ATOM 3360 N N . ARG A 1 429 ? 46.797 6.941 -93.711 1.00 76.31 429 ARG A N 1
ATOM 3361 C CA . ARG A 1 429 ? 45.889 7.191 -94.838 1.00 76.31 429 ARG A CA 1
ATOM 3362 C C . ARG A 1 429 ? 46.184 8.527 -95.523 1.00 76.31 429 ARG A C 1
ATOM 3364 O O . ARG A 1 429 ? 46.197 8.585 -96.753 1.00 76.31 429 ARG A O 1
ATOM 3371 N N . ASP A 1 430 ? 46.403 9.593 -94.762 1.00 78.31 430 ASP A N 1
ATOM 3372 C CA . ASP A 1 430 ? 46.645 10.923 -95.328 1.00 78.31 430 ASP A CA 1
ATOM 3373 C C . ASP A 1 430 ? 48.018 11.002 -96.015 1.00 78.31 430 ASP A C 1
ATOM 3375 O O . ASP A 1 430 ? 48.115 11.536 -97.122 1.00 78.31 430 ASP A O 1
ATOM 3379 N N . ARG A 1 431 ? 49.046 10.337 -95.466 1.00 82.31 431 ARG A N 1
ATOM 3380 C CA . ARG A 1 431 ? 50.349 10.159 -96.135 1.00 82.31 431 ARG A CA 1
ATOM 3381 C C . ARG A 1 431 ? 50.222 9.459 -97.485 1.00 82.31 431 ARG A C 1
ATOM 3383 O O . ARG A 1 431 ? 50.857 9.881 -98.447 1.00 82.31 431 ARG A O 1
ATOM 3390 N N . LEU A 1 432 ? 49.396 8.415 -97.581 1.00 77.56 432 LEU A N 1
ATOM 3391 C CA . LEU A 1 432 ? 49.156 7.725 -98.855 1.00 77.56 432 LEU A CA 1
ATOM 3392 C C . LEU A 1 432 ? 48.436 8.610 -99.880 1.00 77.56 432 LEU A C 1
ATOM 3394 O O . LEU A 1 432 ? 48.725 8.534 -101.072 1.00 77.56 432 LEU A O 1
ATOM 3398 N N . ARG A 1 433 ? 47.524 9.483 -99.438 1.00 77.94 433 ARG A N 1
ATOM 3399 C CA . ARG A 1 433 ? 46.877 10.463 -100.328 1.00 77.94 433 ARG A CA 1
ATOM 3400 C C . ARG A 1 433 ? 47.866 11.506 -100.841 1.00 77.94 433 ARG A C 1
ATOM 3402 O O . ARG A 1 433 ? 47.799 11.893 -102.007 1.00 77.94 433 ARG A O 1
ATOM 3409 N N . GLU A 1 434 ? 48.786 11.959 -99.994 1.00 79.31 434 GLU A N 1
ATOM 3410 C CA . GLU A 1 434 ? 49.837 12.899 -100.391 1.00 79.31 434 GLU A CA 1
ATOM 3411 C C . GLU A 1 434 ? 50.820 12.284 -101.393 1.00 79.31 434 GLU A C 1
ATOM 3413 O O . GLU A 1 434 ? 51.173 12.939 -102.379 1.00 79.31 434 GLU A O 1
ATOM 3418 N N . THR A 1 435 ? 51.238 11.029 -101.190 1.00 77.81 435 THR A N 1
ATOM 3419 C CA . THR A 1 435 ? 52.120 10.335 -102.141 1.00 77.81 435 THR A CA 1
ATOM 3420 C C . THR A 1 435 ? 51.438 10.124 -103.491 1.00 77.81 435 THR A C 1
ATOM 3422 O O . THR A 1 435 ? 52.050 10.402 -104.524 1.00 77.81 435 THR A O 1
ATOM 3425 N N . GLU A 1 436 ? 50.156 9.747 -103.507 1.00 72.12 436 GLU A N 1
ATOM 3426 C CA . GLU A 1 436 ? 49.361 9.637 -104.738 1.00 72.12 436 GLU A CA 1
ATOM 3427 C C . GLU A 1 436 ? 49.235 10.993 -105.463 1.00 72.12 436 GLU A C 1
ATOM 3429 O O . GLU A 1 436 ? 49.444 11.084 -106.679 1.00 72.12 436 GLU A O 1
ATOM 3434 N N . ALA A 1 437 ? 48.962 12.075 -104.726 1.00 76.69 437 ALA A N 1
ATOM 3435 C CA . ALA A 1 437 ? 48.883 13.424 -105.286 1.00 76.69 437 ALA A CA 1
ATOM 3436 C C . ALA A 1 437 ? 50.228 13.902 -105.861 1.00 76.69 437 ALA A C 1
ATOM 3438 O O . ALA A 1 437 ? 50.254 14.575 -106.896 1.00 76.69 437 ALA A O 1
ATOM 3439 N N . LYS A 1 438 ? 51.351 13.542 -105.226 1.00 79.62 438 LYS A N 1
ATOM 3440 C CA . LYS A 1 438 ? 52.699 13.864 -105.712 1.00 79.62 438 LYS A CA 1
ATOM 3441 C C . LYS A 1 438 ? 53.018 13.134 -107.018 1.00 79.62 438 LYS A C 1
ATOM 3443 O O . LYS A 1 438 ? 53.401 13.790 -107.985 1.00 79.62 438 LYS A O 1
ATOM 3448 N N . LEU A 1 439 ? 52.786 11.821 -107.071 1.00 73.62 439 LEU A N 1
ATOM 3449 C CA . LEU A 1 439 ? 52.990 11.015 -108.282 1.00 73.62 439 LEU A CA 1
ATOM 3450 C C . LEU A 1 439 ? 52.143 11.528 -109.455 1.00 73.62 439 LEU A C 1
ATOM 3452 O O . LEU A 1 439 ? 52.609 11.594 -110.591 1.00 73.62 439 LEU A O 1
ATOM 3456 N N . ARG A 1 440 ? 50.910 11.972 -109.181 1.00 75.81 440 ARG A N 1
ATOM 3457 C CA . ARG A 1 440 ? 50.044 12.596 -110.188 1.00 75.81 440 ARG A CA 1
ATOM 3458 C C . ARG A 1 440 ? 50.620 13.905 -110.739 1.00 75.81 440 ARG A C 1
ATOM 3460 O O . ARG A 1 440 ? 50.606 14.104 -111.950 1.00 75.81 440 ARG A O 1
ATOM 3467 N N . ARG A 1 441 ? 51.149 14.785 -109.881 1.00 77.12 441 ARG A N 1
ATOM 3468 C CA . ARG A 1 441 ? 51.791 16.038 -110.325 1.00 77.12 441 ARG A CA 1
ATOM 3469 C C . ARG A 1 441 ? 53.038 15.775 -111.170 1.00 77.12 441 ARG A C 1
ATOM 3471 O O . ARG A 1 441 ? 53.253 16.467 -112.160 1.00 77.12 441 ARG A O 1
ATOM 3478 N N . GLU A 1 442 ? 53.844 14.780 -110.801 1.00 72.00 442 GLU A N 1
ATOM 3479 C CA . GLU A 1 442 ? 55.019 14.364 -111.580 1.00 72.00 442 GLU A CA 1
ATOM 3480 C C . GLU A 1 442 ? 54.615 13.833 -112.967 1.00 72.00 442 GLU A C 1
ATOM 3482 O O . GLU A 1 442 ? 55.227 14.216 -113.967 1.00 72.00 442 GLU A O 1
ATOM 3487 N N . GLN A 1 443 ? 53.533 13.047 -113.052 1.00 71.94 443 GLN A N 1
ATOM 3488 C CA . GLN A 1 443 ? 52.957 12.589 -114.322 1.00 71.94 443 GLN A CA 1
ATOM 3489 C C . GLN A 1 443 ? 52.478 13.762 -115.194 1.00 71.94 443 GLN A C 1
ATOM 3491 O O . GLN A 1 443 ? 52.819 13.840 -116.375 1.00 71.94 443 GLN A O 1
ATOM 3496 N N . GLU A 1 444 ? 51.697 14.684 -114.627 1.00 74.50 444 GLU A N 1
ATOM 3497 C CA . GLU A 1 444 ? 51.171 15.854 -115.344 1.00 74.50 444 GLU A CA 1
ATOM 3498 C C . GLU A 1 444 ? 52.317 16.748 -115.861 1.00 74.50 444 GLU A C 1
ATOM 3500 O O . GLU A 1 444 ? 52.289 17.191 -117.011 1.00 74.50 444 GLU A O 1
ATOM 3505 N N . ALA A 1 445 ? 53.382 16.932 -115.071 1.00 74.75 445 ALA A N 1
ATOM 3506 C CA . ALA A 1 445 ? 54.577 17.675 -115.475 1.00 74.75 445 ALA A CA 1
ATOM 3507 C C . ALA A 1 445 ? 55.372 16.978 -116.597 1.00 74.75 445 ALA A C 1
ATOM 3509 O O . ALA A 1 445 ? 55.807 17.639 -117.543 1.00 74.75 445 ALA A O 1
ATOM 3510 N N . ALA A 1 446 ? 55.548 15.654 -116.530 1.00 68.06 446 ALA A N 1
ATOM 3511 C CA . ALA A 1 446 ? 56.184 14.878 -117.597 1.00 68.06 446 ALA A CA 1
ATOM 3512 C C . ALA A 1 446 ? 55.358 14.919 -118.898 1.00 68.06 446 ALA A C 1
ATOM 3514 O O . ALA A 1 446 ? 55.912 15.093 -119.985 1.00 68.06 446 ALA A O 1
ATOM 3515 N N . GLY A 1 447 ? 54.027 14.848 -118.788 1.00 71.06 447 GLY A N 1
ATOM 3516 C CA . GLY A 1 447 ? 53.102 14.989 -119.913 1.00 71.06 447 GLY A CA 1
ATOM 3517 C C . GLY A 1 447 ? 53.154 16.372 -120.569 1.00 71.06 447 GLY A C 1
ATOM 3518 O O . GLY A 1 447 ? 53.169 16.467 -121.799 1.00 71.06 447 GLY A O 1
ATOM 3519 N N . ALA A 1 448 ? 53.245 17.437 -119.770 1.00 74.31 448 ALA A N 1
ATOM 3520 C CA . ALA A 1 448 ? 53.401 18.801 -120.268 1.00 74.31 448 ALA A CA 1
ATOM 3521 C C . ALA A 1 448 ? 54.739 18.996 -121.004 1.00 74.31 448 ALA A C 1
ATOM 3523 O O . ALA A 1 448 ? 54.750 19.570 -122.092 1.00 74.31 448 ALA A O 1
ATOM 3524 N N . ARG A 1 449 ? 55.847 18.456 -120.470 1.00 72.19 449 ARG A N 1
ATOM 3525 C CA . ARG A 1 449 ? 57.171 18.494 -121.125 1.00 72.19 449 ARG A CA 1
ATOM 3526 C C . ARG A 1 449 ? 57.176 17.764 -122.466 1.00 72.19 449 ARG A C 1
ATOM 3528 O O . ARG A 1 449 ? 57.680 18.304 -123.445 1.00 72.19 449 ARG A O 1
ATOM 3535 N N . ALA A 1 450 ? 56.574 16.576 -122.524 1.00 66.81 450 ALA A N 1
ATOM 3536 C CA . ALA A 1 450 ? 56.436 15.829 -123.772 1.00 66.81 450 ALA A CA 1
ATOM 3537 C C . ALA A 1 450 ? 55.621 16.616 -124.814 1.00 66.81 450 ALA A C 1
ATOM 3539 O O . ALA A 1 450 ? 56.022 16.699 -125.969 1.00 66.81 450 ALA A O 1
ATOM 3540 N N . SER A 1 451 ? 54.525 17.256 -124.393 1.00 69.50 451 SER A N 1
ATOM 3541 C CA . SER A 1 451 ? 53.670 18.054 -125.285 1.00 69.50 451 SER A CA 1
ATOM 3542 C C . SER A 1 451 ? 54.374 19.322 -125.792 1.00 69.50 451 SER A C 1
ATOM 3544 O O . SER A 1 451 ? 54.241 19.677 -126.960 1.00 69.50 451 SER A O 1
ATOM 3546 N N . GLN A 1 452 ? 55.166 19.989 -124.941 1.00 70.69 452 GLN A N 1
ATOM 3547 C CA . GLN A 1 452 ? 55.979 21.146 -125.337 1.00 70.69 452 GLN A CA 1
ATOM 3548 C C . GLN A 1 452 ? 57.042 20.772 -126.376 1.00 70.69 452 GLN A C 1
ATOM 3550 O O . GLN A 1 452 ? 57.183 21.481 -127.372 1.00 70.69 452 GLN A O 1
ATOM 3555 N N . LEU A 1 453 ? 57.743 19.647 -126.186 1.00 66.19 453 LEU A N 1
ATOM 3556 C CA . LEU A 1 453 ? 58.703 19.133 -127.168 1.00 66.19 453 LEU A CA 1
ATOM 3557 C C . LEU A 1 453 ? 58.024 18.711 -128.480 1.00 66.19 453 LEU A C 1
ATOM 3559 O O . LEU A 1 453 ? 58.556 18.989 -129.551 1.00 66.19 453 LEU A O 1
ATOM 3563 N N . GLU A 1 454 ? 56.836 18.099 -128.423 1.00 65.94 454 GLU A N 1
ATOM 3564 C CA . GLU A 1 454 ? 56.038 17.781 -129.619 1.00 65.94 454 GLU A CA 1
ATOM 3565 C C . GLU A 1 454 ? 55.672 19.031 -130.420 1.00 65.94 454 GLU A C 1
ATOM 3567 O O . GLU A 1 454 ? 55.731 19.025 -131.653 1.00 65.94 454 GLU A O 1
ATOM 3572 N N . GLU A 1 455 ? 55.334 20.125 -129.739 1.00 66.44 455 GLU A N 1
ATOM 3573 C CA . GLU A 1 455 ? 55.021 21.383 -130.404 1.00 66.44 455 GLU A CA 1
ATOM 3574 C C . GLU A 1 455 ? 56.269 22.089 -130.959 1.00 66.44 455 GLU A C 1
ATOM 3576 O O . GLU A 1 455 ? 56.206 22.674 -132.041 1.00 66.44 455 GLU A O 1
ATOM 3581 N N . GLN A 1 456 ? 57.419 21.969 -130.290 1.00 62.97 456 GLN A N 1
ATOM 3582 C CA . GLN A 1 456 ? 58.712 22.448 -130.792 1.00 62.97 456 GLN A CA 1
ATOM 3583 C C . GLN A 1 456 ? 59.150 21.698 -132.059 1.00 62.97 456 GLN A C 1
ATOM 3585 O O . GLN A 1 456 ? 59.461 22.329 -133.069 1.00 62.97 456 GLN A O 1
ATOM 3590 N N . VAL A 1 457 ? 59.061 20.364 -132.058 1.00 62.88 457 VAL A N 1
ATOM 3591 C CA . VAL A 1 457 ? 59.361 19.526 -133.232 1.00 62.88 457 VAL A CA 1
ATOM 3592 C C . VAL A 1 457 ? 58.401 19.811 -134.394 1.00 62.88 457 VAL A C 1
ATOM 3594 O O . VAL A 1 457 ? 58.814 19.798 -135.554 1.00 62.88 457 VAL A O 1
ATOM 3597 N N . ARG A 1 458 ? 57.132 20.147 -134.115 1.00 64.62 458 ARG A N 1
ATOM 3598 C CA . ARG A 1 458 ? 56.167 20.562 -135.149 1.00 64.62 458 ARG A CA 1
ATOM 3599 C C . ARG A 1 458 ? 56.509 21.928 -135.765 1.00 64.62 458 ARG A C 1
ATOM 3601 O O . ARG A 1 458 ? 56.227 22.129 -136.945 1.00 64.62 458 ARG A O 1
ATOM 3608 N N . ARG A 1 459 ? 57.091 22.858 -134.999 1.00 62.53 459 ARG A N 1
ATOM 3609 C CA . ARG A 1 459 ? 57.449 24.211 -135.472 1.00 62.53 459 ARG A CA 1
ATOM 3610 C C . ARG A 1 459 ? 58.750 24.254 -136.278 1.00 62.53 459 ARG A C 1
ATOM 3612 O O . ARG A 1 459 ? 58.840 25.065 -137.192 1.00 62.53 459 ARG A O 1
ATOM 3619 N N . GLU A 1 460 ? 59.729 23.404 -135.971 1.00 57.88 460 GLU A N 1
ATOM 3620 C CA . GLU A 1 460 ? 61.071 23.479 -136.581 1.00 57.88 460 GLU A CA 1
ATOM 3621 C C . GLU A 1 460 ? 61.246 22.679 -137.888 1.00 57.88 460 GLU A C 1
ATOM 3623 O O . GLU A 1 460 ? 62.247 22.847 -138.581 1.00 57.88 460 GLU A O 1
ATOM 3628 N N . GLY A 1 461 ? 60.257 21.881 -138.305 1.00 52.72 461 GLY A N 1
ATOM 3629 C CA . GLY A 1 461 ? 60.318 21.130 -139.564 1.00 52.72 461 GLY A CA 1
ATOM 3630 C C . GLY A 1 461 ? 61.265 19.919 -139.508 1.00 52.72 461 GLY A C 1
ATOM 3631 O O . GLY A 1 461 ? 62.215 19.864 -138.735 1.00 52.72 461 GLY A O 1
ATOM 3632 N N . ALA A 1 462 ? 60.972 18.900 -140.320 1.00 50.19 462 ALA A N 1
ATOM 3633 C CA . ALA A 1 462 ? 61.411 17.502 -140.184 1.00 50.19 462 ALA A CA 1
ATOM 3634 C C . ALA A 1 462 ? 62.918 17.192 -140.429 1.00 50.19 462 ALA A C 1
ATOM 3636 O O . ALA A 1 462 ? 63.243 16.182 -141.051 1.00 50.19 462 ALA A O 1
ATOM 3637 N N . GLY A 1 463 ? 63.849 18.034 -139.962 1.00 54.56 463 GLY A N 1
ATOM 3638 C CA . GLY A 1 463 ? 65.288 17.938 -140.250 1.00 54.56 463 GLY A CA 1
ATOM 3639 C C . GLY A 1 463 ? 66.217 17.471 -139.115 1.00 54.56 463 GLY A C 1
ATOM 3640 O O . GLY A 1 463 ? 67.399 17.263 -139.377 1.00 54.56 463 GLY A O 1
ATOM 3641 N N . SER A 1 464 ? 65.750 17.292 -137.870 1.00 58.03 464 SER A N 1
ATOM 3642 C CA . SER A 1 464 ? 66.634 17.003 -136.719 1.00 58.03 464 SER A CA 1
ATOM 3643 C C . SER A 1 464 ? 66.393 15.622 -136.088 1.00 58.03 464 SER A C 1
ATOM 3645 O O . SER A 1 464 ? 65.563 15.455 -135.196 1.00 58.03 464 SER A O 1
ATOM 3647 N N . GLN A 1 465 ? 67.168 14.614 -136.509 1.00 60.59 465 GLN A N 1
ATOM 3648 C CA . GLN A 1 465 ? 67.128 13.244 -135.956 1.00 60.59 465 GLN A CA 1
ATOM 3649 C C . GLN A 1 465 ? 67.389 13.174 -134.437 1.00 60.59 465 GLN A C 1
ATOM 3651 O O . GLN A 1 465 ? 66.882 12.272 -133.768 1.00 60.59 465 GLN A O 1
ATOM 3656 N N . ARG A 1 466 ? 68.146 14.123 -133.863 1.00 65.00 466 ARG A N 1
ATOM 3657 C CA . ARG A 1 466 ? 68.434 14.154 -132.416 1.00 65.00 466 ARG A CA 1
ATOM 3658 C C . ARG A 1 466 ? 67.181 14.423 -131.584 1.00 65.00 466 ARG A C 1
ATOM 3660 O O . ARG A 1 466 ? 66.934 13.690 -130.634 1.00 65.00 466 ARG A O 1
ATOM 3667 N N . MET A 1 467 ? 66.364 15.395 -131.990 1.00 61.66 467 MET A N 1
ATOM 3668 C CA . MET A 1 467 ? 65.112 15.707 -131.295 1.00 61.66 467 MET A CA 1
ATOM 3669 C C . MET A 1 467 ? 64.087 14.580 -131.428 1.00 61.66 467 MET A C 1
ATOM 3671 O O . MET A 1 467 ? 63.408 14.279 -130.458 1.00 61.66 467 MET A O 1
ATOM 3675 N N . GLN A 1 468 ? 64.016 13.899 -132.577 1.00 65.56 468 GLN A N 1
ATOM 3676 C CA . GLN A 1 468 ? 63.124 12.744 -132.748 1.00 65.56 468 GLN A CA 1
ATOM 3677 C C . GLN A 1 468 ? 63.479 11.599 -131.781 1.00 65.56 468 GLN A C 1
ATOM 3679 O O . GLN A 1 468 ? 62.600 11.022 -131.149 1.00 65.56 468 GLN A O 1
ATOM 3684 N N . THR A 1 469 ? 64.777 11.328 -131.611 1.00 69.19 469 THR A N 1
ATOM 3685 C CA . THR A 1 469 ? 65.282 10.296 -130.688 1.00 69.19 469 THR A CA 1
ATOM 3686 C C . THR A 1 469 ? 65.017 10.668 -129.224 1.00 69.19 469 THR A C 1
ATOM 3688 O O . THR A 1 469 ? 64.681 9.813 -128.407 1.00 69.19 469 THR A O 1
ATOM 3691 N N . GLU A 1 470 ? 65.129 11.953 -128.884 1.00 69.75 470 GLU A N 1
ATOM 3692 C CA . GLU A 1 470 ? 64.807 12.477 -127.553 1.00 69.75 470 GLU A CA 1
ATOM 3693 C C . GLU A 1 470 ? 63.300 12.409 -127.260 1.00 69.75 470 GLU A C 1
ATOM 3695 O O . GLU A 1 470 ? 62.893 12.051 -126.156 1.00 69.75 470 GLU A O 1
ATOM 3700 N N . LEU A 1 471 ? 62.464 12.644 -128.271 1.00 68.69 471 LEU A N 1
ATOM 3701 C CA . LEU A 1 471 ? 61.010 12.548 -128.175 1.00 68.69 471 LEU A CA 1
ATOM 3702 C C . LEU A 1 471 ? 60.541 11.092 -128.025 1.00 68.69 471 LEU A C 1
ATOM 3704 O O . LEU A 1 471 ? 59.678 10.809 -127.195 1.00 68.69 471 LEU A O 1
ATOM 3708 N N . ASP A 1 472 ? 61.146 10.153 -128.753 1.00 71.62 472 ASP A N 1
ATOM 3709 C CA . ASP A 1 472 ? 60.863 8.721 -128.602 1.00 71.62 472 ASP A CA 1
ATOM 3710 C C . ASP A 1 472 ? 61.365 8.175 -127.252 1.00 71.62 472 ASP A C 1
ATOM 3712 O O . ASP A 1 472 ? 60.661 7.398 -126.602 1.00 71.62 472 ASP A O 1
ATOM 3716 N N . SER A 1 473 ? 62.516 8.653 -126.765 1.00 75.25 473 SER A N 1
ATOM 3717 C CA . SER A 1 473 ? 63.001 8.378 -125.403 1.00 75.25 473 SER A CA 1
ATOM 3718 C C . SER A 1 473 ? 62.015 8.882 -124.341 1.00 75.25 473 SER A C 1
ATOM 3720 O O . SER A 1 473 ? 61.624 8.132 -123.447 1.00 75.25 473 SER A O 1
ATOM 3722 N N . LEU A 1 474 ? 61.518 10.116 -124.480 1.00 72.19 474 LEU A N 1
ATOM 3723 C CA . LEU A 1 474 ? 60.515 10.691 -123.580 1.00 72.19 474 LEU A CA 1
ATOM 3724 C C . LEU A 1 474 ? 59.159 9.979 -123.668 1.00 72.19 474 LEU A C 1
ATOM 3726 O O . LEU A 1 474 ? 58.479 9.846 -122.653 1.00 72.19 474 LEU A O 1
ATOM 3730 N N . ARG A 1 475 ? 58.758 9.477 -124.842 1.00 74.81 475 ARG A N 1
ATOM 3731 C CA . ARG A 1 475 ? 57.553 8.643 -125.001 1.00 74.81 475 ARG A CA 1
ATOM 3732 C C . ARG A 1 475 ? 57.702 7.289 -124.321 1.00 74.81 475 ARG A C 1
ATOM 3734 O O . ARG A 1 475 ? 56.751 6.842 -123.683 1.00 74.81 475 ARG A O 1
ATOM 3741 N N . SER A 1 476 ? 58.877 6.666 -124.410 1.00 74.94 476 SER A N 1
ATOM 3742 C CA . SER A 1 476 ? 59.175 5.430 -123.679 1.00 74.94 476 SER A CA 1
ATOM 3743 C C . SER A 1 476 ? 59.151 5.671 -122.170 1.00 74.94 476 SER A C 1
ATOM 3745 O O . SER A 1 476 ? 58.437 4.971 -121.457 1.00 74.94 476 SER A O 1
ATOM 3747 N N . GLN A 1 477 ? 59.817 6.729 -121.693 1.00 72.00 477 GLN A N 1
ATOM 3748 C CA . GLN A 1 477 ? 59.795 7.131 -120.281 1.00 72.00 477 GLN A CA 1
ATOM 3749 C C . GLN A 1 477 ? 58.379 7.467 -119.798 1.00 72.00 477 GLN A C 1
ATOM 3751 O O . GLN A 1 477 ? 57.999 7.078 -118.698 1.00 72.00 477 GLN A O 1
ATOM 3756 N N . LYS A 1 478 ? 57.559 8.129 -120.624 1.00 72.94 478 LYS A N 1
ATOM 3757 C CA . LYS A 1 478 ? 56.146 8.399 -120.325 1.00 72.94 478 LYS A CA 1
ATOM 3758 C C . LYS A 1 478 ? 55.326 7.109 -120.254 1.00 72.94 478 LYS A C 1
ATOM 3760 O O . LYS A 1 478 ? 54.555 6.945 -119.320 1.00 72.94 478 LYS A O 1
ATOM 3765 N N . GLY A 1 479 ? 55.502 6.181 -121.194 1.00 72.69 479 GLY A N 1
ATOM 3766 C CA . GLY A 1 479 ? 54.789 4.899 -121.201 1.00 72.69 479 GLY A CA 1
ATOM 3767 C C . GLY A 1 479 ? 55.210 3.951 -120.070 1.00 72.69 479 GLY A C 1
ATOM 3768 O O . GLY A 1 479 ? 54.405 3.140 -119.607 1.00 72.69 479 GLY A O 1
ATOM 3769 N N . GLU A 1 480 ? 56.458 4.039 -119.611 1.00 74.38 480 GLU A N 1
ATOM 3770 C CA . GLU A 1 480 ? 56.939 3.374 -118.396 1.00 74.38 480 GLU A CA 1
ATOM 3771 C C . GLU A 1 480 ? 56.382 4.047 -117.137 1.00 74.38 480 GLU A C 1
ATOM 3773 O O . GLU A 1 480 ? 55.879 3.351 -116.256 1.00 74.38 480 GLU A O 1
ATOM 3778 N N . ALA A 1 481 ? 56.365 5.382 -117.084 1.00 68.88 481 ALA A N 1
ATOM 3779 C CA . ALA A 1 481 ? 55.766 6.142 -115.990 1.00 68.88 481 ALA A CA 1
ATOM 3780 C C . ALA A 1 481 ? 54.249 5.913 -115.872 1.00 68.88 481 ALA A C 1
ATOM 3782 O O . ALA A 1 481 ? 53.745 5.743 -114.767 1.00 68.88 481 ALA A O 1
ATOM 3783 N N . ASP A 1 482 ? 53.519 5.833 -116.988 1.00 72.00 482 ASP A N 1
ATOM 3784 C CA . ASP A 1 482 ? 52.079 5.554 -117.006 1.00 72.00 482 ASP A CA 1
ATOM 3785 C C . ASP A 1 482 ? 51.777 4.130 -116.509 1.00 72.00 482 ASP A C 1
ATOM 3787 O O . ASP A 1 482 ? 50.824 3.926 -115.754 1.00 72.00 482 ASP A O 1
ATOM 3791 N N . ARG A 1 483 ? 52.610 3.142 -116.870 1.00 76.38 483 ARG A N 1
ATOM 3792 C CA . ARG A 1 483 ? 52.490 1.765 -116.362 1.00 76.38 483 ARG A CA 1
ATOM 3793 C C . ARG A 1 483 ? 52.846 1.664 -114.881 1.00 76.38 483 ARG A C 1
ATOM 3795 O O . ARG A 1 483 ? 52.103 1.037 -114.130 1.00 76.38 483 ARG A O 1
ATOM 3802 N N . ALA A 1 484 ? 53.924 2.316 -114.451 1.00 73.56 484 ALA A N 1
ATOM 3803 C CA . ALA A 1 484 ? 54.304 2.392 -113.043 1.00 73.56 484 ALA A CA 1
ATOM 3804 C C . ALA A 1 484 ? 53.217 3.083 -112.204 1.00 73.56 484 ALA A C 1
ATOM 3806 O O . ALA A 1 484 ? 52.890 2.613 -111.118 1.00 73.56 484 ALA A O 1
ATOM 3807 N N . LEU A 1 485 ? 52.591 4.141 -112.728 1.00 74.50 485 LEU A N 1
ATOM 3808 C CA . LEU A 1 485 ? 51.489 4.837 -112.069 1.00 74.50 485 LEU A CA 1
ATOM 3809 C C . LEU A 1 485 ? 50.203 4.006 -112.044 1.00 74.50 485 LEU A C 1
ATOM 3811 O O . LEU A 1 485 ? 49.489 4.038 -111.047 1.00 74.50 485 LEU A O 1
ATOM 3815 N N . ALA A 1 486 ? 49.885 3.267 -113.108 1.00 75.50 486 ALA A N 1
ATOM 3816 C CA . ALA A 1 486 ? 48.725 2.377 -113.131 1.00 75.50 486 ALA A CA 1
ATOM 3817 C C . ALA A 1 486 ? 48.867 1.246 -112.100 1.00 75.50 486 ALA A C 1
ATOM 3819 O O . ALA A 1 486 ? 47.925 0.992 -111.348 1.00 75.50 486 ALA A O 1
ATOM 3820 N N . GLN A 1 487 ? 50.056 0.640 -112.010 1.00 78.88 487 GLN A N 1
ATOM 3821 C CA . GLN A 1 487 ? 50.367 -0.371 -111.000 1.00 78.88 487 GLN A CA 1
ATOM 3822 C C . GLN A 1 487 ? 50.328 0.225 -109.586 1.00 78.88 487 GLN A C 1
ATOM 3824 O O . GLN A 1 487 ? 49.616 -0.285 -108.724 1.00 78.88 487 GLN A O 1
ATOM 3829 N N . ALA A 1 488 ? 50.986 1.370 -109.372 1.00 73.88 488 ALA A N 1
ATOM 3830 C CA . ALA A 1 488 ? 50.952 2.077 -108.096 1.00 73.88 488 ALA A CA 1
ATOM 3831 C C . ALA A 1 488 ? 49.520 2.461 -107.695 1.00 73.88 488 ALA A C 1
ATOM 3833 O O . ALA A 1 488 ? 49.163 2.310 -106.536 1.00 73.88 488 ALA A O 1
ATOM 3834 N N . ARG A 1 489 ? 48.661 2.895 -108.627 1.00 73.94 489 ARG A N 1
ATOM 3835 C CA . ARG A 1 489 ? 47.243 3.187 -108.353 1.00 73.94 489 ARG A CA 1
ATOM 3836 C C . ARG A 1 489 ? 46.473 1.950 -107.915 1.00 73.94 489 ARG A C 1
ATOM 3838 O O . ARG A 1 489 ? 45.656 2.056 -107.008 1.00 73.94 489 ARG A O 1
ATOM 3845 N N . GLN A 1 490 ? 46.703 0.799 -108.540 1.00 76.94 490 GLN A N 1
ATOM 3846 C CA . GLN A 1 490 ? 46.030 -0.440 -108.154 1.00 76.94 490 GLN A CA 1
ATOM 3847 C C . GLN A 1 490 ? 46.461 -0.890 -106.749 1.00 76.94 490 GLN A C 1
ATOM 3849 O O . GLN A 1 490 ? 45.605 -1.201 -105.916 1.00 76.94 490 GLN A O 1
ATOM 3854 N N . ASP A 1 491 ? 47.761 -0.831 -106.460 1.00 77.94 491 ASP A N 1
ATOM 3855 C CA . ASP A 1 491 ? 48.320 -1.177 -105.150 1.00 77.94 491 ASP A CA 1
ATOM 3856 C C . ASP A 1 491 ? 47.888 -0.168 -104.067 1.00 77.94 491 ASP A C 1
ATOM 3858 O O . ASP A 1 491 ? 47.441 -0.565 -102.988 1.00 77.94 491 ASP A O 1
ATOM 3862 N N . HIS A 1 492 ? 47.893 1.135 -104.375 1.00 78.00 492 HIS A N 1
ATOM 3863 C CA . HIS A 1 492 ? 47.386 2.193 -103.495 1.00 78.00 492 HIS A CA 1
ATOM 3864 C C . HIS A 1 492 ? 45.880 2.073 -103.250 1.00 78.00 492 HIS A C 1
ATOM 3866 O O . HIS A 1 492 ? 45.442 2.273 -102.122 1.00 78.00 492 HIS A O 1
ATOM 3872 N N . GLN A 1 493 ? 45.070 1.709 -104.250 1.00 75.38 493 GLN A N 1
ATOM 3873 C CA . GLN A 1 493 ? 43.631 1.489 -104.060 1.00 75.38 493 GLN A CA 1
ATOM 3874 C C . GLN A 1 493 ? 43.349 0.284 -103.158 1.00 75.38 493 GLN A C 1
ATOM 3876 O O . GLN A 1 493 ? 42.441 0.347 -102.325 1.00 75.38 493 GLN A O 1
ATOM 3881 N N . ALA A 1 494 ? 44.117 -0.800 -103.291 1.00 78.75 494 ALA A N 1
ATOM 3882 C CA . ALA A 1 494 ? 44.009 -1.954 -102.404 1.00 78.75 494 ALA A CA 1
ATOM 3883 C C . ALA A 1 494 ? 44.415 -1.593 -100.962 1.00 78.75 494 ALA A C 1
ATOM 3885 O O . ALA A 1 494 ? 43.663 -1.872 -100.026 1.00 78.75 494 ALA A O 1
ATOM 3886 N N . GLN A 1 495 ? 45.542 -0.893 -100.787 1.00 79.00 495 GLN A N 1
ATOM 3887 C CA . GLN A 1 495 ? 46.010 -0.417 -99.479 1.00 79.00 495 GLN A CA 1
ATOM 3888 C C . GLN A 1 495 ? 45.054 0.603 -98.845 1.00 79.00 495 GLN A C 1
ATOM 3890 O O . GLN A 1 495 ? 44.779 0.530 -97.649 1.00 79.00 495 GLN A O 1
ATOM 3895 N N . ALA A 1 496 ? 44.486 1.519 -99.632 1.00 75.25 496 ALA A N 1
ATOM 3896 C CA . ALA A 1 496 ? 43.526 2.510 -99.156 1.00 75.25 496 ALA A CA 1
ATOM 3897 C C . ALA A 1 496 ? 42.230 1.858 -98.657 1.00 75.25 496 ALA A C 1
ATOM 3899 O O . ALA A 1 496 ? 41.692 2.288 -97.639 1.00 75.25 496 ALA A O 1
ATOM 3900 N N . ARG A 1 497 ? 41.743 0.802 -99.326 1.00 78.81 497 ARG A N 1
ATOM 3901 C CA . ARG A 1 497 ? 40.568 0.039 -98.869 1.00 78.81 497 ARG A CA 1
ATOM 3902 C C . ARG A 1 497 ? 40.839 -0.706 -97.561 1.00 78.81 497 ARG A C 1
ATOM 3904 O O . ARG A 1 497 ? 39.991 -0.666 -96.673 1.00 78.81 497 ARG A O 1
ATOM 3911 N N . ASP A 1 498 ? 42.004 -1.341 -97.423 1.00 81.12 498 ASP A N 1
ATOM 3912 C CA . ASP A 1 498 ? 42.393 -2.040 -96.189 1.00 81.12 498 ASP A CA 1
ATOM 3913 C C . ASP A 1 498 ? 42.557 -1.067 -95.009 1.00 81.12 498 ASP A C 1
ATOM 3915 O O . ASP A 1 498 ? 42.004 -1.281 -93.929 1.00 81.12 498 ASP A O 1
ATOM 3919 N N . LEU A 1 499 ? 43.226 0.068 -95.227 1.00 78.31 499 LEU A N 1
ATOM 3920 C CA . LEU A 1 499 ? 43.357 1.118 -94.214 1.00 78.31 499 LEU A CA 1
ATOM 3921 C C . LEU A 1 499 ? 42.020 1.785 -93.881 1.00 78.31 499 LEU A C 1
ATOM 3923 O O . LEU A 1 499 ? 41.779 2.108 -92.722 1.00 78.31 499 LEU A O 1
ATOM 3927 N N . GLN A 1 500 ? 41.116 1.941 -94.852 1.00 77.00 500 GLN A N 1
ATOM 3928 C CA . GLN A 1 500 ? 39.764 2.437 -94.599 1.00 77.00 500 GLN A CA 1
ATOM 3929 C C . GLN A 1 500 ? 38.954 1.461 -93.737 1.00 77.00 500 GLN A C 1
ATOM 3931 O O . GLN A 1 500 ? 38.280 1.898 -92.804 1.00 77.00 500 GLN A O 1
ATOM 3936 N N . ALA A 1 501 ? 39.036 0.155 -94.004 1.00 80.19 501 ALA A N 1
ATOM 3937 C CA . ALA A 1 501 ? 38.387 -0.863 -93.180 1.00 80.19 501 ALA A CA 1
ATOM 3938 C C . ALA A 1 501 ? 38.962 -0.881 -91.750 1.00 80.19 501 ALA A C 1
ATOM 3940 O O . ALA A 1 501 ? 38.198 -0.893 -90.782 1.00 80.19 501 ALA A O 1
ATOM 3941 N N . LYS A 1 502 ? 40.292 -0.786 -91.606 1.00 79.94 502 LYS A N 1
ATOM 3942 C CA . LYS A 1 502 ? 40.972 -0.677 -90.304 1.00 79.94 502 LYS A CA 1
ATOM 3943 C C . LYS A 1 502 ? 40.577 0.590 -89.544 1.00 79.94 502 LYS A C 1
ATOM 3945 O O . LYS A 1 502 ? 40.246 0.492 -88.367 1.00 79.94 502 LYS A O 1
ATOM 3950 N N . ALA A 1 503 ? 40.538 1.748 -90.203 1.00 74.94 503 ALA A N 1
ATOM 3951 C CA . ALA A 1 503 ? 40.120 3.011 -89.593 1.00 74.94 503 ALA A CA 1
ATOM 3952 C C . ALA A 1 503 ? 38.650 2.969 -89.137 1.00 74.94 503 ALA A C 1
ATOM 3954 O O . ALA A 1 503 ? 38.337 3.392 -88.030 1.00 74.94 503 ALA A O 1
ATOM 3955 N N . GLN A 1 504 ? 37.746 2.386 -89.935 1.00 77.75 504 GLN A N 1
ATOM 3956 C CA . GLN A 1 504 ? 36.340 2.206 -89.543 1.00 77.75 504 GLN A CA 1
ATOM 3957 C C . GLN A 1 504 ? 36.176 1.234 -88.366 1.00 77.75 504 GLN A C 1
ATOM 3959 O O . GLN A 1 504 ? 35.380 1.488 -87.461 1.00 77.75 504 GLN A O 1
ATOM 3964 N N . GLN A 1 505 ? 36.927 0.129 -88.352 1.00 78.62 505 GLN A N 1
ATOM 3965 C CA . GLN A 1 505 ? 36.917 -0.827 -87.245 1.00 78.62 505 GLN A CA 1
ATOM 3966 C C . GLN A 1 505 ? 37.463 -0.200 -85.953 1.00 78.62 505 GLN A C 1
ATOM 3968 O O . GLN A 1 505 ? 36.883 -0.394 -84.886 1.00 78.62 505 GLN A O 1
ATOM 3973 N N . GLN A 1 506 ? 38.548 0.572 -86.046 1.00 77.19 506 GLN A N 1
ATOM 3974 C CA . GLN A 1 506 ? 39.129 1.283 -84.906 1.00 77.19 506 GLN A CA 1
ATOM 3975 C C . GLN A 1 506 ? 38.220 2.415 -84.411 1.00 77.19 506 GLN A C 1
ATOM 3977 O O . GLN A 1 506 ? 38.047 2.540 -83.202 1.00 77.19 506 GLN A O 1
ATOM 3982 N N . GLY A 1 507 ? 37.558 3.156 -85.308 1.00 73.38 507 GLY A N 1
ATOM 3983 C CA . GLY A 1 507 ? 36.573 4.184 -84.954 1.00 73.38 507 GLY A CA 1
ATOM 3984 C C . GLY A 1 507 ? 35.389 3.627 -84.157 1.00 73.38 507 GLY A C 1
ATOM 3985 O O . GLY A 1 507 ? 35.061 4.152 -83.098 1.00 73.38 507 GLY A O 1
ATOM 3986 N N . ARG A 1 508 ? 34.825 2.484 -84.576 1.00 79.12 508 ARG A N 1
ATOM 3987 C CA . ARG A 1 508 ? 33.793 1.776 -83.789 1.00 79.12 508 ARG A CA 1
ATOM 3988 C C . ARG A 1 508 ? 34.308 1.320 -82.419 1.00 79.12 508 ARG A C 1
ATOM 3990 O O . ARG A 1 508 ? 33.557 1.328 -81.447 1.00 79.12 508 ARG A O 1
ATOM 3997 N N . GLY A 1 509 ? 35.578 0.920 -82.334 1.00 74.31 509 GLY A N 1
ATOM 3998 C CA . GLY A 1 509 ? 36.227 0.567 -81.069 1.00 74.31 509 GLY A CA 1
ATOM 3999 C C . GLY A 1 509 ? 36.369 1.757 -80.112 1.00 74.31 509 GLY A C 1
ATOM 4000 O O . GLY A 1 509 ? 36.147 1.595 -78.913 1.00 74.31 509 GLY A O 1
ATOM 4001 N N . VAL A 1 510 ? 36.680 2.949 -80.635 1.00 73.75 510 VAL A N 1
ATOM 4002 C CA . VAL A 1 510 ? 36.723 4.203 -79.862 1.00 73.75 510 VAL A CA 1
ATOM 4003 C C . VAL A 1 510 ? 35.330 4.568 -79.348 1.00 73.75 510 VAL A C 1
ATOM 4005 O O . VAL A 1 510 ? 35.177 4.807 -78.153 1.00 73.75 510 VAL A O 1
ATOM 4008 N N . GLU A 1 511 ? 34.301 4.519 -80.197 1.00 75.56 511 GLU A N 1
ATOM 4009 C CA . GLU A 1 511 ? 32.914 4.800 -79.792 1.00 75.56 511 GLU A CA 1
ATOM 4010 C C . GLU A 1 511 ? 32.434 3.862 -78.671 1.00 75.56 511 GLU A C 1
ATOM 4012 O O . GLU A 1 511 ? 31.853 4.314 -77.683 1.00 75.56 511 GLU A O 1
ATOM 4017 N N . GLN A 1 512 ? 32.722 2.559 -78.772 1.00 76.94 512 GLN A N 1
ATOM 4018 C CA . GLN A 1 512 ? 32.382 1.585 -77.727 1.00 76.94 512 GLN A CA 1
ATOM 4019 C C . GLN A 1 512 ? 33.128 1.852 -76.411 1.00 76.94 512 GLN A C 1
ATOM 4021 O O . GLN A 1 512 ? 32.529 1.767 -75.337 1.00 76.94 512 GLN A O 1
ATOM 4026 N N . ALA A 1 513 ? 34.418 2.198 -76.473 1.00 70.94 513 ALA A N 1
ATOM 4027 C CA . ALA A 1 513 ? 35.206 2.529 -75.287 1.00 70.94 513 ALA A CA 1
ATOM 4028 C C . ALA A 1 513 ? 34.724 3.831 -74.620 1.00 70.94 513 ALA A C 1
ATOM 4030 O O . ALA A 1 513 ? 34.619 3.893 -73.394 1.00 70.94 513 ALA A O 1
ATOM 4031 N N . GLN A 1 514 ? 34.357 4.845 -75.411 1.00 73.25 514 GLN A N 1
ATOM 4032 C CA . GLN A 1 514 ? 33.789 6.104 -74.919 1.00 73.25 514 GLN A CA 1
ATOM 4033 C C . GLN A 1 514 ? 32.411 5.898 -74.271 1.00 73.25 514 GLN A C 1
ATOM 4035 O O . GLN A 1 514 ? 32.147 6.463 -73.210 1.00 73.25 514 GLN A O 1
ATOM 4040 N N . GLN A 1 515 ? 31.557 5.039 -74.841 1.00 78.62 515 GLN A N 1
ATOM 4041 C CA . GLN A 1 515 ? 30.273 4.668 -74.231 1.00 78.62 515 GLN A CA 1
ATOM 4042 C C . GLN A 1 515 ? 30.452 3.946 -72.888 1.00 78.62 515 GLN A C 1
ATOM 4044 O O . GLN A 1 515 ? 29.750 4.265 -71.929 1.00 78.62 515 GLN A O 1
ATOM 4049 N N . GLN A 1 516 ? 31.407 3.014 -72.792 1.00 75.50 516 GLN A N 1
ATOM 4050 C CA . GLN A 1 516 ? 31.724 2.332 -71.530 1.00 75.50 516 GLN A CA 1
ATOM 4051 C C . GLN A 1 516 ? 32.256 3.302 -70.467 1.00 75.50 516 GLN A C 1
ATOM 4053 O O . GLN A 1 516 ? 31.836 3.223 -69.313 1.00 75.50 516 GLN A O 1
ATOM 4058 N N . ASN A 1 517 ? 33.125 4.245 -70.846 1.00 72.44 517 ASN A N 1
ATOM 4059 C CA . ASN A 1 517 ? 33.588 5.300 -69.943 1.00 72.44 517 ASN A CA 1
ATOM 4060 C C . ASN A 1 517 ? 32.426 6.175 -69.457 1.00 72.44 517 ASN A C 1
ATOM 4062 O O . ASN A 1 517 ? 32.308 6.408 -68.260 1.00 72.44 517 ASN A O 1
ATOM 4066 N N . ALA A 1 518 ? 31.529 6.595 -70.353 1.00 74.12 518 ALA A N 1
ATOM 4067 C CA . ALA A 1 518 ? 30.369 7.402 -69.983 1.00 74.12 518 ALA A CA 1
ATOM 4068 C C . ALA A 1 518 ? 29.421 6.675 -69.007 1.00 74.12 518 ALA A C 1
ATOM 4070 O O . ALA A 1 518 ? 28.885 7.312 -68.098 1.00 74.12 518 ALA A O 1
ATOM 4071 N N . ASP A 1 519 ? 29.220 5.360 -69.161 1.00 78.31 519 ASP A N 1
ATOM 4072 C CA . ASP A 1 519 ? 28.420 4.554 -68.225 1.00 78.31 519 ASP A CA 1
ATOM 4073 C C . ASP A 1 519 ? 29.099 4.431 -66.851 1.00 78.31 519 ASP A C 1
ATOM 4075 O O . ASP A 1 519 ? 28.471 4.694 -65.824 1.00 78.31 519 ASP A O 1
ATOM 4079 N N . LEU A 1 520 ? 30.400 4.118 -66.816 1.00 70.06 520 LEU A N 1
ATOM 4080 C CA . LEU A 1 520 ? 31.171 4.039 -65.570 1.00 70.06 520 LEU A CA 1
ATOM 4081 C C . LEU A 1 520 ? 31.229 5.387 -64.839 1.00 70.06 520 LEU A C 1
ATOM 4083 O O . LEU A 1 520 ? 31.064 5.420 -63.621 1.00 70.06 520 LEU A O 1
ATOM 4087 N N . THR A 1 521 ? 31.381 6.503 -65.559 1.00 70.19 521 THR A N 1
ATOM 4088 C CA . THR A 1 521 ? 31.335 7.851 -64.973 1.00 70.19 521 THR A CA 1
ATOM 4089 C C . THR A 1 521 ? 29.973 8.155 -64.353 1.00 70.19 521 THR A C 1
ATOM 4091 O O . THR A 1 521 ? 29.926 8.687 -63.246 1.00 70.19 521 THR A O 1
ATOM 4094 N N . ARG A 1 522 ? 28.857 7.785 -65.002 1.00 79.75 522 ARG A N 1
ATOM 4095 C CA . ARG A 1 522 ? 27.521 7.956 -64.399 1.00 79.75 522 ARG A CA 1
ATOM 4096 C C . ARG A 1 522 ? 27.359 7.128 -63.129 1.00 79.75 522 ARG A C 1
ATOM 4098 O O . ARG A 1 522 ? 26.837 7.645 -62.147 1.00 79.75 522 ARG A O 1
ATOM 4105 N N . ARG A 1 523 ? 27.808 5.869 -63.133 1.00 72.00 523 ARG A N 1
ATOM 4106 C CA . ARG A 1 523 ? 27.742 4.994 -61.949 1.00 72.00 523 ARG A CA 1
ATOM 4107 C C . ARG A 1 523 ? 28.594 5.526 -60.799 1.00 72.00 523 ARG A C 1
ATOM 4109 O O . ARG A 1 523 ? 28.136 5.508 -59.663 1.00 72.00 523 ARG A O 1
ATOM 4116 N N . LEU A 1 524 ? 29.788 6.045 -61.094 1.00 70.44 524 LEU A N 1
ATOM 4117 C CA . LEU A 1 524 ? 30.655 6.680 -60.101 1.00 70.44 524 LEU A CA 1
ATOM 4118 C C . LEU A 1 524 ? 29.994 7.929 -59.502 1.00 70.44 524 LEU A C 1
ATOM 4120 O O . LEU A 1 524 ? 29.899 8.036 -58.285 1.00 70.44 524 LEU A O 1
ATOM 4124 N N . GLN A 1 525 ? 29.442 8.815 -60.337 1.00 73.25 525 GLN A N 1
ATOM 4125 C CA . GLN A 1 525 ? 28.712 9.997 -59.863 1.00 73.25 525 GLN A CA 1
ATOM 4126 C C . GLN A 1 525 ? 27.500 9.627 -58.998 1.00 73.25 525 GLN A C 1
ATOM 4128 O O . GLN A 1 525 ? 27.244 10.282 -57.991 1.00 73.25 525 GLN A O 1
ATOM 4133 N N . GLN A 1 526 ? 26.760 8.575 -59.359 1.00 73.19 526 GLN A N 1
ATOM 4134 C CA . GLN A 1 526 ? 25.643 8.077 -58.552 1.00 73.19 526 GLN A CA 1
ATOM 4135 C C . GLN A 1 526 ? 26.116 7.532 -57.197 1.00 73.19 526 GLN A C 1
ATOM 4137 O O . GLN A 1 526 ? 25.516 7.867 -56.176 1.00 73.19 526 GLN A O 1
ATOM 4142 N N . ALA A 1 527 ? 27.204 6.758 -57.165 1.00 62.25 527 ALA A N 1
ATOM 4143 C CA . ALA A 1 527 ? 27.785 6.237 -55.928 1.00 62.25 527 ALA A CA 1
ATOM 4144 C C . ALA A 1 527 ? 28.322 7.362 -55.019 1.00 62.25 527 ALA A C 1
ATOM 4146 O O . ALA A 1 527 ? 28.052 7.375 -53.818 1.00 62.25 527 ALA A O 1
ATOM 4147 N N . GLU A 1 528 ? 29.005 8.362 -55.584 1.00 66.25 528 GLU A N 1
ATOM 4148 C CA . GLU A 1 528 ? 29.501 9.540 -54.856 1.00 66.25 528 GLU A CA 1
ATOM 4149 C C . GLU A 1 528 ? 28.356 10.399 -54.299 1.00 66.25 528 GLU A C 1
ATOM 4151 O O . GLU A 1 528 ? 28.427 10.875 -53.160 1.00 66.25 528 GLU A O 1
ATOM 4156 N N . GLN A 1 529 ? 27.272 10.571 -55.063 1.00 70.00 529 GLN A N 1
ATOM 4157 C CA . GLN A 1 529 ? 26.064 11.259 -54.600 1.00 70.00 529 GLN A CA 1
ATOM 4158 C C . GLN A 1 529 ? 25.380 10.503 -53.459 1.00 70.00 529 GLN A C 1
ATOM 4160 O O . GLN A 1 529 ? 25.021 11.126 -52.460 1.00 70.00 529 GLN A O 1
ATOM 4165 N N . GLN A 1 530 ? 25.244 9.178 -53.565 1.00 64.44 530 GLN A N 1
ATOM 4166 C CA . GLN A 1 530 ? 24.694 8.340 -52.496 1.00 64.44 530 GLN A CA 1
ATOM 4167 C C . GLN A 1 530 ? 25.562 8.397 -51.233 1.00 64.44 530 GLN A C 1
ATOM 4169 O O . GLN A 1 530 ? 25.038 8.600 -50.140 1.00 64.44 530 GLN A O 1
ATOM 4174 N N . SER A 1 531 ? 26.887 8.315 -51.375 1.00 58.28 531 SER A N 1
ATOM 4175 C CA . SER A 1 531 ? 27.836 8.441 -50.263 1.00 58.28 531 SER A CA 1
ATOM 4176 C C . SER A 1 531 ? 27.745 9.816 -49.587 1.00 58.28 531 SER A C 1
ATOM 4178 O O . SER A 1 531 ? 27.643 9.916 -48.363 1.00 58.28 531 SER A O 1
ATOM 4180 N N . SER A 1 532 ? 27.662 10.887 -50.383 1.00 62.66 532 SER A N 1
ATOM 4181 C CA . SER A 1 532 ? 27.479 12.258 -49.890 1.00 62.66 532 SER A CA 1
ATOM 4182 C C . SER A 1 532 ? 26.131 12.451 -49.190 1.00 62.66 532 SER A C 1
ATOM 4184 O O . SER A 1 532 ? 26.040 13.164 -48.190 1.00 62.66 532 SER A O 1
ATOM 4186 N N . GLN A 1 533 ? 25.065 11.831 -49.701 1.00 65.56 533 GLN A N 1
ATOM 4187 C CA . GLN A 1 533 ? 23.736 11.878 -49.098 1.00 65.56 533 GLN A CA 1
ATOM 4188 C C . GLN A 1 533 ? 23.707 11.130 -47.760 1.00 65.56 533 GLN A C 1
ATOM 4190 O O . GLN A 1 533 ? 23.211 11.684 -46.780 1.00 65.56 533 GLN A O 1
ATOM 4195 N N . LEU A 1 534 ? 24.311 9.940 -47.692 1.00 58.31 534 LEU A N 1
ATOM 4196 C CA . LEU A 1 534 ? 24.480 9.180 -46.452 1.00 58.31 534 LEU A CA 1
ATOM 4197 C C . LEU A 1 534 ? 25.326 9.955 -45.428 1.00 58.31 534 LEU A C 1
ATOM 4199 O O . LEU A 1 534 ? 24.971 10.000 -44.254 1.00 58.31 534 LEU A O 1
ATOM 4203 N N . GLN A 1 535 ? 26.392 10.645 -45.854 1.00 53.88 535 GLN A N 1
ATOM 4204 C CA . GLN A 1 535 ? 27.176 11.530 -44.980 1.00 53.88 535 GLN A CA 1
ATOM 4205 C C . GLN A 1 535 ? 26.363 12.718 -44.441 1.00 53.88 535 GLN A C 1
ATOM 4207 O O . GLN A 1 535 ? 26.511 13.083 -43.276 1.00 53.88 535 GLN A O 1
ATOM 4212 N N . ARG A 1 536 ? 25.492 13.330 -45.255 1.00 60.75 536 ARG A N 1
ATOM 4213 C CA . ARG A 1 536 ? 24.613 14.422 -44.792 1.00 60.75 536 ARG A CA 1
ATOM 4214 C C . ARG A 1 536 ? 23.538 13.926 -43.830 1.00 60.75 536 ARG A C 1
ATOM 4216 O O . ARG A 1 536 ? 23.301 14.586 -42.823 1.00 60.75 536 ARG A O 1
ATOM 4223 N N . GLN A 1 537 ? 22.917 12.784 -44.121 1.00 54.94 537 GLN A N 1
ATOM 4224 C CA . GLN A 1 537 ? 21.953 12.143 -43.222 1.00 54.94 537 GLN A CA 1
ATOM 4225 C C . GLN A 1 537 ? 22.610 11.766 -41.891 1.00 54.94 537 GLN A C 1
ATOM 4227 O O . GLN A 1 537 ? 22.018 12.004 -40.846 1.00 54.94 537 GLN A O 1
ATOM 4232 N N . LEU A 1 538 ? 23.860 11.294 -41.909 1.00 54.09 538 LEU A N 1
ATOM 4233 C CA . LEU A 1 538 ? 24.637 11.049 -40.696 1.00 54.09 538 LEU A CA 1
ATOM 4234 C C . LEU A 1 538 ? 24.884 12.318 -39.899 1.00 54.09 538 LEU A C 1
ATOM 4236 O O . LEU A 1 538 ? 24.687 12.307 -38.694 1.00 54.09 538 LEU A O 1
ATOM 4240 N N . LYS A 1 539 ? 25.349 13.392 -40.543 1.00 50.50 539 LYS A N 1
ATOM 4241 C CA . LYS A 1 539 ? 25.605 14.647 -39.837 1.00 50.50 539 LYS A CA 1
ATOM 4242 C C . LYS A 1 539 ? 24.321 15.162 -39.185 1.00 50.50 539 LYS A C 1
ATOM 4244 O O . LYS A 1 539 ? 24.350 15.551 -38.029 1.00 50.50 539 LYS A O 1
ATOM 4249 N N . ALA A 1 540 ? 23.188 15.050 -39.878 1.00 53.53 540 ALA A N 1
ATOM 4250 C CA . ALA A 1 540 ? 21.880 15.377 -39.322 1.00 53.53 540 ALA A CA 1
ATOM 4251 C C . ALA A 1 540 ? 21.455 14.449 -38.163 1.00 53.53 540 ALA A C 1
ATOM 4253 O O . ALA A 1 540 ? 20.928 14.942 -37.175 1.00 53.53 540 ALA A O 1
ATOM 4254 N N . GLU A 1 541 ? 21.709 13.138 -38.236 1.00 49.03 541 GLU A N 1
ATOM 4255 C CA . GLU A 1 541 ? 21.451 12.178 -37.145 1.00 49.03 541 GLU A CA 1
ATOM 4256 C C . GLU A 1 541 ? 22.400 12.368 -35.951 1.00 49.03 541 GLU A C 1
ATOM 4258 O O . GLU A 1 541 ? 21.981 12.245 -34.808 1.00 49.03 541 GLU A O 1
ATOM 4263 N N . GLN A 1 542 ? 23.676 12.687 -36.177 1.00 43.75 542 GLN A N 1
ATOM 4264 C CA . GLN A 1 542 ? 24.662 12.963 -35.127 1.00 43.75 542 GLN A CA 1
ATOM 4265 C C . GLN A 1 542 ? 24.378 14.297 -34.437 1.00 43.75 542 GLN A C 1
ATOM 4267 O O . GLN A 1 542 ? 24.382 14.351 -33.209 1.00 43.75 542 GLN A O 1
ATOM 4272 N N . ASP A 1 543 ? 24.074 15.344 -35.207 1.00 43.38 543 ASP A N 1
ATOM 4273 C CA . ASP A 1 543 ? 23.672 16.652 -34.686 1.00 43.38 543 ASP A CA 1
ATOM 4274 C C . ASP A 1 543 ? 22.296 16.560 -33.998 1.00 43.38 543 ASP A C 1
ATOM 4276 O O . ASP A 1 543 ? 22.093 17.161 -32.945 1.00 43.38 543 ASP A O 1
ATOM 4280 N N . GLY A 1 544 ? 21.375 15.750 -34.534 1.00 44.31 544 GLY A N 1
ATOM 4281 C CA . GLY A 1 544 ? 20.069 15.445 -33.944 1.00 44.31 544 GLY A CA 1
ATOM 4282 C C . GLY A 1 544 ? 20.182 14.675 -32.629 1.00 44.31 544 GLY A C 1
ATOM 4283 O O . GLY A 1 544 ? 19.606 15.088 -31.632 1.00 44.31 544 GLY A O 1
ATOM 4284 N N . ARG A 1 545 ? 21.017 13.633 -32.565 1.00 43.88 545 ARG A N 1
ATOM 4285 C CA . ARG A 1 545 ? 21.285 12.875 -31.330 1.00 43.88 545 ARG A CA 1
ATOM 4286 C C . ARG A 1 545 ? 22.095 13.668 -30.310 1.00 43.88 545 ARG A C 1
ATOM 4288 O O . ARG A 1 545 ? 21.909 13.469 -29.114 1.00 43.88 545 ARG A O 1
ATOM 4295 N N . ALA A 1 546 ? 22.972 14.573 -30.744 1.00 37.00 546 ALA A N 1
ATOM 4296 C CA . ALA A 1 546 ? 23.622 15.535 -29.858 1.00 37.00 546 ALA A CA 1
ATOM 4297 C C . ALA A 1 546 ? 22.601 16.542 -29.302 1.00 37.00 546 ALA A C 1
ATOM 4299 O O . ALA A 1 546 ? 22.633 16.846 -28.111 1.00 37.00 546 ALA A O 1
ATOM 4300 N N . ALA A 1 547 ? 21.651 17.000 -30.122 1.00 40.75 547 ALA A N 1
ATOM 4301 C CA . ALA A 1 547 ? 20.538 17.836 -29.684 1.00 40.75 547 ALA A CA 1
ATOM 4302 C C . ALA A 1 547 ? 19.578 17.087 -28.743 1.00 40.75 547 ALA A C 1
ATOM 4304 O O . ALA A 1 547 ? 19.151 17.676 -27.756 1.00 40.75 547 ALA A O 1
ATOM 4305 N N . ASP A 1 548 ? 19.313 15.798 -28.965 1.00 40.81 548 ASP A N 1
ATOM 4306 C CA . ASP A 1 548 ? 18.505 14.947 -28.083 1.00 40.81 548 ASP A CA 1
ATOM 4307 C C . ASP A 1 548 ? 19.239 14.582 -26.789 1.00 40.81 548 ASP A C 1
ATOM 4309 O O . ASP A 1 548 ? 18.629 14.548 -25.728 1.00 40.81 548 ASP A O 1
ATOM 4313 N N . ALA A 1 549 ? 20.562 14.399 -26.818 1.00 36.03 549 ALA A N 1
ATOM 4314 C CA . ALA A 1 549 ? 21.374 14.265 -25.610 1.00 36.03 549 ALA A CA 1
ATOM 4315 C C . ALA A 1 549 ? 21.382 15.571 -24.791 1.00 36.03 549 ALA A C 1
ATOM 4317 O O . ALA A 1 549 ? 21.321 15.542 -23.561 1.00 36.03 549 ALA A O 1
ATOM 4318 N N . VAL A 1 550 ? 21.387 16.730 -25.458 1.00 38.38 550 VAL A N 1
ATOM 4319 C CA . VAL A 1 550 ? 21.229 18.052 -24.828 1.00 38.38 550 VAL A CA 1
ATOM 4320 C C . VAL A 1 550 ? 19.784 18.284 -24.354 1.00 38.38 550 VAL A C 1
ATOM 4322 O O . VAL A 1 550 ? 19.584 18.883 -23.294 1.00 38.38 550 VAL A O 1
ATOM 4325 N N . SER A 1 551 ? 18.767 17.774 -25.056 1.00 40.38 551 SER A N 1
ATOM 4326 C CA . SER A 1 551 ? 17.353 17.848 -24.657 1.00 40.38 551 SER A CA 1
ATOM 4327 C C . SER A 1 551 ? 17.058 16.932 -23.458 1.00 40.38 551 SER A C 1
ATOM 4329 O O . SER A 1 551 ? 16.451 17.364 -22.483 1.00 40.38 551 SER A O 1
ATOM 4331 N N . ALA A 1 552 ? 17.614 15.719 -23.435 1.00 37.50 552 ALA A N 1
ATOM 4332 C CA . ALA A 1 552 ? 17.563 14.791 -22.307 1.00 37.50 552 ALA A CA 1
ATOM 4333 C C . ALA A 1 552 ? 18.344 15.321 -21.091 1.00 37.50 552 ALA A C 1
ATOM 4335 O O . ALA A 1 552 ? 17.884 15.201 -19.952 1.00 37.50 552 ALA A O 1
ATOM 4336 N N . SER A 1 553 ? 19.483 15.990 -21.314 1.00 36.81 553 SER A N 1
ATOM 4337 C CA . SER A 1 553 ? 20.240 16.677 -20.258 1.00 36.81 553 SER A CA 1
ATOM 4338 C C . SER A 1 553 ? 19.512 17.924 -19.734 1.00 36.81 553 SER A C 1
ATOM 4340 O O . SER A 1 553 ? 19.554 18.200 -18.536 1.00 36.81 553 SER A O 1
ATOM 4342 N N . SER A 1 554 ? 18.788 18.658 -20.584 1.00 38.09 554 SER A N 1
ATOM 4343 C CA . SER A 1 554 ? 17.992 19.827 -20.176 1.00 38.09 554 SER A CA 1
ATOM 4344 C C . SER A 1 554 ? 16.658 19.453 -19.525 1.00 38.09 554 SER A C 1
ATOM 4346 O O . SER A 1 554 ? 16.263 20.124 -18.577 1.00 38.09 554 SER A O 1
ATOM 4348 N N . SER A 1 555 ? 16.019 18.349 -19.921 1.00 38.78 555 SER A N 1
ATOM 4349 C CA . SER A 1 555 ? 14.859 17.774 -19.227 1.00 38.78 555 SER A CA 1
ATOM 4350 C C . SER A 1 555 ? 15.257 17.186 -17.868 1.00 38.78 555 SER A C 1
ATOM 4352 O O . SER A 1 555 ? 14.539 17.370 -16.888 1.00 38.78 555 SER A O 1
ATOM 4354 N N . SER A 1 556 ? 16.444 16.574 -17.767 1.00 39.09 556 SER A N 1
ATOM 4355 C CA . SER A 1 556 ? 17.027 16.160 -16.481 1.00 39.09 556 SER A CA 1
ATOM 4356 C C . SER A 1 556 ? 17.424 17.365 -15.612 1.00 39.09 556 SER A C 1
ATOM 4358 O O . SER A 1 556 ? 17.236 17.339 -14.400 1.00 39.09 556 SER A O 1
ATOM 4360 N N . GLN A 1 557 ? 17.903 18.469 -16.205 1.00 41.91 557 GLN A N 1
ATOM 4361 C CA . GLN A 1 557 ? 18.128 19.732 -15.485 1.00 41.91 557 GLN A CA 1
ATOM 4362 C C . GLN A 1 557 ? 16.827 20.429 -15.068 1.00 41.91 557 GLN A C 1
ATOM 4364 O O . GLN A 1 557 ? 16.817 21.084 -14.029 1.00 41.91 557 GLN A O 1
ATOM 4369 N N . ALA A 1 558 ? 15.752 20.322 -15.852 1.00 47.28 558 ALA A N 1
ATOM 4370 C CA . ALA A 1 558 ? 14.434 20.842 -15.500 1.00 47.28 558 ALA A CA 1
ATOM 4371 C C . ALA A 1 558 ? 13.851 20.060 -14.317 1.00 47.28 558 ALA A C 1
ATOM 4373 O O . ALA A 1 558 ? 13.524 20.670 -13.306 1.00 47.28 558 ALA A O 1
ATOM 4374 N N . ALA A 1 559 ? 13.883 18.724 -14.370 1.00 43.97 559 ALA A N 1
ATOM 4375 C CA . ALA A 1 559 ? 13.493 17.867 -13.251 1.00 43.97 559 ALA A CA 1
ATOM 4376 C C . ALA A 1 559 ? 14.331 18.137 -11.985 1.00 43.97 559 ALA A C 1
ATOM 4378 O O . ALA A 1 559 ? 13.789 18.211 -10.885 1.00 43.97 559 ALA A O 1
ATOM 4379 N N . LEU A 1 560 ? 15.643 18.374 -12.129 1.00 44.81 560 LEU A N 1
ATOM 4380 C CA . LEU A 1 560 ? 16.515 18.760 -11.015 1.00 44.81 560 LEU A CA 1
ATOM 4381 C C . LEU A 1 560 ? 16.177 20.154 -10.459 1.00 44.81 560 LEU A C 1
ATOM 4383 O O . LEU A 1 560 ? 16.217 20.353 -9.247 1.00 44.81 560 LEU A O 1
ATOM 4387 N N . ARG A 1 561 ? 15.838 21.129 -11.314 1.00 51.44 561 ARG A N 1
ATOM 4388 C CA . ARG A 1 561 ? 15.398 22.470 -10.886 1.00 51.44 561 ARG A CA 1
ATOM 4389 C C . ARG A 1 561 ? 14.056 22.420 -10.165 1.00 51.44 561 ARG A C 1
ATOM 4391 O O . ARG A 1 561 ? 13.913 23.100 -9.153 1.00 51.44 561 ARG A O 1
ATOM 4398 N N . ASP A 1 562 ? 13.125 21.604 -10.641 1.00 48.94 562 ASP A N 1
ATOM 4399 C CA . ASP A 1 562 ? 11.811 21.419 -10.026 1.00 48.94 562 ASP A CA 1
ATOM 4400 C C . ASP A 1 562 ? 11.937 20.708 -8.672 1.00 48.94 562 ASP A C 1
ATOM 4402 O O . ASP A 1 562 ? 11.358 21.160 -7.683 1.00 48.94 562 ASP A O 1
ATOM 4406 N N . ALA A 1 563 ? 12.792 19.684 -8.573 1.00 44.12 563 ALA A N 1
ATOM 4407 C CA . ALA A 1 563 ? 13.128 19.032 -7.306 1.00 44.12 563 ALA A CA 1
ATOM 4408 C C . ALA A 1 563 ? 13.815 19.997 -6.316 1.00 44.12 563 ALA A C 1
ATOM 4410 O O . ALA A 1 563 ? 13.467 20.040 -5.134 1.00 44.12 563 ALA A O 1
ATOM 4411 N N . GLN A 1 564 ? 14.744 20.837 -6.789 1.00 47.88 564 GLN A N 1
ATOM 4412 C CA . GLN A 1 564 ? 15.380 21.879 -5.973 1.00 47.88 564 GLN A CA 1
ATOM 4413 C C . GLN A 1 564 ? 14.389 22.962 -5.522 1.00 47.88 564 GLN A C 1
ATOM 4415 O O . GLN A 1 564 ? 14.497 23.461 -4.401 1.00 47.88 564 GLN A O 1
ATOM 4420 N N . ALA A 1 565 ? 13.429 23.340 -6.369 1.00 52.72 565 ALA A N 1
ATOM 4421 C CA . ALA A 1 565 ? 12.383 24.299 -6.029 1.00 52.72 565 ALA A CA 1
ATOM 4422 C C . ALA A 1 565 ? 11.430 23.724 -4.970 1.00 52.72 565 ALA A C 1
ATOM 4424 O O . ALA A 1 565 ? 11.213 24.369 -3.944 1.00 52.72 565 ALA A O 1
ATOM 4425 N N . ALA A 1 566 ? 10.956 22.488 -5.158 1.00 47.28 566 ALA A N 1
ATOM 4426 C CA . ALA A 1 566 ? 10.115 21.782 -4.193 1.00 47.28 566 ALA A CA 1
ATOM 4427 C C . ALA A 1 566 ? 10.817 21.610 -2.833 1.00 47.28 566 ALA A C 1
ATOM 4429 O O . ALA A 1 566 ? 10.222 21.877 -1.787 1.00 47.28 566 ALA A O 1
ATOM 4430 N N . SER A 1 567 ? 12.111 21.268 -2.838 1.00 46.91 567 SER A N 1
ATOM 4431 C CA . SER A 1 567 ? 12.925 21.175 -1.621 1.00 46.91 567 SER A CA 1
ATOM 4432 C C . SER A 1 567 ? 13.042 22.512 -0.877 1.00 46.91 567 SER A C 1
ATOM 4434 O O . SER A 1 567 ? 12.956 22.525 0.352 1.00 46.91 567 SER A O 1
ATOM 4436 N N . ARG A 1 568 ? 13.211 23.642 -1.582 1.00 55.25 568 ARG A N 1
ATOM 4437 C CA . ARG A 1 568 ? 13.263 24.977 -0.952 1.00 55.25 568 ARG A CA 1
ATOM 4438 C C . ARG A 1 568 ? 11.922 25.375 -0.342 1.00 55.25 568 ARG A C 1
ATOM 4440 O O . ARG A 1 568 ? 11.902 25.948 0.745 1.00 55.25 568 ARG A O 1
ATOM 4447 N N . THR A 1 569 ? 10.815 25.064 -1.015 1.00 56.44 569 THR A N 1
ATOM 4448 C CA . THR A 1 569 ? 9.465 25.342 -0.507 1.00 56.44 569 THR A CA 1
ATOM 4449 C C . THR A 1 569 ? 9.175 24.548 0.767 1.00 56.44 569 THR A C 1
ATOM 4451 O O . THR A 1 569 ? 8.708 25.128 1.747 1.00 56.44 569 THR A O 1
ATOM 4454 N N . ALA A 1 570 ? 9.526 23.259 0.797 1.00 46.41 570 ALA A N 1
ATOM 4455 C CA . ALA A 1 570 ? 9.382 22.424 1.988 1.00 46.41 570 ALA A CA 1
ATOM 4456 C C . ALA A 1 570 ? 10.237 22.937 3.165 1.00 46.41 570 ALA A C 1
ATOM 4458 O O . ALA A 1 570 ? 9.749 23.037 4.290 1.00 46.41 570 ALA A O 1
ATOM 4459 N N . GLN A 1 571 ? 11.487 23.352 2.910 1.00 52.69 571 GLN A N 1
ATOM 4460 C CA . GLN A 1 571 ? 12.351 23.956 3.935 1.00 52.69 571 GLN A CA 1
ATOM 4461 C C . GLN A 1 571 ? 11.784 25.273 4.490 1.00 52.69 571 GLN A C 1
ATOM 4463 O O . GLN A 1 571 ? 11.861 25.513 5.694 1.00 52.69 571 GLN A O 1
ATOM 4468 N N . GLN A 1 572 ? 11.188 26.119 3.643 1.00 63.38 572 GLN A N 1
ATOM 4469 C CA . GLN A 1 572 ? 10.549 27.360 4.092 1.00 63.38 572 GLN A CA 1
ATOM 4470 C C . GLN A 1 572 ? 9.326 27.103 4.977 1.00 63.38 572 GLN A C 1
ATOM 4472 O O . GLN A 1 572 ? 9.187 27.761 6.006 1.00 63.38 572 GLN A O 1
ATO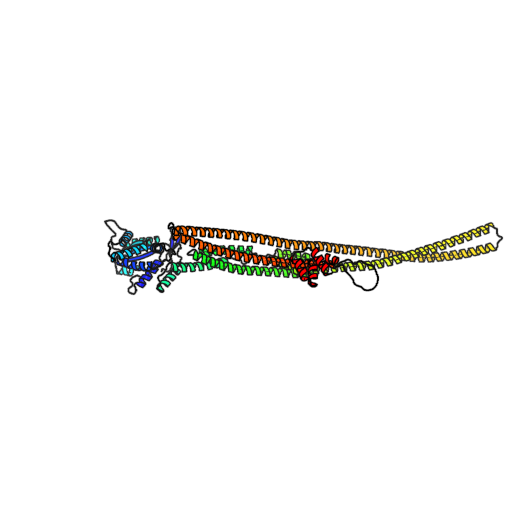M 4477 N N . GLN A 1 573 ? 8.461 26.148 4.619 1.00 54.84 573 GLN A N 1
ATOM 4478 C CA . GLN A 1 573 ? 7.280 25.805 5.424 1.00 54.84 573 GLN A CA 1
ATOM 4479 C C . GLN A 1 573 ? 7.672 25.294 6.814 1.00 54.84 573 GLN A C 1
ATOM 4481 O O . GLN A 1 573 ? 7.160 25.772 7.825 1.00 54.84 573 GLN A O 1
ATOM 4486 N N . LEU A 1 574 ? 8.662 24.407 6.869 1.00 49.44 574 LEU A N 1
ATOM 4487 C CA . LEU A 1 574 ? 9.166 23.838 8.116 1.00 49.44 574 LEU A CA 1
ATOM 4488 C C . LEU A 1 574 ? 9.832 24.890 9.019 1.00 49.44 574 LEU A C 1
ATOM 4490 O O . LEU A 1 574 ? 9.687 24.867 10.243 1.00 49.44 574 LEU A O 1
ATOM 4494 N N . GLN A 1 575 ? 10.533 25.856 8.419 1.00 56.09 575 GLN A N 1
ATOM 4495 C CA . GLN A 1 575 ? 11.122 26.981 9.144 1.00 56.09 575 GLN A CA 1
ATOM 4496 C C . GLN A 1 575 ? 10.042 27.909 9.731 1.00 56.09 575 GLN A C 1
ATOM 4498 O O . GLN A 1 575 ? 10.174 28.351 10.872 1.00 56.09 575 GLN A O 1
ATOM 4503 N N . VAL A 1 576 ? 8.941 28.147 9.007 1.00 66.50 576 VAL A N 1
ATOM 4504 C CA . VAL A 1 576 ? 7.796 28.936 9.500 1.00 66.50 576 VAL A CA 1
ATOM 4505 C C . VAL A 1 576 ? 7.125 28.270 10.706 1.00 66.50 576 VAL A C 1
ATOM 4507 O O . VAL A 1 576 ? 6.821 28.952 11.689 1.00 66.50 576 VAL A O 1
ATOM 4510 N N . GLU A 1 577 ? 6.926 26.951 10.672 1.00 50.84 577 GLU A N 1
ATOM 4511 C CA . GLU A 1 577 ? 6.352 26.195 11.795 1.00 50.84 577 GLU A CA 1
ATOM 4512 C C . GLU A 1 577 ? 7.262 26.222 13.029 1.00 50.84 577 GLU A C 1
ATOM 4514 O O . GLU A 1 577 ? 6.798 26.481 14.144 1.00 50.84 577 GLU A O 1
ATOM 4519 N N . LYS A 1 578 ? 8.577 26.067 12.831 1.00 53.66 578 LYS A N 1
ATOM 4520 C CA . LYS A 1 578 ? 9.586 26.189 13.892 1.00 53.66 578 LYS A CA 1
ATOM 4521 C C . LYS A 1 578 ? 9.579 27.575 14.544 1.00 53.66 578 LYS A C 1
ATOM 4523 O O . LYS A 1 578 ? 9.609 27.675 15.772 1.00 53.66 578 LYS A O 1
ATOM 4528 N N . ASP A 1 579 ? 9.511 28.638 13.746 1.00 65.62 579 ASP A N 1
ATOM 4529 C CA . ASP A 1 579 ? 9.486 30.017 14.246 1.00 65.62 579 ASP A CA 1
ATOM 4530 C C . ASP A 1 579 ? 8.151 30.355 14.938 1.00 65.62 579 ASP A C 1
ATOM 4532 O O . ASP A 1 579 ? 8.104 31.155 15.876 1.00 65.62 579 ASP A O 1
ATOM 4536 N N . SER A 1 580 ? 7.044 29.736 14.515 1.00 61.22 580 SER A N 1
ATOM 4537 C CA . SER A 1 580 ? 5.751 29.811 15.209 1.00 61.22 580 SER A CA 1
ATOM 4538 C C . SER A 1 580 ? 5.815 29.171 16.602 1.00 61.22 580 SER A C 1
ATOM 4540 O O . SER A 1 580 ? 5.514 29.832 17.599 1.00 61.22 580 SER A O 1
ATOM 4542 N N . ALA A 1 581 ? 6.304 27.931 16.690 1.00 49.31 581 ALA A N 1
ATOM 4543 C CA . ALA A 1 581 ? 6.444 27.207 17.953 1.00 49.31 581 ALA A CA 1
ATOM 4544 C C . ALA A 1 581 ? 7.414 27.909 18.925 1.00 49.31 581 ALA A C 1
ATOM 4546 O O . ALA A 1 581 ? 7.149 27.998 20.125 1.00 49.31 581 ALA A O 1
ATOM 4547 N N . ALA A 1 582 ? 8.513 28.481 18.417 1.00 58.56 582 ALA A N 1
ATOM 4548 C CA . ALA A 1 582 ? 9.456 29.261 19.222 1.00 58.56 582 ALA A CA 1
ATOM 4549 C C . ALA A 1 582 ? 8.820 30.512 19.843 1.00 58.56 582 ALA A C 1
ATOM 4551 O O . ALA A 1 582 ? 9.054 30.798 21.020 1.00 58.56 582 ALA A O 1
ATOM 4552 N N . ARG A 1 583 ? 7.975 31.225 19.086 1.00 70.31 583 ARG A N 1
ATOM 4553 C CA . ARG A 1 583 ? 7.232 32.388 19.594 1.00 70.31 583 ARG A CA 1
ATOM 4554 C C . ARG A 1 583 ? 6.225 31.999 20.673 1.00 70.31 583 ARG A C 1
ATOM 4556 O O . ARG A 1 583 ? 6.162 32.674 21.697 1.00 70.31 583 ARG A O 1
ATOM 4563 N N . GLN A 1 584 ? 5.493 30.903 20.484 1.00 58.44 584 GLN A N 1
ATOM 4564 C CA . GLN A 1 584 ? 4.545 30.391 21.482 1.00 58.44 584 GLN A CA 1
ATOM 4565 C C . GLN A 1 584 ? 5.251 29.972 22.778 1.00 58.44 584 GLN A C 1
ATOM 4567 O O . GLN A 1 584 ? 4.823 30.348 23.866 1.00 58.44 584 GLN A O 1
ATOM 4572 N N . HIS A 1 585 ? 6.389 29.279 22.674 1.00 62.78 585 HIS A N 1
ATOM 4573 C CA . HIS A 1 585 ? 7.202 28.922 23.836 1.00 62.78 585 HIS A CA 1
ATOM 4574 C C . HIS A 1 585 ? 7.740 30.164 24.572 1.00 62.78 585 HIS A C 1
ATOM 4576 O O . HIS A 1 585 ? 7.737 30.208 25.801 1.00 62.78 585 HIS A O 1
ATOM 4582 N N . GLN A 1 586 ? 8.180 31.196 23.845 1.00 68.62 586 GLN A N 1
ATOM 4583 C CA . GLN A 1 586 ? 8.652 32.442 24.454 1.00 68.62 586 GLN A CA 1
ATOM 4584 C C . GLN A 1 586 ? 7.523 33.212 25.161 1.00 68.62 586 GLN A C 1
ATOM 4586 O O . GLN A 1 586 ? 7.742 33.723 26.259 1.00 68.62 586 GLN A O 1
ATOM 4591 N N . ALA A 1 587 ? 6.322 33.253 24.576 1.00 68.31 587 ALA A N 1
ATOM 4592 C CA . ALA A 1 587 ? 5.144 33.855 25.199 1.00 68.31 587 ALA A CA 1
ATOM 4593 C C . ALA A 1 587 ? 4.767 33.135 26.507 1.00 68.31 587 ALA A C 1
ATOM 4595 O O . ALA A 1 587 ? 4.630 33.783 27.544 1.00 68.31 587 ALA A O 1
ATOM 4596 N N . ALA A 1 588 ? 4.737 31.798 26.496 1.00 60.88 588 ALA A N 1
ATOM 4597 C CA . ALA A 1 588 ? 4.486 30.995 27.694 1.00 60.88 588 ALA A CA 1
ATOM 4598 C C . ALA A 1 588 ? 5.545 31.230 28.793 1.00 60.88 588 ALA A C 1
ATOM 4600 O O . ALA A 1 588 ? 5.230 31.278 29.981 1.00 60.88 588 ALA A O 1
ATOM 4601 N N . GLN A 1 589 ? 6.817 31.434 28.426 1.00 66.88 589 GLN A N 1
ATOM 4602 C CA . GLN A 1 589 ? 7.865 31.774 29.399 1.00 66.88 589 GLN A CA 1
ATOM 4603 C C . GLN A 1 589 ? 7.694 33.168 30.019 1.00 66.88 589 GLN A C 1
ATOM 4605 O O . GLN A 1 589 ? 7.988 33.346 31.205 1.00 66.88 589 GLN A O 1
ATOM 4610 N N . GLN A 1 590 ? 7.224 34.150 29.248 1.00 73.56 590 GLN A N 1
ATOM 4611 C CA . GLN A 1 590 ? 6.921 35.490 29.760 1.00 73.56 590 GLN A CA 1
ATOM 4612 C C . GLN A 1 590 ? 5.724 35.466 30.718 1.00 73.56 590 GLN A C 1
ATOM 4614 O O . GLN A 1 590 ? 5.772 36.096 31.774 1.00 73.56 590 GLN A O 1
ATOM 4619 N N . GLU A 1 591 ? 4.697 34.681 30.401 1.00 71.19 591 GLU A N 1
ATOM 4620 C CA . GLU A 1 591 ? 3.528 34.473 31.259 1.00 71.19 591 GLU A CA 1
ATOM 4621 C C . GLU A 1 591 ? 3.904 33.796 32.585 1.00 71.19 591 GLU A C 1
ATOM 4623 O O . GLU A 1 591 ? 3.527 34.270 33.656 1.00 71.19 591 GLU A O 1
ATOM 4628 N N . ILE A 1 592 ? 4.768 32.772 32.552 1.00 67.25 592 ILE A N 1
ATOM 4629 C CA . ILE A 1 592 ? 5.336 32.164 33.768 1.00 67.25 592 ILE A CA 1
ATOM 4630 C C . ILE A 1 592 ? 6.082 33.201 34.617 1.00 67.25 592 ILE A C 1
ATOM 4632 O O . ILE A 1 592 ? 5.980 33.173 35.845 1.00 67.25 592 ILE A O 1
ATOM 4636 N N . ALA A 1 593 ? 6.855 34.102 34.004 1.00 72.88 593 ALA A N 1
ATOM 4637 C CA . ALA A 1 593 ? 7.584 35.135 34.737 1.00 72.88 593 ALA A CA 1
ATOM 4638 C C . ALA A 1 593 ? 6.632 36.135 35.422 1.00 72.88 593 ALA A C 1
ATOM 4640 O O . ALA A 1 593 ? 6.852 36.488 36.583 1.00 72.88 593 ALA A O 1
ATOM 4641 N N . MET A 1 594 ? 5.550 36.528 34.742 1.00 76.25 594 MET A N 1
ATOM 4642 C CA . MET A 1 594 ? 4.512 37.402 35.295 1.00 76.25 594 MET A CA 1
ATOM 4643 C C . MET A 1 594 ? 3.755 36.721 36.448 1.00 76.25 594 MET A C 1
ATOM 4645 O O . MET A 1 594 ? 3.654 37.290 37.535 1.00 76.25 594 MET A O 1
ATOM 4649 N N . LEU A 1 595 ? 3.322 35.470 36.262 1.00 69.50 595 LEU A N 1
ATOM 4650 C CA . LEU A 1 595 ? 2.634 34.683 37.290 1.00 69.50 595 LEU A CA 1
ATOM 4651 C C . LEU A 1 595 ? 3.524 34.430 38.517 1.00 69.50 595 LEU A C 1
ATOM 4653 O O . LEU A 1 595 ? 3.049 34.489 39.648 1.00 69.50 595 LEU A O 1
ATOM 4657 N N . ARG A 1 596 ? 4.836 34.213 38.337 1.00 71.38 596 ARG A N 1
ATOM 4658 C CA . ARG A 1 596 ? 5.793 34.123 39.462 1.00 71.38 596 ARG A CA 1
ATOM 4659 C C . ARG A 1 596 ? 5.840 35.410 40.277 1.00 71.38 596 ARG A C 1
ATOM 4661 O O . ARG A 1 596 ? 5.885 35.336 41.501 1.00 71.38 596 ARG A O 1
ATOM 4668 N N . SER A 1 597 ? 5.821 36.563 39.609 1.00 73.94 597 SER A N 1
ATOM 4669 C CA . SER A 1 597 ? 5.788 37.869 40.272 1.00 73.94 597 SER A CA 1
ATOM 4670 C C . SER A 1 597 ? 4.491 38.071 41.060 1.00 73.94 597 SER A C 1
ATOM 4672 O O . SER A 1 597 ? 4.541 38.539 42.193 1.00 73.94 597 SER A O 1
ATOM 4674 N N . GLN A 1 598 ? 3.341 37.686 40.500 1.00 69.62 598 GLN A N 1
ATOM 4675 C CA . GLN A 1 598 ? 2.033 37.802 41.161 1.00 69.62 598 GLN A CA 1
ATOM 4676 C C . GLN A 1 598 ? 1.895 36.860 42.363 1.00 69.62 598 GLN A C 1
ATOM 4678 O O . GLN A 1 598 ? 1.424 37.268 43.423 1.00 69.62 598 GLN A O 1
ATOM 4683 N N . VAL A 1 599 ? 2.372 35.616 42.237 1.00 66.94 599 VAL A N 1
ATOM 4684 C CA . VAL A 1 599 ? 2.416 34.655 43.351 1.00 66.94 599 VAL A CA 1
ATOM 4685 C C . VAL A 1 599 ? 3.356 35.145 44.460 1.00 66.94 599 VAL A C 1
ATOM 4687 O O . VAL A 1 599 ? 3.027 35.008 45.635 1.00 66.94 599 VAL A O 1
ATOM 4690 N N . ALA A 1 600 ? 4.492 35.762 44.117 1.00 68.56 600 ALA A N 1
ATOM 4691 C CA . ALA A 1 600 ? 5.408 36.355 45.096 1.00 68.56 600 ALA A CA 1
ATOM 4692 C C . ALA A 1 600 ? 4.835 37.611 45.786 1.00 68.56 600 ALA A C 1
ATOM 4694 O O . ALA A 1 600 ? 5.164 37.866 46.942 1.00 68.56 600 ALA A O 1
ATOM 4695 N N . ALA A 1 601 ? 3.971 38.367 45.101 1.00 73.94 601 ALA A N 1
ATOM 4696 C CA . ALA A 1 601 ? 3.257 39.524 45.647 1.00 73.94 601 ALA A CA 1
ATOM 4697 C C . ALA A 1 601 ? 2.006 39.148 46.472 1.00 73.94 601 ALA A C 1
ATOM 4699 O O . ALA A 1 601 ? 1.419 40.015 47.114 1.00 73.94 601 ALA A O 1
ATOM 4700 N N . GLY A 1 602 ? 1.610 37.868 46.487 1.00 57.91 602 GLY A N 1
ATOM 4701 C CA . GLY A 1 602 ? 0.441 37.375 47.226 1.00 57.91 602 GLY A CA 1
ATOM 4702 C C . GLY A 1 602 ? -0.904 37.570 46.514 1.00 57.91 602 GLY A C 1
ATOM 4703 O O . GLY A 1 602 ? -1.943 37.351 47.128 1.00 57.91 602 GLY A O 1
ATOM 4704 N N . GLU A 1 603 ? -0.895 37.950 45.233 1.00 60.94 603 GLU A N 1
ATOM 4705 C CA . GLU A 1 603 ? -2.094 38.281 44.444 1.00 60.94 603 GLU A CA 1
ATOM 4706 C C . GLU A 1 603 ? -2.522 37.169 43.458 1.00 60.94 603 GLU A C 1
ATOM 4708 O O . GLU A 1 603 ? -3.511 37.333 42.751 1.00 60.94 603 GLU A O 1
ATOM 4713 N N . GLY A 1 604 ? -1.817 36.028 43.398 1.00 60.09 604 GLY A N 1
ATOM 4714 C CA . GLY A 1 604 ? -2.089 34.940 42.437 1.00 60.09 604 GLY A CA 1
ATOM 4715 C C . GLY A 1 604 ? -2.057 33.531 43.039 1.00 60.09 604 GLY A C 1
ATOM 4716 O O . GLY A 1 604 ? -1.498 33.313 44.118 1.00 60.09 604 GLY A O 1
ATOM 4717 N N . THR A 1 605 ? -2.636 32.540 42.346 1.00 64.88 605 THR A N 1
ATOM 4718 C CA . THR A 1 605 ? -2.719 31.162 42.862 1.00 64.88 605 THR A CA 1
ATOM 4719 C C . THR A 1 605 ? -1.535 30.282 42.428 1.00 64.88 605 THR A C 1
ATOM 4721 O O . THR A 1 605 ? -1.103 30.268 41.277 1.00 64.88 605 THR A O 1
ATOM 4724 N N . SER A 1 606 ? -1.018 29.452 43.346 1.00 67.81 606 SER A N 1
ATOM 4725 C CA . SER A 1 606 ? 0.047 28.463 43.058 1.00 67.81 606 SER A CA 1
ATOM 4726 C C . SER A 1 606 ? -0.374 27.391 42.028 1.00 67.81 606 SER A C 1
ATOM 4728 O O . SER A 1 606 ? 0.476 26.680 41.486 1.00 67.81 606 SER A O 1
ATOM 4730 N N . SER A 1 607 ? -1.681 27.271 41.774 1.00 67.06 607 SER A N 1
ATOM 4731 C CA . SER A 1 607 ? -2.291 26.388 40.775 1.00 67.06 607 SER A CA 1
ATOM 4732 C C . SER A 1 607 ? -2.037 26.884 39.345 1.00 67.06 607 SER A C 1
ATOM 4734 O O . SER A 1 607 ? -1.494 26.143 38.526 1.00 67.06 607 SER A O 1
ATOM 4736 N N . GLU A 1 608 ? -2.317 28.162 39.068 1.00 67.62 608 GLU A N 1
ATOM 4737 C CA . GLU A 1 608 ? -2.145 28.779 37.741 1.00 67.62 608 GLU A CA 1
ATOM 4738 C C . GLU A 1 608 ? -0.677 28.766 37.294 1.00 67.62 608 GLU A C 1
ATOM 4740 O O . GLU A 1 608 ? -0.363 28.414 36.156 1.00 67.62 608 GLU A O 1
ATOM 4745 N N . LEU A 1 609 ? 0.253 29.028 38.220 1.00 70.12 609 LEU A N 1
ATOM 4746 C CA . LEU A 1 609 ? 1.688 28.946 37.942 1.00 70.12 609 LEU A CA 1
ATOM 4747 C C . LEU A 1 609 ? 2.148 27.517 37.592 1.00 70.12 609 LEU A C 1
ATOM 4749 O O . LEU A 1 609 ? 3.026 27.345 36.743 1.00 70.12 609 LEU A O 1
ATOM 4753 N N . ARG A 1 610 ? 1.581 26.489 38.239 1.00 69.25 610 ARG A N 1
ATOM 4754 C CA . ARG A 1 610 ? 1.885 25.080 37.931 1.00 69.25 610 ARG A CA 1
ATOM 4755 C C . ARG A 1 610 ? 1.317 24.664 36.578 1.00 69.25 610 ARG A C 1
ATOM 4757 O O . ARG A 1 610 ? 1.992 23.945 35.845 1.00 69.25 610 ARG A O 1
ATOM 4764 N N . HIS A 1 611 ? 0.127 25.145 36.231 1.00 70.38 611 HIS A N 1
ATOM 4765 C CA . HIS A 1 611 ? -0.486 24.885 34.932 1.00 70.38 611 HIS A CA 1
ATOM 4766 C C . HIS A 1 611 ? 0.337 25.489 33.781 1.00 70.38 611 HIS A C 1
ATOM 4768 O O . HIS A 1 611 ? 0.72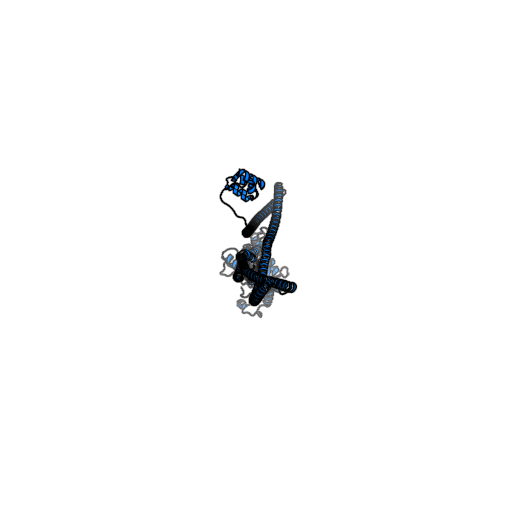5 24.763 32.866 1.00 70.38 611 HIS A O 1
ATOM 4774 N N . ALA A 1 612 ? 0.729 26.764 33.891 1.00 61.03 612 ALA A N 1
ATOM 4775 C CA . ALA A 1 612 ? 1.580 27.430 32.901 1.00 61.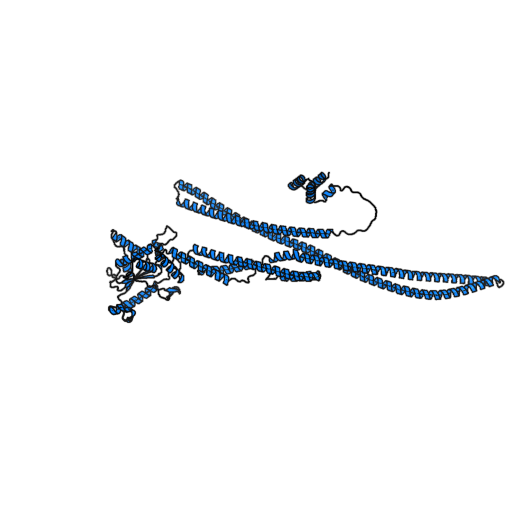03 612 ALA A CA 1
ATOM 4776 C C . ALA A 1 612 ? 2.963 26.756 32.752 1.00 61.03 612 ALA A C 1
ATOM 4778 O O . ALA A 1 612 ? 3.483 26.614 31.645 1.00 61.03 612 ALA A O 1
ATOM 4779 N N . GLN A 1 613 ? 3.556 26.264 33.852 1.00 67.38 613 GLN A N 1
ATOM 4780 C CA . GLN A 1 613 ? 4.795 25.469 33.809 1.00 67.38 613 GLN A CA 1
ATOM 4781 C C . GLN A 1 613 ? 4.616 24.130 33.076 1.00 67.38 613 GLN A C 1
ATOM 4783 O O . GLN A 1 613 ? 5.514 23.715 32.336 1.00 67.38 613 GLN A O 1
ATOM 4788 N N . GLY A 1 614 ? 3.468 23.471 33.247 1.00 66.69 614 GLY A N 1
ATOM 4789 C CA . GLY A 1 614 ? 3.105 22.268 32.496 1.00 66.69 614 GLY A CA 1
ATOM 4790 C C . GLY A 1 614 ? 2.993 22.532 30.992 1.00 66.69 614 GLY A C 1
ATOM 4791 O O . GLY A 1 614 ? 3.606 21.816 30.198 1.00 66.69 614 GLY A O 1
ATOM 4792 N N . GLU A 1 615 ? 2.301 23.604 30.600 1.00 63.47 615 GLU A N 1
ATOM 4793 C CA . GLU A 1 615 ? 2.166 24.025 29.198 1.00 63.47 615 GLU A CA 1
ATOM 4794 C C . GLU A 1 615 ? 3.512 24.374 28.548 1.00 63.47 615 GLU A C 1
ATOM 4796 O O . GLU A 1 615 ? 3.806 23.881 27.460 1.00 63.47 615 GLU A O 1
ATOM 4801 N N . ALA A 1 616 ? 4.387 25.128 29.222 1.00 60.22 616 ALA A N 1
ATOM 4802 C CA . ALA A 1 616 ? 5.718 25.435 28.691 1.00 60.22 616 ALA A CA 1
ATOM 4803 C C . ALA A 1 616 ? 6.592 24.180 28.520 1.00 60.22 616 ALA A C 1
ATOM 4805 O O . ALA A 1 616 ? 7.368 24.085 27.567 1.00 60.22 616 ALA A O 1
ATOM 4806 N N . THR A 1 617 ? 6.453 23.192 29.411 1.00 65.81 617 THR A N 1
ATOM 4807 C CA . THR A 1 617 ? 7.170 21.911 29.303 1.00 65.81 617 THR A CA 1
ATOM 4808 C C . THR A 1 617 ? 6.651 21.088 28.121 1.00 65.81 617 THR A C 1
ATOM 4810 O O . THR A 1 617 ? 7.448 20.511 27.378 1.00 65.81 617 THR A O 1
ATOM 4813 N N . ARG A 1 618 ? 5.330 21.090 27.895 1.00 73.44 618 ARG A N 1
ATOM 4814 C CA . ARG A 1 618 ? 4.694 20.460 26.729 1.00 73.44 618 ARG A CA 1
ATOM 4815 C C . ARG A 1 618 ? 5.153 21.106 25.4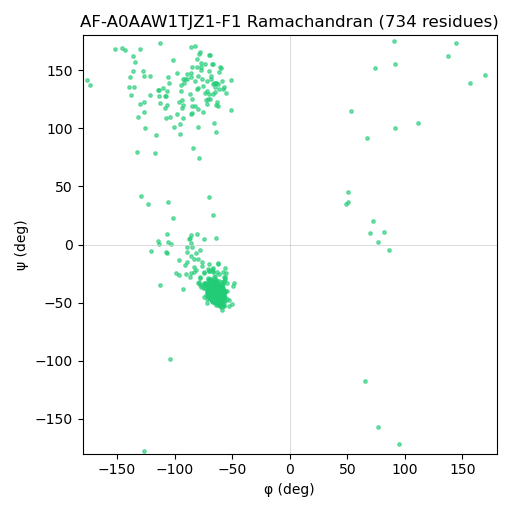20 1.00 73.44 618 ARG A C 1
ATOM 4817 O O . ARG A 1 618 ? 5.644 20.398 24.544 1.00 73.44 618 ARG A O 1
ATOM 4824 N N . LEU A 1 619 ? 5.079 22.436 25.329 1.00 54.59 619 LEU A N 1
ATOM 4825 C CA . LEU A 1 619 ? 5.503 23.209 24.156 1.00 54.59 619 LEU A CA 1
ATOM 4826 C C . LEU A 1 619 ? 6.995 23.025 23.861 1.00 54.59 619 LEU A C 1
ATOM 4828 O O . LEU A 1 619 ? 7.382 22.913 22.703 1.00 54.59 619 LEU A O 1
ATOM 4832 N N . LYS A 1 620 ? 7.849 22.927 24.889 1.00 58.22 620 LYS A N 1
ATOM 4833 C CA . LYS A 1 620 ? 9.274 22.604 24.716 1.00 58.22 620 LYS A CA 1
ATOM 4834 C C . LYS A 1 620 ? 9.479 21.205 24.124 1.00 58.22 620 LYS A C 1
ATOM 4836 O O . LYS A 1 620 ? 10.288 21.050 23.214 1.00 58.22 620 LYS A O 1
ATOM 4841 N N . GLY A 1 621 ? 8.729 20.208 24.599 1.00 59.62 621 GLY A N 1
ATOM 4842 C CA . GLY A 1 621 ? 8.760 18.850 24.048 1.00 59.62 621 GLY A CA 1
ATOM 4843 C C . GLY A 1 621 ? 8.288 18.777 22.591 1.00 59.62 621 GLY A C 1
ATOM 4844 O O . GLY A 1 621 ? 8.885 18.062 21.786 1.00 59.62 621 GLY A O 1
ATOM 4845 N N . GLU A 1 622 ? 7.260 19.546 22.225 1.00 59.31 622 GLU A N 1
ATOM 4846 C CA . GLU A 1 622 ? 6.819 19.696 20.830 1.00 59.31 622 GLU A CA 1
ATOM 4847 C C . GLU A 1 622 ? 7.884 20.381 19.966 1.00 59.31 622 GLU A C 1
ATOM 4849 O O . GLU A 1 622 ? 8.172 19.921 18.863 1.00 59.31 622 GLU A O 1
ATOM 4854 N N . LEU A 1 623 ? 8.540 21.419 20.484 1.00 51.69 623 LEU A N 1
ATOM 4855 C CA . LEU A 1 623 ? 9.595 22.155 19.787 1.00 51.69 623 LEU A CA 1
ATOM 4856 C C . LEU A 1 623 ? 10.839 21.285 19.540 1.00 51.69 623 LEU A C 1
ATOM 4858 O O . LEU A 1 623 ? 11.424 21.333 18.458 1.00 51.69 623 LEU A O 1
ATOM 4862 N N . ASP A 1 624 ? 11.220 20.445 20.504 1.00 57.75 624 ASP A N 1
ATOM 4863 C CA . ASP A 1 624 ? 12.327 19.497 20.350 1.00 57.75 624 ASP A CA 1
ATOM 4864 C C . ASP A 1 624 ? 11.971 18.341 19.393 1.00 57.75 624 ASP A C 1
ATOM 4866 O O . ASP A 1 624 ? 12.812 17.939 18.586 1.00 57.75 624 ASP A O 1
ATOM 4870 N N . ARG A 1 625 ? 10.714 17.867 19.383 1.00 65.12 625 ARG A N 1
ATOM 4871 C CA . ARG A 1 625 ? 10.221 16.919 18.363 1.00 65.12 625 ARG A CA 1
ATOM 4872 C C . ARG A 1 625 ? 10.246 17.510 16.958 1.00 65.12 625 ARG A C 1
ATOM 4874 O O . ARG A 1 625 ? 10.757 16.865 16.048 1.00 65.12 625 ARG A O 1
ATOM 4881 N N . LEU A 1 626 ? 9.740 18.730 16.785 1.00 49.47 626 LEU A N 1
ATOM 4882 C CA . LEU A 1 626 ? 9.739 19.423 15.495 1.00 49.47 626 LEU A CA 1
ATOM 4883 C C . LEU A 1 626 ? 11.168 19.699 15.007 1.00 49.47 626 LEU A C 1
ATOM 4885 O O . LEU A 1 626 ? 11.446 19.572 13.819 1.00 49.47 626 LEU A O 1
ATOM 4889 N N . ARG A 1 627 ? 12.111 20.001 15.912 1.00 50.81 627 ARG A N 1
ATOM 4890 C CA . ARG A 1 627 ? 13.544 20.105 15.579 1.00 50.81 627 ARG A CA 1
ATOM 4891 C C . ARG A 1 627 ? 14.131 18.782 15.096 1.00 50.81 627 ARG A C 1
ATOM 4893 O O . ARG A 1 627 ? 14.867 18.791 14.115 1.00 50.81 627 ARG A O 1
ATOM 4900 N N . ALA A 1 628 ? 13.813 17.672 15.759 1.00 57.88 628 ALA A N 1
ATOM 4901 C CA . ALA A 1 628 ? 14.286 16.350 15.354 1.00 57.88 628 ALA A CA 1
ATOM 4902 C C . ALA A 1 628 ? 13.716 15.940 13.986 1.00 57.88 628 ALA A C 1
ATOM 4904 O O . ALA A 1 628 ? 14.469 15.513 13.116 1.00 57.88 628 ALA A O 1
ATOM 4905 N N . GLN A 1 629 ? 12.416 16.158 13.763 1.00 49.78 629 GLN A N 1
ATOM 4906 C CA . GLN A 1 629 ? 11.769 15.920 12.470 1.00 49.78 629 GLN A CA 1
ATOM 4907 C C . GLN A 1 629 ? 12.356 16.804 11.365 1.00 49.78 629 GLN A C 1
ATOM 4909 O O . GLN A 1 629 ? 12.573 16.334 10.251 1.00 49.78 629 GLN A O 1
ATOM 4914 N N . ALA A 1 630 ? 12.671 18.066 11.671 1.00 48.06 630 ALA A N 1
ATOM 4915 C CA . ALA A 1 630 ? 13.300 18.968 10.716 1.00 48.06 630 ALA A CA 1
ATOM 4916 C C . ALA A 1 630 ? 14.725 18.560 10.347 1.00 48.06 630 ALA A C 1
ATOM 4918 O O . ALA A 1 630 ? 15.100 18.659 9.179 1.00 48.06 630 ALA A O 1
ATOM 4919 N N . GLN A 1 631 ? 15.497 18.073 11.318 1.00 50.59 631 GLN A N 1
ATOM 4920 C CA . GLN A 1 631 ? 16.837 17.557 11.072 1.00 50.59 631 GLN A CA 1
ATOM 4921 C C . GLN A 1 631 ? 16.788 16.283 10.221 1.00 50.59 631 GLN A C 1
ATOM 4923 O O . GLN A 1 631 ? 17.478 16.195 9.214 1.00 50.59 631 GLN A O 1
ATOM 4928 N N . GLU A 1 632 ? 15.901 15.344 10.550 1.00 55.31 632 GLU A N 1
ATOM 4929 C CA . GLU A 1 632 ? 15.733 14.106 9.785 1.00 55.31 632 GLU A CA 1
ATOM 4930 C C . GLU A 1 632 ? 15.276 14.375 8.342 1.00 55.31 632 GLU A C 1
ATOM 4932 O O . GLU A 1 632 ? 15.779 13.771 7.394 1.00 55.31 632 GLU A O 1
ATOM 4937 N N . HIS A 1 633 ? 14.347 15.314 8.150 1.00 48.03 633 HIS A N 1
ATOM 4938 C CA . HIS A 1 633 ? 13.889 15.713 6.821 1.00 48.03 633 HIS A CA 1
ATOM 4939 C C . HIS A 1 633 ? 14.985 16.440 6.024 1.00 48.03 633 HIS A C 1
ATOM 4941 O O . HIS A 1 633 ? 15.075 16.275 4.807 1.00 48.03 633 HIS A O 1
ATOM 4947 N N . HIS A 1 634 ? 15.829 17.233 6.691 1.00 50.34 634 HIS A N 1
ATOM 4948 C CA . HIS A 1 634 ? 16.994 17.868 6.076 1.00 50.34 634 HIS A CA 1
ATOM 4949 C C . HIS A 1 634 ? 18.027 16.830 5.625 1.00 50.34 634 HIS A C 1
ATOM 4951 O O . HIS A 1 634 ? 18.438 16.859 4.467 1.00 50.34 634 HIS A O 1
ATOM 4957 N N . ASP A 1 635 ? 18.381 15.883 6.494 1.00 52.91 635 ASP A N 1
ATOM 4958 C CA . ASP A 1 635 ? 19.384 14.854 6.209 1.00 52.91 635 ASP A CA 1
ATOM 4959 C C . ASP A 1 635 ? 18.939 13.938 5.053 1.00 52.91 635 ASP A C 1
ATOM 4961 O O . ASP A 1 635 ? 19.737 13.597 4.179 1.00 52.91 635 ASP A O 1
ATOM 4965 N N . ARG A 1 636 ? 17.642 13.597 4.986 1.00 53.75 636 ARG A N 1
ATOM 4966 C CA . ARG A 1 636 ? 17.061 12.836 3.864 1.00 53.75 636 ARG A CA 1
ATOM 4967 C C . ARG A 1 636 ? 17.132 13.603 2.541 1.00 53.75 636 ARG A C 1
ATOM 4969 O O . ARG A 1 636 ? 17.621 13.062 1.555 1.00 53.75 636 ARG A O 1
ATOM 4976 N N . LEU A 1 637 ? 16.696 14.865 2.525 1.00 46.84 637 LEU A N 1
ATOM 4977 C CA . LEU A 1 637 ? 16.748 15.700 1.318 1.00 46.84 637 LEU A CA 1
ATOM 4978 C C . LEU A 1 637 ? 18.185 15.951 0.845 1.00 46.84 637 LEU A C 1
ATOM 4980 O O . LEU A 1 637 ? 18.432 16.010 -0.358 1.00 46.84 637 LEU A O 1
ATOM 4984 N N . GLN A 1 638 ? 19.130 16.092 1.776 1.00 49.19 638 GLN A N 1
ATOM 4985 C CA . GLN A 1 638 ? 20.544 16.254 1.455 1.00 49.19 638 GLN A CA 1
ATOM 4986 C C . GLN A 1 638 ? 21.113 14.980 0.818 1.00 49.19 638 GLN A C 1
ATOM 4988 O O . GLN A 1 638 ? 21.783 15.066 -0.207 1.00 49.19 638 GLN A O 1
ATOM 4993 N N . ALA A 1 639 ? 20.776 13.800 1.349 1.00 53.78 639 ALA A N 1
ATOM 4994 C CA . ALA A 1 639 ? 21.189 12.523 0.770 1.00 53.78 639 ALA A CA 1
ATOM 4995 C C . ALA A 1 639 ? 20.631 12.301 -0.650 1.00 53.78 639 ALA A C 1
ATOM 4997 O O . ALA A 1 639 ? 21.339 11.785 -1.519 1.00 53.78 639 ALA A O 1
ATOM 4998 N N . ASP A 1 640 ? 19.385 12.708 -0.906 1.00 47.75 640 ASP A N 1
ATOM 4999 C CA . ASP A 1 640 ? 18.777 12.628 -2.238 1.00 47.75 640 ASP A CA 1
ATOM 5000 C C . ASP A 1 640 ? 19.396 13.645 -3.216 1.00 47.75 640 ASP A C 1
ATOM 5002 O O . ASP A 1 640 ? 19.637 13.320 -4.382 1.00 47.75 640 ASP A O 1
ATOM 5006 N N . LEU A 1 641 ? 19.728 14.854 -2.744 1.00 47.19 641 LEU A N 1
ATOM 5007 C CA . LEU A 1 641 ? 20.439 15.867 -3.530 1.00 47.19 641 LEU A CA 1
ATOM 5008 C C . LEU A 1 641 ? 21.851 15.404 -3.909 1.00 47.19 641 LEU A C 1
ATOM 5010 O O . LEU A 1 641 ? 22.249 15.559 -5.064 1.00 47.19 641 LEU A O 1
ATOM 5014 N N . ASP A 1 642 ? 22.590 14.825 -2.965 1.00 52.88 642 ASP A N 1
ATOM 5015 C CA . ASP A 1 642 ? 23.943 14.317 -3.191 1.00 52.88 642 ASP A CA 1
ATOM 5016 C C . ASP A 1 642 ? 23.926 13.145 -4.190 1.00 52.88 642 ASP A C 1
ATOM 5018 O O . ASP A 1 642 ? 24.767 13.082 -5.091 1.00 52.88 642 ASP A O 1
ATOM 5022 N N . ARG A 1 643 ? 22.916 12.262 -4.111 1.00 53.84 643 ARG A N 1
ATOM 5023 C CA . ARG A 1 643 ? 22.708 11.171 -5.080 1.00 53.84 643 ARG A CA 1
ATOM 5024 C C . ARG A 1 643 ? 22.428 11.704 -6.486 1.00 53.84 643 ARG A C 1
ATOM 5026 O O . ARG A 1 643 ? 23.097 11.300 -7.434 1.00 53.84 643 ARG A O 1
ATOM 5033 N N . ALA A 1 644 ? 21.515 12.665 -6.620 1.00 46.41 644 ALA A N 1
ATOM 5034 C CA . ALA A 1 644 ? 21.196 13.282 -7.908 1.00 46.41 644 ALA A CA 1
ATOM 5035 C C . ALA A 1 644 ? 22.389 14.059 -8.506 1.00 46.41 644 ALA A C 1
ATOM 5037 O O . ALA A 1 644 ? 22.582 14.086 -9.723 1.00 46.41 644 ALA A O 1
ATOM 5038 N N . GLN A 1 645 ? 23.218 14.690 -7.667 1.00 47.69 645 GLN A N 1
ATOM 5039 C CA . GLN A 1 645 ? 24.447 15.360 -8.106 1.00 47.69 645 GLN A CA 1
ATOM 5040 C C . GLN A 1 645 ? 25.520 14.369 -8.568 1.00 47.69 645 GLN A C 1
ATOM 5042 O O . GLN A 1 645 ? 26.201 14.646 -9.560 1.00 47.69 645 GLN A O 1
ATOM 5047 N N . ALA A 1 646 ? 25.658 13.223 -7.897 1.00 53.53 646 ALA A N 1
ATOM 5048 C CA . ALA A 1 646 ? 26.548 12.148 -8.328 1.00 53.53 646 ALA A CA 1
ATOM 5049 C C . ALA A 1 646 ? 26.120 11.600 -9.700 1.00 53.53 646 ALA A C 1
ATOM 5051 O O . ALA A 1 646 ? 26.929 11.571 -10.624 1.00 53.53 646 ALA A O 1
ATOM 5052 N N . GLU A 1 647 ? 24.829 11.306 -9.878 1.00 48.66 647 GLU A N 1
ATOM 5053 C CA . GLU A 1 647 ? 24.259 10.848 -11.153 1.00 48.66 647 GLU A CA 1
ATOM 5054 C C . GLU A 1 647 ? 24.457 11.869 -12.289 1.00 48.66 647 GLU A C 1
ATOM 5056 O O . GLU A 1 647 ? 24.819 11.506 -13.410 1.00 48.66 647 GLU A O 1
ATOM 5061 N N . LEU A 1 648 ? 24.292 13.168 -12.008 1.00 45.56 648 LEU A N 1
ATOM 5062 C CA . LEU A 1 648 ? 24.541 14.240 -12.980 1.00 45.56 648 LEU A CA 1
ATOM 5063 C C . LEU A 1 648 ? 26.028 14.358 -13.349 1.00 45.56 648 LEU A C 1
ATOM 5065 O O . LEU A 1 648 ? 26.366 14.680 -14.491 1.00 45.56 648 LEU A O 1
ATOM 5069 N N . THR A 1 649 ? 26.917 14.142 -12.381 1.00 49.31 649 THR A N 1
ATOM 5070 C CA . THR A 1 649 ? 28.369 14.205 -12.584 1.00 49.31 649 THR A CA 1
ATOM 5071 C C . THR A 1 649 ? 28.841 13.025 -13.426 1.00 49.31 649 THR A C 1
ATOM 5073 O O . THR A 1 649 ? 29.593 13.235 -14.379 1.00 49.31 649 THR A O 1
ATOM 5076 N N . ASP A 1 650 ? 28.314 11.828 -13.170 1.00 50.59 650 ASP A N 1
ATOM 5077 C CA . ASP A 1 650 ? 28.547 10.640 -13.993 1.00 50.59 650 ASP A CA 1
ATOM 5078 C C . ASP A 1 650 ? 28.010 10.835 -15.415 1.00 50.59 650 ASP A C 1
ATOM 5080 O O . ASP A 1 650 ? 28.740 10.625 -16.385 1.00 50.59 650 ASP A O 1
ATOM 5084 N N . ALA A 1 651 ? 26.785 11.346 -15.569 1.00 46.78 651 ALA A N 1
ATOM 5085 C CA . ALA A 1 651 ? 26.202 11.629 -16.880 1.00 46.78 651 ALA A CA 1
ATOM 5086 C C . ALA A 1 651 ? 27.011 12.671 -17.681 1.00 46.78 651 ALA A C 1
ATOM 5088 O O . ALA A 1 651 ? 27.197 12.519 -18.889 1.00 46.78 651 ALA A O 1
ATOM 5089 N N . ARG A 1 652 ? 27.528 13.721 -17.023 1.00 46.62 652 ARG A N 1
ATOM 5090 C CA . ARG A 1 652 ? 28.393 14.742 -17.649 1.00 46.62 652 ARG A CA 1
ATOM 5091 C C . ARG A 1 652 ? 29.771 14.202 -18.009 1.00 46.62 652 ARG A C 1
ATOM 5093 O O . ARG A 1 652 ? 30.271 14.518 -19.082 1.00 46.62 652 ARG A O 1
ATOM 5100 N N . SER A 1 653 ? 30.366 13.402 -17.129 1.00 49.94 653 SER A N 1
ATOM 5101 C CA . SER A 1 653 ? 31.633 12.702 -17.359 1.00 49.94 653 SER A CA 1
ATOM 5102 C C . SER A 1 653 ? 31.541 11.813 -18.601 1.00 49.94 653 SER A C 1
ATOM 5104 O O . SER A 1 653 ? 32.358 11.939 -19.512 1.00 49.94 653 SER A O 1
ATOM 5106 N N . LEU A 1 654 ? 30.480 11.007 -18.701 1.00 48.72 654 LEU A N 1
ATOM 5107 C CA . LEU A 1 654 ? 30.183 10.185 -19.873 1.00 48.72 654 LEU A CA 1
ATOM 5108 C C . LEU A 1 654 ? 29.965 11.039 -21.131 1.00 48.72 654 LEU A C 1
ATOM 5110 O O . LEU A 1 654 ? 30.602 10.792 -22.153 1.00 48.72 654 LEU A O 1
ATOM 5114 N N . ALA A 1 655 ? 29.130 12.080 -21.068 1.00 43.75 655 ALA A N 1
ATOM 5115 C CA . ALA A 1 655 ? 28.878 12.959 -22.214 1.00 43.75 655 ALA A CA 1
ATOM 5116 C C . ALA A 1 655 ? 30.155 13.656 -22.728 1.00 43.75 655 ALA A C 1
ATOM 5118 O O . ALA A 1 655 ? 30.368 13.737 -23.938 1.00 43.75 655 ALA A O 1
ATOM 5119 N N . GLN A 1 656 ? 31.028 14.108 -21.822 1.00 45.19 656 GLN A N 1
ATOM 5120 C CA . GLN A 1 656 ? 32.296 14.758 -22.155 1.00 45.19 656 GLN A CA 1
ATOM 5121 C C . GLN A 1 656 ? 33.302 13.769 -22.760 1.00 45.19 656 GLN A C 1
ATOM 5123 O O . GLN A 1 656 ? 33.891 14.063 -23.795 1.00 45.19 656 GLN A O 1
ATOM 5128 N N . GLN A 1 657 ? 33.435 12.564 -22.194 1.00 47.56 657 GLN A N 1
ATOM 5129 C CA . GLN A 1 657 ? 34.278 11.501 -22.760 1.00 47.56 657 GLN A CA 1
ATOM 5130 C C . GLN A 1 657 ? 33.843 11.116 -24.182 1.00 47.56 657 GLN A C 1
ATOM 5132 O O . GLN A 1 657 ? 34.684 10.839 -25.037 1.00 47.56 657 GLN A O 1
ATOM 5137 N N . HIS A 1 658 ? 32.539 11.140 -24.465 1.00 43.16 658 HIS A N 1
ATOM 5138 C CA . HIS A 1 658 ? 32.004 10.882 -25.801 1.00 43.16 658 HIS A CA 1
ATOM 5139 C C . HIS A 1 658 ? 32.209 12.050 -26.776 1.00 43.16 658 HIS A C 1
ATOM 5141 O O . HIS A 1 658 ? 32.513 11.805 -27.945 1.00 43.16 658 HIS A O 1
ATOM 5147 N N . TYR A 1 659 ? 32.098 13.299 -26.315 1.00 43.28 659 TYR A N 1
ATOM 5148 C CA . TYR A 1 659 ? 32.421 14.484 -27.116 1.00 43.28 659 TYR A CA 1
ATOM 5149 C C . TYR A 1 659 ? 33.911 14.523 -27.489 1.00 43.28 659 TYR A C 1
ATOM 5151 O O . TYR A 1 659 ? 34.257 14.707 -28.657 1.00 43.28 659 TYR A O 1
ATOM 5159 N N . ASP A 1 660 ? 34.790 14.246 -26.524 1.00 42.69 660 ASP A N 1
ATOM 5160 C CA . ASP A 1 660 ? 36.240 14.221 -26.727 1.00 42.69 660 ASP A CA 1
ATOM 5161 C C . ASP A 1 660 ? 36.668 13.034 -27.614 1.00 42.69 660 ASP A C 1
ATOM 5163 O O . ASP A 1 660 ? 37.514 13.193 -28.496 1.00 42.69 660 ASP A O 1
ATOM 5167 N N . ALA A 1 661 ? 36.018 11.868 -27.490 1.00 44.16 661 ALA A N 1
ATOM 5168 C CA . ALA A 1 661 ? 36.221 10.729 -28.393 1.00 44.16 661 ALA A CA 1
ATOM 5169 C C . ALA A 1 661 ? 35.690 10.979 -29.821 1.00 44.16 661 ALA A C 1
ATOM 5171 O O . ALA A 1 661 ? 36.247 10.451 -30.787 1.00 44.16 661 ALA A O 1
ATOM 5172 N N . GLY A 1 662 ? 34.632 11.784 -29.971 1.00 40.81 662 GLY A N 1
ATOM 5173 C CA . GLY A 1 662 ? 34.106 12.229 -31.265 1.00 40.81 662 GLY A CA 1
ATOM 5174 C C . GLY A 1 662 ? 35.018 13.246 -31.958 1.00 40.81 662 GLY A C 1
ATOM 5175 O O . GLY A 1 662 ? 35.259 13.136 -33.159 1.00 40.81 662 GLY A O 1
ATOM 5176 N N . MET A 1 663 ? 35.594 14.185 -31.202 1.00 36.84 663 MET A N 1
ATOM 5177 C CA . MET A 1 663 ? 36.568 15.158 -31.713 1.00 36.84 663 MET A CA 1
ATOM 5178 C C . MET A 1 663 ? 37.913 14.512 -32.072 1.00 36.84 663 MET A C 1
ATOM 5180 O O . MET A 1 663 ? 38.484 14.834 -33.114 1.00 36.84 663 MET A O 1
ATOM 5184 N N . ALA A 1 664 ? 38.390 13.544 -31.281 1.00 39.78 664 ALA A N 1
ATOM 5185 C CA . ALA A 1 664 ? 39.614 12.796 -31.579 1.00 39.78 664 ALA A CA 1
ATOM 5186 C C . ALA A 1 664 ? 39.510 11.957 -32.869 1.00 39.78 664 ALA A C 1
ATOM 5188 O O . ALA A 1 664 ? 40.501 11.796 -33.578 1.00 39.78 664 ALA A O 1
ATOM 5189 N N . ALA A 1 665 ? 38.314 11.466 -33.216 1.00 40.50 665 ALA A N 1
ATOM 5190 C CA . ALA A 1 665 ? 38.071 10.756 -34.474 1.00 40.50 665 ALA A CA 1
ATOM 5191 C C . ALA A 1 665 ? 38.019 11.689 -35.702 1.00 40.50 665 ALA A C 1
ATOM 5193 O O . ALA A 1 665 ? 38.288 11.244 -36.815 1.00 40.50 665 ALA A O 1
ATOM 5194 N N . ASN A 1 666 ? 37.707 12.975 -35.505 1.00 37.31 666 ASN A N 1
ATOM 5195 C CA . ASN A 1 666 ? 37.581 13.973 -36.574 1.00 37.31 666 ASN A CA 1
ATOM 5196 C C . ASN A 1 666 ? 38.902 14.719 -36.863 1.00 37.31 666 ASN A C 1
ATOM 5198 O O . ASN A 1 666 ? 39.072 15.298 -37.93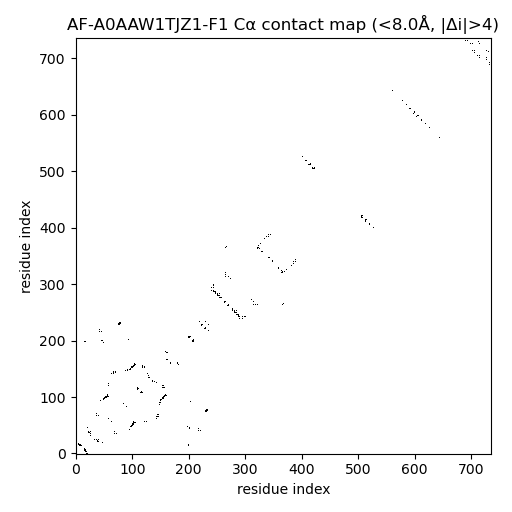1 1.00 37.31 666 ASN A O 1
ATOM 5202 N N . ALA A 1 667 ? 39.867 14.676 -35.937 1.00 36.28 667 ALA A N 1
ATOM 5203 C CA . ALA A 1 667 ? 41.213 15.228 -36.126 1.00 36.28 667 ALA A CA 1
ATOM 5204 C C . ALA A 1 667 ? 42.143 14.331 -36.979 1.00 36.28 667 ALA A C 1
ATOM 5206 O O . ALA A 1 667 ? 43.265 14.724 -37.284 1.00 36.28 667 ALA A O 1
ATOM 5207 N N . GLY A 1 668 ? 41.692 13.132 -37.372 1.00 34.75 668 GLY A N 1
ATOM 5208 C CA . GLY A 1 668 ? 42.462 12.171 -38.174 1.00 34.75 668 GLY A CA 1
ATOM 5209 C C . GLY A 1 668 ? 42.374 12.351 -39.695 1.00 34.75 668 GLY A C 1
ATOM 5210 O O . GLY A 1 668 ? 42.892 11.511 -40.427 1.00 34.75 668 GLY A O 1
ATOM 5211 N N . SER A 1 669 ? 41.717 13.403 -40.186 1.00 36.12 669 SER A N 1
ATOM 5212 C CA . SER A 1 669 ? 41.562 13.666 -41.620 1.00 36.12 669 SER A CA 1
ATOM 5213 C C . SER A 1 669 ? 41.889 15.121 -41.962 1.00 36.12 669 SER A C 1
ATOM 5215 O O . SER A 1 669 ? 40.988 15.938 -42.147 1.00 36.12 669 SER A O 1
ATOM 5217 N N . GLU A 1 670 ? 43.180 15.440 -42.065 1.00 31.88 670 GLU A N 1
ATOM 5218 C CA . GLU A 1 670 ? 43.638 16.547 -42.915 1.00 31.88 670 GLU A CA 1
ATOM 5219 C C . GLU A 1 670 ? 43.911 16.029 -44.342 1.00 31.88 670 GLU A C 1
ATOM 5221 O O . GLU A 1 670 ? 44.300 14.868 -44.513 1.00 31.88 670 GLU A O 1
ATOM 5226 N N . PRO A 1 671 ? 43.671 16.850 -45.380 1.00 33.66 671 PRO A N 1
ATOM 5227 C CA . PRO A 1 671 ? 43.822 16.443 -46.769 1.00 33.66 671 PRO A CA 1
ATOM 5228 C C . PRO A 1 671 ? 45.301 16.364 -47.171 1.00 33.66 671 PRO A C 1
ATOM 5230 O O . PRO A 1 671 ? 46.094 17.250 -46.862 1.00 33.66 671 PRO A O 1
ATOM 5233 N N . MET A 1 672 ? 45.650 15.299 -47.894 1.00 29.16 672 MET A N 1
ATOM 5234 C CA . MET A 1 672 ? 46.916 15.167 -48.617 1.00 29.16 672 MET A CA 1
ATOM 5235 C C . MET A 1 672 ? 47.005 16.263 -49.684 1.00 29.16 672 MET A C 1
ATOM 5237 O O . MET A 1 672 ? 46.174 16.292 -50.591 1.00 29.16 672 MET A O 1
ATOM 5241 N N . ASP A 1 673 ? 48.015 17.125 -49.581 1.00 28.83 673 ASP A N 1
ATOM 5242 C CA . ASP A 1 673 ? 48.455 18.008 -50.662 1.00 28.83 673 ASP A CA 1
ATOM 5243 C C . ASP A 1 673 ? 49.800 17.495 -51.197 1.00 28.83 673 ASP A C 1
ATOM 5245 O O . ASP A 1 673 ? 50.732 17.208 -50.436 1.00 28.83 673 ASP A O 1
ATOM 5249 N N . GLU A 1 674 ? 49.871 17.303 -52.512 1.00 30.59 674 GLU A N 1
ATOM 5250 C CA . GLU A 1 674 ? 51.036 16.785 -53.220 1.00 30.59 674 GLU A CA 1
ATOM 5251 C C . GLU A 1 674 ? 52.014 17.914 -53.576 1.00 30.59 674 GLU A C 1
ATOM 5253 O O . GLU A 1 674 ? 51.671 18.864 -54.274 1.00 30.59 674 GLU A O 1
ATOM 5258 N N . GLY A 1 675 ? 53.289 17.709 -53.233 1.00 29.34 675 GLY A N 1
ATOM 5259 C CA . GLY A 1 675 ? 54.411 18.128 -54.075 1.00 29.34 675 GLY A CA 1
ATOM 5260 C C . GLY A 1 675 ? 55.284 19.272 -53.555 1.00 29.34 675 GLY A C 1
ATOM 5261 O O . GLY A 1 675 ? 54.971 20.440 -53.740 1.00 29.34 675 GLY A O 1
ATOM 5262 N N . GLN A 1 676 ? 56.487 18.937 -53.073 1.00 29.55 676 GLN A N 1
ATOM 5263 C CA . GLN A 1 676 ? 57.739 19.250 -53.785 1.00 29.55 676 GLN A CA 1
ATOM 5264 C C . GLN A 1 676 ? 58.972 18.666 -53.073 1.00 29.55 676 GLN A C 1
ATOM 5266 O O . GLN A 1 676 ? 59.073 18.614 -51.852 1.00 29.55 676 GLN A O 1
ATOM 5271 N N . ALA A 1 677 ? 59.907 18.195 -53.895 1.00 33.72 677 ALA A N 1
ATOM 5272 C CA . ALA A 1 677 ? 61.149 17.531 -53.530 1.00 33.72 677 ALA A CA 1
ATOM 5273 C C . ALA A 1 677 ? 62.235 18.495 -53.017 1.00 33.72 677 ALA A C 1
ATOM 5275 O O . ALA A 1 677 ? 62.425 19.554 -53.607 1.00 33.72 677 ALA A O 1
ATOM 5276 N N . ASN A 1 678 ? 63.010 18.072 -52.006 1.00 29.89 678 ASN A N 1
ATOM 5277 C CA . ASN A 1 678 ? 64.485 17.946 -52.016 1.00 29.89 678 ASN A CA 1
ATOM 5278 C C . ASN A 1 678 ? 65.105 18.005 -50.605 1.00 29.89 678 ASN A C 1
ATOM 5280 O O . ASN A 1 678 ? 64.808 18.898 -49.826 1.00 29.89 678 ASN A O 1
ATOM 5284 N N . GLY A 1 679 ? 66.100 17.136 -50.375 1.00 28.31 679 GLY A N 1
ATOM 5285 C CA . GLY A 1 679 ? 67.367 17.543 -49.748 1.00 28.31 679 GLY A CA 1
ATOM 5286 C C . GLY A 1 679 ? 67.528 17.460 -48.221 1.00 28.31 679 GLY A C 1
ATOM 5287 O O . GLY A 1 679 ? 67.203 18.392 -47.509 1.00 28.31 679 GLY A O 1
ATOM 5288 N N . HIS A 1 680 ? 68.205 16.394 -47.776 1.00 29.56 680 HIS A N 1
ATOM 5289 C CA . HIS A 1 680 ? 69.355 16.400 -46.846 1.00 29.56 680 HIS A CA 1
ATOM 5290 C C . HIS A 1 680 ? 69.265 17.123 -45.476 1.00 29.56 680 HIS A C 1
ATOM 5292 O O . HIS A 1 680 ? 69.425 18.333 -45.386 1.00 29.56 680 HIS A O 1
ATOM 5298 N N . GLY A 1 681 ? 69.344 16.314 -44.408 1.00 26.33 681 GLY A N 1
ATOM 5299 C CA . GLY A 1 681 ? 70.267 16.540 -43.278 1.00 26.33 681 GLY A CA 1
ATOM 5300 C C . GLY A 1 681 ? 69.776 17.362 -42.067 1.00 26.33 681 GLY A C 1
ATOM 5301 O O . GLY A 1 681 ? 68.853 18.154 -42.193 1.00 26.33 681 GLY A O 1
ATOM 5302 N N . PRO A 1 682 ? 70.365 17.157 -40.867 1.00 59.12 682 PRO A N 1
ATOM 5303 C CA . PRO A 1 682 ? 69.691 17.341 -39.576 1.00 59.12 682 PRO A CA 1
ATOM 5304 C C . PRO A 1 682 ? 70.121 18.614 -38.820 1.00 59.12 682 PRO A C 1
ATOM 5306 O O . PRO A 1 682 ? 71.304 18.934 -38.806 1.00 59.12 682 PRO A O 1
ATOM 5309 N N . ALA A 1 683 ? 69.204 19.284 -38.110 1.00 28.47 683 ALA A N 1
ATOM 5310 C CA . ALA A 1 683 ? 69.508 20.159 -36.962 1.00 28.47 683 ALA A CA 1
ATOM 5311 C C . ALA A 1 683 ? 68.220 20.652 -36.278 1.00 28.47 683 ALA A C 1
ATOM 5313 O O . ALA A 1 683 ? 67.269 21.054 -36.943 1.00 28.47 683 ALA A O 1
ATOM 5314 N N . GLY A 1 684 ? 68.202 20.654 -34.943 1.00 36.69 684 GLY A N 1
ATOM 5315 C CA . GLY A 1 684 ? 67.175 21.335 -34.155 1.00 36.69 684 GLY A CA 1
ATOM 5316 C C . GLY A 1 684 ? 67.430 22.840 -34.014 1.00 36.69 684 GLY A C 1
ATOM 5317 O O . GLY A 1 684 ? 68.560 23.296 -34.164 1.00 36.69 684 GLY A O 1
ATOM 5318 N N . SER A 1 685 ? 66.386 23.608 -33.685 1.00 37.50 685 SER A N 1
ATOM 5319 C CA . SER A 1 685 ? 66.380 24.623 -32.610 1.00 37.50 685 SER A CA 1
ATOM 5320 C C . SER A 1 685 ? 65.127 25.518 -32.636 1.00 37.50 685 SER A C 1
ATOM 5322 O O . SER A 1 685 ? 64.615 25.880 -33.688 1.00 37.50 685 SER A O 1
ATOM 5324 N N . SER A 1 686 ? 64.711 25.904 -31.422 1.00 44.03 686 SER A N 1
ATOM 5325 C CA . SER A 1 686 ? 63.994 27.134 -31.047 1.00 44.03 686 SER A CA 1
ATOM 5326 C C . SER A 1 686 ? 62.549 27.338 -31.537 1.00 44.03 686 SER A C 1
ATOM 5328 O O . SER A 1 686 ? 62.295 27.965 -32.562 1.00 44.03 686 SER A O 1
ATOM 5330 N N . GLN A 1 687 ? 61.576 26.907 -30.725 1.00 53.38 687 GLN A N 1
ATOM 5331 C CA . GLN A 1 687 ? 60.234 27.503 -30.730 1.00 53.38 687 GLN A CA 1
ATOM 5332 C C . GLN A 1 687 ? 60.169 28.604 -29.665 1.00 53.38 687 GLN A C 1
ATOM 5334 O O . GLN A 1 687 ? 60.435 28.340 -28.494 1.00 53.38 687 GLN A O 1
ATOM 5339 N N . ASP A 1 688 ? 59.790 29.818 -30.077 1.00 69.75 688 ASP A N 1
ATOM 5340 C CA . ASP A 1 688 ? 59.527 30.966 -29.199 1.00 69.75 688 ASP A CA 1
ATOM 5341 C C . ASP A 1 688 ? 58.551 30.567 -28.064 1.00 69.75 688 ASP A C 1
ATOM 5343 O O . ASP A 1 688 ? 57.386 30.236 -28.344 1.00 69.75 688 ASP A O 1
ATOM 5347 N N . PRO A 1 689 ? 58.990 30.599 -26.786 1.00 71.44 689 PRO A N 1
ATOM 5348 C CA . PRO A 1 689 ? 58.180 30.187 -25.637 1.00 71.44 689 PRO A CA 1
ATOM 5349 C C . PRO A 1 689 ? 56.853 30.944 -25.549 1.00 71.44 689 PRO A C 1
ATOM 5351 O O . PRO A 1 689 ? 55.842 30.398 -25.105 1.00 71.44 689 PRO A O 1
ATOM 5354 N N . THR A 1 690 ? 56.826 32.187 -26.032 1.00 73.62 690 THR A N 1
ATOM 5355 C CA . THR A 1 690 ? 55.653 33.065 -25.985 1.00 73.62 690 THR A CA 1
ATOM 5356 C C . THR A 1 690 ? 54.565 32.608 -26.953 1.00 73.62 690 THR A C 1
ATOM 5358 O O . THR A 1 690 ? 53.375 32.616 -26.620 1.00 73.62 690 THR A O 1
ATOM 5361 N N . ALA A 1 691 ? 54.956 32.181 -28.155 1.00 72.19 691 ALA A N 1
ATOM 5362 C CA . ALA A 1 691 ? 54.033 31.675 -29.166 1.00 72.19 691 ALA A CA 1
ATOM 5363 C C . ALA A 1 691 ? 53.442 30.318 -28.758 1.00 72.19 691 ALA A C 1
ATOM 5365 O O . ALA A 1 691 ? 52.255 30.064 -28.984 1.00 72.19 691 ALA A O 1
ATOM 5366 N N . ARG A 1 692 ? 54.250 29.479 -28.097 1.00 78.62 692 ARG A N 1
ATOM 5367 C CA . ARG A 1 692 ? 53.818 28.194 -27.535 1.00 78.62 692 ARG A CA 1
ATOM 5368 C C . ARG A 1 692 ? 52.821 28.391 -26.391 1.00 78.62 692 ARG A C 1
ATOM 5370 O O . ARG A 1 692 ? 51.728 27.832 -26.434 1.00 78.62 692 ARG A O 1
ATOM 5377 N N . ALA A 1 693 ? 53.134 29.266 -25.437 1.00 79.88 693 ALA A N 1
ATOM 5378 C CA . ALA A 1 693 ? 52.282 29.538 -24.281 1.00 79.88 693 ALA A CA 1
ATOM 5379 C C . ALA A 1 693 ? 50.889 30.069 -24.662 1.00 79.88 693 ALA A C 1
ATOM 5381 O O . ALA A 1 693 ? 49.886 29.691 -24.063 1.00 79.88 693 ALA A O 1
ATOM 5382 N N . LYS A 1 694 ? 50.789 30.928 -25.687 1.00 79.06 694 LYS A N 1
ATOM 5383 C CA . LYS A 1 694 ? 49.496 31.494 -26.120 1.00 79.06 694 LYS A CA 1
ATOM 5384 C C . LYS A 1 694 ? 48.525 30.439 -26.662 1.00 79.06 694 LYS A C 1
ATOM 5386 O O . LYS A 1 694 ? 47.311 30.610 -26.507 1.00 79.06 694 LYS A O 1
ATOM 5391 N N . LYS A 1 695 ? 49.051 29.366 -27.264 1.00 80.69 695 LYS A N 1
ATOM 5392 C CA . LYS A 1 695 ? 48.267 28.242 -27.802 1.00 80.69 695 LYS A CA 1
ATOM 5393 C C . LYS A 1 695 ? 47.850 27.235 -26.728 1.00 80.69 695 LYS A C 1
ATOM 5395 O O . LYS A 1 695 ? 46.855 26.552 -26.923 1.00 80.69 695 LYS A O 1
ATOM 5400 N N . MET A 1 696 ? 48.545 27.197 -25.593 1.00 81.00 696 MET A N 1
ATOM 5401 C CA . MET A 1 696 ? 48.217 26.317 -24.469 1.00 81.00 696 MET A CA 1
ATOM 5402 C C . MET A 1 696 ? 47.026 26.849 -23.657 1.00 81.00 696 MET A C 1
ATOM 5404 O O . MET A 1 696 ? 46.767 28.058 -23.578 1.00 81.00 696 MET A O 1
ATOM 5408 N N . THR A 1 697 ? 46.268 25.942 -23.057 1.00 85.81 697 THR A N 1
ATOM 5409 C CA . THR A 1 697 ? 45.210 26.221 -22.079 1.00 85.81 697 THR A CA 1
ATOM 5410 C C . THR A 1 697 ? 45.810 26.511 -20.697 1.00 85.81 697 THR A C 1
ATOM 5412 O O . THR A 1 697 ? 46.979 26.233 -20.436 1.00 85.81 697 THR A O 1
ATOM 5415 N N . ILE A 1 698 ? 45.022 27.091 -19.780 1.00 84.06 698 ILE A N 1
ATOM 5416 C CA . ILE A 1 698 ? 45.497 27.370 -18.409 1.00 84.06 698 ILE A CA 1
ATOM 5417 C C . ILE A 1 698 ? 45.904 26.073 -17.701 1.00 84.06 698 ILE A C 1
ATOM 5419 O O . ILE A 1 698 ? 46.907 26.061 -16.997 1.00 84.06 698 ILE A O 1
ATOM 5423 N N . ILE A 1 699 ? 45.169 24.983 -17.923 1.00 82.69 699 ILE A N 1
ATOM 5424 C CA . ILE A 1 699 ? 45.455 23.669 -17.334 1.00 82.69 699 ILE A CA 1
ATOM 5425 C C . ILE A 1 699 ? 46.793 23.126 -17.848 1.00 82.69 699 ILE A C 1
ATOM 5427 O O . ILE A 1 699 ? 47.622 22.725 -17.040 1.00 82.69 699 ILE A O 1
ATOM 5431 N N . GLU A 1 700 ? 47.058 23.199 -19.154 1.00 80.62 700 GLU A N 1
ATOM 5432 C CA . GLU A 1 700 ? 48.331 22.743 -19.735 1.00 80.62 700 GLU A CA 1
ATOM 5433 C C . GLU A 1 700 ? 49.526 23.583 -19.264 1.00 80.62 700 GLU A C 1
ATOM 5435 O O . GLU A 1 700 ? 50.593 23.040 -18.993 1.00 80.62 700 GLU A O 1
ATOM 5440 N N . ILE A 1 701 ? 49.360 24.903 -19.116 1.00 85.94 701 ILE A N 1
ATOM 5441 C CA . ILE A 1 701 ? 50.411 25.771 -18.559 1.00 85.94 701 ILE A CA 1
ATOM 5442 C C . ILE A 1 701 ? 50.659 25.444 -17.080 1.00 85.94 701 ILE A C 1
ATOM 5444 O O . ILE A 1 701 ? 51.803 25.432 -16.632 1.00 85.94 701 ILE A O 1
ATOM 5448 N N . THR A 1 702 ? 49.595 25.165 -16.324 1.00 84.88 702 THR A N 1
ATOM 5449 C CA . THR A 1 702 ? 49.665 24.823 -14.894 1.00 84.88 702 THR A CA 1
ATOM 5450 C C . THR A 1 702 ? 50.345 23.468 -14.699 1.00 84.88 702 THR A C 1
ATOM 5452 O O . THR A 1 702 ? 51.237 23.356 -13.860 1.00 84.88 702 THR A O 1
ATOM 5455 N N . ALA A 1 703 ? 49.992 22.466 -15.511 1.00 83.38 703 ALA A N 1
ATOM 5456 C CA . ALA A 1 703 ? 50.644 21.159 -15.535 1.00 83.38 703 ALA A CA 1
ATOM 5457 C C . ALA A 1 703 ? 52.131 21.295 -15.886 1.00 83.38 703 ALA A C 1
ATOM 5459 O O . ALA A 1 703 ? 52.976 20.809 -15.143 1.00 83.38 703 ALA A O 1
ATOM 5460 N N . TRP A 1 704 ? 52.460 22.070 -16.925 1.00 89.69 704 TRP A N 1
ATOM 5461 C CA . TRP A 1 704 ? 53.849 22.301 -17.316 1.00 89.69 704 TRP A CA 1
ATOM 5462 C C . TRP A 1 704 ? 54.670 22.989 -16.212 1.00 89.69 704 TRP A C 1
ATOM 5464 O O . TRP A 1 704 ? 55.773 22.544 -15.903 1.00 89.69 704 TRP A O 1
ATOM 5474 N N . LEU A 1 705 ? 54.134 24.038 -15.573 1.00 85.12 705 LEU A N 1
ATOM 5475 C CA . LEU A 1 705 ? 54.799 24.723 -14.454 1.00 85.12 705 LEU A CA 1
ATOM 5476 C C . LEU A 1 705 ? 55.020 23.788 -13.257 1.00 85.12 705 LEU A C 1
ATOM 5478 O O . LEU A 1 705 ? 56.059 23.866 -12.606 1.00 85.12 705 LEU A O 1
ATOM 5482 N N . THR A 1 706 ? 54.064 22.901 -12.984 1.00 81.12 706 THR A N 1
ATOM 5483 C CA . THR A 1 706 ? 54.151 21.910 -11.901 1.00 81.12 706 THR A CA 1
ATOM 5484 C C . THR A 1 706 ? 55.238 20.878 -12.213 1.00 81.12 706 THR A C 1
ATOM 5486 O O . THR A 1 706 ? 56.148 20.683 -11.415 1.00 81.12 706 THR A O 1
ATOM 5489 N N . GLU A 1 707 ? 55.234 20.320 -13.428 1.00 83.00 707 GLU A N 1
ATOM 5490 C CA . GLU A 1 707 ? 56.246 19.364 -13.903 1.00 83.00 707 GLU A CA 1
ATOM 5491 C C . GLU A 1 707 ? 57.669 19.946 -13.936 1.00 83.00 707 GLU A C 1
ATOM 5493 O O . GLU A 1 707 ? 58.642 19.208 -13.806 1.00 83.00 707 GLU A O 1
ATOM 5498 N N . HIS A 1 708 ? 57.804 21.269 -14.067 1.00 83.12 708 HIS A N 1
ATOM 5499 C CA . HIS A 1 708 ? 59.094 21.969 -14.097 1.00 83.12 708 HIS A CA 1
ATOM 5500 C C . HIS A 1 708 ? 59.445 22.636 -12.752 1.00 83.12 708 HIS A C 1
ATOM 5502 O O . HIS A 1 708 ? 60.243 23.575 -12.703 1.00 83.12 708 HIS A O 1
ATOM 5508 N N . GLY A 1 709 ? 58.863 22.155 -11.645 1.00 78.38 709 GLY A N 1
ATOM 5509 C CA . GLY A 1 709 ? 59.252 22.531 -10.280 1.00 78.38 709 GLY A CA 1
ATOM 5510 C C . GLY A 1 709 ? 58.842 23.947 -9.858 1.00 78.38 709 GLY A C 1
ATOM 5511 O O . GLY A 1 709 ? 59.416 24.509 -8.926 1.00 78.38 709 GLY A O 1
ATOM 5512 N N . LYS A 1 710 ? 57.860 24.553 -10.538 1.00 87.75 710 LYS A N 1
ATOM 5513 C CA . LYS A 1 710 ? 57.264 25.865 -10.217 1.00 87.75 710 LYS A CA 1
ATOM 5514 C C . LYS A 1 710 ? 55.866 25.715 -9.604 1.00 87.75 710 LYS A C 1
ATOM 5516 O O . LYS A 1 710 ? 54.980 26.537 -9.842 1.00 87.75 710 LYS A O 1
ATOM 5521 N N . GLU A 1 711 ? 55.675 24.678 -8.794 1.00 83.31 711 GLU A N 1
ATOM 5522 C CA . GLU A 1 711 ? 54.395 24.312 -8.170 1.00 83.31 711 GLU A CA 1
ATOM 5523 C C . GLU A 1 711 ? 53.809 25.455 -7.328 1.00 83.31 711 GLU A C 1
ATOM 5525 O O . GLU A 1 711 ? 52.617 25.740 -7.401 1.00 83.31 711 GLU A O 1
ATOM 5530 N N . GLU A 1 712 ? 54.653 26.193 -6.603 1.00 79.06 712 GLU A N 1
ATOM 5531 C CA . GLU A 1 712 ? 54.226 27.329 -5.777 1.00 79.06 712 GLU A CA 1
ATOM 5532 C C . GLU A 1 712 ? 53.690 28.502 -6.625 1.00 79.06 712 GLU A C 1
ATOM 5534 O O . GLU A 1 712 ? 52.760 29.206 -6.226 1.00 79.06 712 GLU A O 1
ATOM 5539 N N . VAL A 1 713 ? 54.222 28.697 -7.837 1.00 84.75 713 VAL A N 1
ATOM 5540 C CA . VAL A 1 713 ? 53.750 29.726 -8.781 1.00 84.75 713 VAL A CA 1
ATOM 5541 C C . VAL A 1 713 ? 52.418 29.305 -9.400 1.00 84.75 713 VAL A C 1
ATOM 5543 O O . VAL A 1 713 ? 51.482 30.106 -9.442 1.00 84.75 713 VAL A O 1
ATOM 5546 N N . ALA A 1 714 ? 52.307 28.042 -9.820 1.00 84.06 714 ALA A N 1
ATOM 5547 C CA . ALA A 1 714 ? 51.072 27.457 -10.335 1.00 84.06 714 ALA A CA 1
ATOM 5548 C C . ALA A 1 714 ? 49.941 27.514 -9.290 1.00 84.06 714 ALA A C 1
ATOM 5550 O O . ALA A 1 714 ? 48.831 27.964 -9.587 1.00 84.06 714 ALA A O 1
ATOM 5551 N N . TYR A 1 715 ? 50.250 27.161 -8.040 1.00 85.94 715 TYR A N 1
ATOM 5552 C CA . TYR A 1 715 ? 49.317 27.212 -6.917 1.00 85.94 715 TYR A CA 1
ATOM 5553 C C . TYR A 1 715 ? 48.851 28.642 -6.613 1.00 85.94 715 TYR A C 1
ATOM 5555 O O . TYR A 1 715 ? 47.654 28.896 -6.475 1.00 85.94 715 TYR A O 1
ATOM 5563 N N . ASN A 1 716 ? 49.770 29.611 -6.577 1.00 83.38 716 ASN A N 1
ATOM 5564 C CA . ASN A 1 716 ? 49.428 31.010 -6.317 1.00 83.38 716 ASN A CA 1
ATOM 5565 C C . ASN A 1 716 ? 48.564 31.636 -7.427 1.00 83.38 716 ASN A C 1
ATOM 5567 O O . ASN A 1 716 ? 47.650 32.411 -7.127 1.00 83.38 716 ASN A O 1
ATOM 5571 N N . LEU A 1 717 ? 48.815 31.296 -8.695 1.00 88.44 717 LEU A N 1
ATOM 5572 C CA . LEU A 1 717 ? 47.997 31.752 -9.825 1.00 88.44 717 LEU A CA 1
ATOM 5573 C C . LEU A 1 717 ? 46.590 31.132 -9.800 1.00 88.44 717 LEU A C 1
ATOM 5575 O O . LEU A 1 717 ? 45.605 31.823 -10.089 1.00 88.44 717 LEU A O 1
ATOM 5579 N N . ALA A 1 718 ? 46.480 29.857 -9.413 1.00 80.44 718 ALA A N 1
ATOM 5580 C CA . ALA A 1 718 ? 45.202 29.157 -9.284 1.00 80.44 718 ALA A CA 1
ATOM 5581 C C . ALA A 1 718 ? 44.367 29.732 -8.137 1.00 80.44 718 ALA A C 1
ATOM 5583 O O . ALA A 1 718 ? 43.194 30.064 -8.324 1.00 80.44 718 ALA A O 1
ATOM 5584 N N . ASN A 1 719 ? 44.992 29.953 -6.980 1.00 79.25 719 ASN A N 1
ATOM 5585 C CA . ASN A 1 719 ? 44.309 30.441 -5.786 1.00 79.25 719 ASN A CA 1
ATOM 5586 C C . ASN A 1 719 ? 43.808 31.892 -5.944 1.00 79.25 719 ASN A C 1
ATOM 5588 O O . ASN A 1 719 ? 42.764 32.264 -5.412 1.00 79.25 719 ASN A O 1
ATOM 5592 N N . LYS A 1 720 ? 44.502 32.713 -6.746 1.00 80.94 720 LYS A N 1
ATOM 5593 C CA . LYS A 1 720 ? 44.078 34.087 -7.075 1.00 80.94 720 LYS A CA 1
ATOM 5594 C C . LYS A 1 720 ? 43.095 34.188 -8.247 1.00 80.94 720 LYS A C 1
ATOM 5596 O O . LYS A 1 720 ? 42.673 35.297 -8.565 1.00 80.94 720 LYS A O 1
ATOM 5601 N N . LYS A 1 721 ? 42.728 33.074 -8.899 1.00 80.56 721 LYS A N 1
ATOM 5602 C CA . LYS A 1 721 ? 41.934 33.062 -10.147 1.00 80.56 721 LYS A CA 1
ATOM 5603 C C . LYS A 1 721 ? 42.517 34.004 -11.217 1.00 80.56 721 LYS A C 1
ATOM 5605 O O . LYS A 1 721 ? 41.791 34.777 -11.845 1.00 80.56 721 LYS A O 1
ATOM 5610 N N . ALA A 1 722 ? 43.838 33.957 -11.394 1.00 80.62 722 ALA A N 1
ATOM 5611 C CA . ALA A 1 722 ? 44.567 34.815 -12.325 1.00 80.62 722 ALA A CA 1
ATOM 5612 C C . ALA A 1 722 ? 44.098 34.633 -13.784 1.00 80.62 722 ALA A C 1
ATOM 5614 O O . ALA A 1 722 ? 43.635 33.562 -14.185 1.00 80.62 722 ALA A O 1
ATOM 5615 N N . LYS A 1 723 ? 44.217 35.681 -14.610 1.00 87.56 723 LYS A N 1
ATOM 5616 C CA . LYS A 1 723 ? 43.809 35.620 -16.028 1.00 87.56 723 LYS A CA 1
ATOM 5617 C C . LYS A 1 723 ? 44.852 34.874 -16.869 1.00 87.56 723 LYS A C 1
ATOM 5619 O O . LYS A 1 723 ? 46.033 34.868 -16.539 1.00 87.56 723 LYS A O 1
ATOM 5624 N N . LYS A 1 724 ? 44.449 34.314 -18.023 1.00 83.75 724 LYS A N 1
ATOM 5625 C CA . LYS A 1 724 ? 45.332 33.538 -18.931 1.00 83.75 724 LYS A CA 1
ATOM 5626 C C . LYS A 1 724 ? 46.656 34.249 -19.263 1.00 83.75 724 LYS A C 1
ATOM 5628 O O . LYS A 1 724 ? 47.685 33.595 -19.371 1.00 83.75 724 LYS A O 1
ATOM 5633 N N . ALA A 1 725 ? 46.646 35.576 -19.392 1.00 86.75 725 ALA A N 1
ATOM 5634 C CA . ALA A 1 725 ? 47.851 36.361 -19.664 1.00 86.75 725 ALA A CA 1
ATOM 5635 C C . ALA A 1 725 ? 48.923 36.240 -18.560 1.00 86.75 725 ALA A C 1
ATOM 5637 O O . ALA A 1 725 ? 50.110 36.222 -18.866 1.00 86.75 725 ALA A O 1
ATOM 5638 N N . GLU A 1 726 ? 48.523 36.104 -17.294 1.00 86.81 726 GLU A N 1
ATOM 5639 C CA . GLU A 1 726 ? 49.444 35.952 -16.159 1.00 86.81 726 GLU A CA 1
ATOM 5640 C C . GLU A 1 726 ? 50.068 34.551 -16.125 1.00 86.81 726 GLU A C 1
ATOM 5642 O O . GLU A 1 726 ? 51.264 34.423 -15.880 1.00 86.81 726 GLU A O 1
ATOM 5647 N N . TYR A 1 727 ? 49.299 33.516 -16.480 1.00 87.88 727 TYR A N 1
ATOM 5648 C CA . TYR A 1 727 ? 49.823 32.159 -16.682 1.00 87.88 727 TYR A CA 1
ATOM 5649 C C . TYR A 1 727 ? 50.816 32.101 -17.842 1.00 87.88 727 TYR A C 1
ATOM 5651 O O . TYR A 1 727 ? 51.878 31.499 -17.718 1.00 87.88 727 TYR A O 1
ATOM 5659 N N . VAL A 1 728 ? 50.503 32.768 -18.956 1.00 87.44 728 VAL A N 1
ATOM 5660 C CA . VAL A 1 728 ? 51.408 32.871 -20.108 1.00 87.44 728 VAL A CA 1
ATOM 5661 C C . VAL A 1 728 ? 52.705 33.587 -19.720 1.00 87.44 728 VAL A C 1
ATOM 5663 O O . VAL A 1 728 ? 53.780 33.108 -20.066 1.00 87.44 728 VAL A O 1
ATOM 5666 N N . ASN A 1 729 ? 52.637 34.672 -18.945 1.00 87.06 729 ASN A N 1
ATOM 5667 C CA . ASN A 1 729 ? 53.833 35.365 -18.462 1.00 87.06 729 ASN A CA 1
ATOM 5668 C C . ASN A 1 729 ? 54.657 34.509 -17.491 1.00 87.06 729 ASN A C 1
ATOM 5670 O O . ASN A 1 729 ? 55.879 34.495 -17.597 1.00 87.06 729 ASN A O 1
ATOM 5674 N N . ALA A 1 730 ? 54.015 33.766 -16.585 1.00 85.06 730 ALA A N 1
ATOM 5675 C CA . ALA A 1 730 ? 54.707 32.852 -15.678 1.00 85.06 730 ALA A CA 1
ATOM 5676 C C . ALA A 1 730 ? 55.390 31.697 -16.430 1.00 85.06 730 ALA A C 1
ATOM 5678 O O . ALA A 1 730 ? 56.515 31.335 -16.103 1.00 85.06 730 ALA A O 1
ATOM 5679 N N . PHE A 1 731 ? 54.750 31.167 -17.475 1.00 86.00 731 PHE A N 1
ATOM 5680 C CA . PHE A 1 731 ? 55.322 30.144 -18.352 1.00 86.00 731 PHE A CA 1
ATOM 5681 C C . PHE A 1 731 ? 56.531 30.658 -19.136 1.00 86.00 731 PHE A C 1
ATOM 5683 O O . PHE A 1 731 ? 57.552 29.977 -19.205 1.00 86.00 731 PHE A O 1
ATOM 5690 N N . VAL A 1 732 ? 56.429 31.860 -19.711 1.00 86.44 732 VAL A N 1
ATOM 5691 C CA . VAL A 1 732 ? 57.521 32.480 -20.475 1.00 86.44 732 VAL A CA 1
ATOM 5692 C C . VAL A 1 732 ? 58.682 32.844 -19.550 1.00 86.44 732 VAL A C 1
ATOM 5694 O O . VAL A 1 732 ? 59.820 32.531 -19.872 1.00 86.44 732 VAL A O 1
ATOM 5697 N N . SER A 1 733 ? 58.396 33.401 -18.369 1.00 82.69 733 SER A N 1
ATOM 5698 C CA . SER A 1 733 ? 59.408 33.728 -17.355 1.00 82.69 733 SER A CA 1
ATOM 5699 C C . SER A 1 733 ? 60.073 32.499 -16.729 1.00 82.69 733 SER A C 1
ATOM 5701 O O . SER A 1 733 ? 61.131 32.638 -16.129 1.00 82.69 733 SER A O 1
ATOM 5703 N N . ALA A 1 734 ? 59.441 31.326 -16.795 1.00 79.56 734 ALA A N 1
ATOM 5704 C CA . ALA A 1 734 ? 60.022 30.064 -16.343 1.00 79.56 734 ALA A CA 1
ATOM 5705 C C . ALA A 1 734 ? 60.810 29.339 -17.452 1.00 79.56 734 ALA A C 1
ATOM 5707 O O . ALA A 1 734 ? 61.559 28.416 -17.144 1.00 79.56 734 ALA A O 1
ATOM 5708 N N . HIS A 1 735 ? 60.627 29.739 -18.718 1.00 72.38 735 HIS A N 1
ATOM 5709 C CA . HIS A 1 735 ? 61.410 29.275 -19.871 1.00 72.38 735 HIS A CA 1
ATOM 5710 C C . HIS A 1 735 ? 62.655 30.130 -20.144 1.00 72.38 735 HIS A C 1
ATOM 5712 O O . HIS A 1 735 ? 63.586 29.635 -20.779 1.00 72.38 735 HIS A O 1
ATOM 5718 N N . SER A 1 736 ? 62.644 31.402 -19.730 1.00 62.47 736 SER A N 1
ATOM 5719 C CA . SER A 1 736 ? 63.808 32.300 -19.696 1.00 62.47 736 SER A CA 1
ATOM 5720 C C . SER A 1 736 ? 64.636 32.072 -18.441 1.00 62.47 736 SER A C 1
ATOM 5722 O O . SER A 1 736 ? 65.877 32.018 -18.564 1.00 62.47 736 SER A O 1
#

Radius of gyration: 63.04 Å; Cα contacts (8 Å, |Δi|>4): 567; chains: 1; bounding box: 126×71×209 Å

Mean predicted aligned error: 20.69 Å

Sequence (736 aa):
MWSAPVERTRADGSKYHLVLLDTEGIDAWDQTGQYSTQIFSLAVLLSSLFVYNQMGGIDEAAIDHLSLVTEMTKHIRIKADSADSPEDAELARFTPSFLWLLRDFYLTLEEDGRKLTPREYLEQALKAVEGTGRSVQQKNQIRTSIKSLFPKRDCFSLVRPMEDELQLAHLETVATSSLRPQFQKGMEHLTDLIFTKAQPKELGNQIITGPMLAALTKAYVDAINHGAVPTISTAWQGVAEAECRRAGDAAEEAYHKAFRRETSADEASLDAEHQRCLNVAMQAFSAVAIGDESIRKANENRARDRLMNDFKQFKDQRVAQAALECEKQLNAANTQLMQAASSGLEELLSREAQEWAQYRDSSVAAGSEKWMRYLKYVHGPFHQMLKTAWAGSQQKSKSDTDSLQHQLASASSRAAHAETRASQAEADRDRLRETEAKLRREQEAAGARASQLEEQVRREGAGSQRMQTELDSLRSQKGEADRALAQARQDHQAQARDLQAKAQQQGRGVEQAQQQNADLTRRLQQAEQQSSQLQRQLKAEQDGRAADAVSASSSSQAALRDAQAASRTAQQQLQVEKDSAARQHQAAQQEIAMLRSQVAAGEGTSSELRHAQGEATRLKGELDRLRAQAQEHHDRLQADLDRAQAELTDARSLAQQHYDAGMAANAGSEPMDEGQANGHGPAGSSQDPTARAKKMTIIEITAWLTEHGKEEVAYNLANKKAKKAEYVNAFVSAHS

pLDDT: mean 74.7, std 16.46, range [26.33, 97.62]

Foldseek 3Di:
DDPDWDWDADPVRDIDTHDDDDFDDQPDPPDDNLVSLLRVLLQFQLAQEDEAEDEEADDLVNLVSVLSNLVLLLLQDADDPDPPDDRLQLLLQRTHQYEYEYEQYDDQQDDPNDHDDQFNSVVVSLDQDDDDDPVSVVSVVSSVSVCSNHVRYGYAYAHYQDDDPVCSVVVVPDDSVPTDPSRSVSVVVVVVVCVVRGDFRDDPHDGQDPVNSVQLSVQSVVCVVVVHRHHPVVSVLVSLLVQLLVLLVQLVVQLVVQQDLPFFLAPVRLVVSLVVSNVRSVVSSVVRHDDDPVSNVVSNVVSVVVSVVVSVVSSVVNQVQLCVVLVVLLVVLLVVLLVLLVVALVSNVVSVVVSVVCLVPDRSNDYDCNVVVVVVSCLPSVVVSNVVRVVVVLVVLVVVLVVLVVVLVVLVVQLVVLVVQLVVLVVVLVVLVVVLVVLVVVLVVLVVVLVVLVVVDVVPDDDDPVSVVVSVVSVVVSVVSVVVSVVSVVVSVVVNVVSVVVSVVSVVVSVVSVVVSVVSVVVSVVSVVVSVVVVVVVVVVVVVVVVVLVVVLVVLVVVVVVLVVVLVVVLVVLVVVLVVLVVVLVVLVVVLVVQVVCVVVVNHDPVVNVVSVVVSVVSVVVSVVSVVVSVVSVVVSVVVNVVSVVVSVVSVVSVVVVVVVVVVVVVPDDDDDDDDDDDDDDDDDDDQLLVVLVPDDLVRLLVVCVVLVNVVVSVVCVVVVHDSVSSSVVSNVSVD

Organism: NCBI:txid2026836

Nearest PDB structures (foldseek):
  1f5n-assembly1_A  TM=6.970E-01  e=2.323E-20  Homo sapiens
  7e58-assembly1_A  TM=6.894E-01  e=1.695E-20  Homo sapiens
  7e58-assembly2_B  TM=6.943E-01  e=4.141E-20  Homo sapiens
  7m1s-assembly1_A  TM=6.770E-01  e=4.364E-20  Homo sapiens
  8cqb-assembly1_B  TM=5.400E-01  e=1.728E-18  Homo sapiens